Protein 8IX7 (pdb70)

Solvent-accessible surface area: 18989 Å² total; per-residue (Å²): 54,22,0,42,1,60,18,67,21,20,24,0,0,5,0,0,1,0,0,50,16,3,96,10,114,48,106,53,73,91,16,46,106,107,159,23,76,24,134,33,116,82,10,65,179,31,4,29,35,8,90,32,3,0,0,102,10,115,103,33,44,1,4,19,4,15,1,0,0,9,6,0,6,42,50,54,48,114,33,39,34,127,32,1,17,26,106,192,140,86,40,38,49,15,62,4,30,5,4,28,0,1,9,0,1,5,46,21,2,15,68,7,0,72,29,0,0,64,22,33,10,56,1,57,182,123,79,147,94,46,63,92,57,45,0,112,110,22,36,59,126,0,41,137,11,0,72,30,2,27,139,71,1,46,147,32,78,21,1,35,13,117,63,12,2,1,0,0,2,1,2,3,4,1,1,4,8,0,31,116,79,26,114,32,26,28,18,2,83,148,41,157,22,2,20,90,3,17,98,64,0,30,52,59,108,12,4,115,88,0,47,134,73,72,136,87,69,10,18,0,39,1,40,17,22,19,16,26,0,0,4,0,0,1,0,0,52,16,3,97,10,73,40,94,47,78,98,13,54,77,111,170,26,77,24,106,32,103,75,10,68,170,38,4,29,25,1,91,21,3,0,1,98,11,108,115,33,42,2,6,17,4,15,0,0,0,10,5,0,4,40,50,55,43,104,33,40,34,125,22,1,16,21,109,160,137,79,36,44,54,14,61,4,32,3,8,28,0,1,9,0,2,6,46,21,2,16,67,6,0,70,27,0,0,56,16,37,2,33,0,68,143,118,82,129,93,45,65,117,55,47,2,112,113,23,40,58,122,0,52,148,12,0,65,30,2,26,142,69,1,38,150,33,76,18,2,36,14,129,63,10,2,1,0,0,1,1,2,2,4,2,0,3,4,0,28,111,75,24,136,47,24,31,32,2,57,146,65,162,16,2,28,90,5,18,106,61,0,22,52,60,112,10,3,103,92,0,31,104,42,31,105,95,129,146

InterPro domains:
  IPR004045 Glutathione S-transferase, N-terminal [PF02798] (4-76)
  IPR004045 Glutathione S-transferase, N-terminal [PS50404] (3-84)
  IPR004046 Glutathione S-transferase, C-terminal [PF00043] (120-209)
  IPR010987 Glutathione S-transferase, C-terminal-like [PS50405] (95-224)
  IPR034347 Glutathione S-transferases Phi, C-terminal [cd03187] (99-215)
  IPR036249 Thioredoxin-like superfamily [SSF52833] (4-84)
  IPR036282 Glutathione S-transferase, C-terminal domain superfamily [SSF47616] (96-216)
  IPR040079 Glutathione transferase family [SFLDS00019] (3-218)

Organism: Oryza sativa subsp. indica (NCBI:txid39946)

Secondary structure (DSSP, 8-state):
-EEES-TTSHHHHHHHHHHHHTT---EEE---GGGTTTSSHHHHHH-TTS-S-EEE-SS-EEESHHHHHHHHHHHTTTSS-TTTT--GGGHHHHHHHHHHHHHHIIIIIHHHHHHHHIIIIITGGGTPPP-HHHHHHHHHHHHHHHHHHHHHTTT-SBTTBSS--HHHHTTHHHHHHHHHHSS-THHHHTSHHHHHHHHHHTTSHHHHHHHHH-/-PPEEEES-TTSHHHHHHHHHHHHTT--EEEEP--GGGTGGGSHHHHTT-TTS-S-EEE-SS-EEESHHHHHHHHHHHTTTSSSTTTT--GGGHHHHHHHHHHHHHHIIIIIHHHHHHHHIIIIIGGGTT----HHHHHHHHHHHHHHHHHHHHHTTT-SBTTBSS--HHHHHHHHHHHHHHHHSTTTHHHHTSHHHHHHHHHHTTSHHHHHHHHHT-S--

Nearest PDB structures (foldseek):
  8ix7-assembly1_A  TM=9.996E-01  e=9.664E-34  Oryza sativa Indica Group
  5ey6-assembly1_A  TM=9.890E-01  e=4.584E-25  Populus trichocarpa
  6ezy-assembly1_A  TM=9.646E-01  e=2.009E-19  Arabidopsis thaliana
  8agq-assembly1_A  TM=9.500E-01  e=1.733E-19  Populus trichocarpa
  5a4w-assembly1_F  TM=9.436E-01  e=2.648E-16  Arabidopsis thaliana

B-factor: mean 21.94, std 9.48, range [8.32, 67.96]

Structure (mmCIF, N/CA/C/O backbone):
data_8IX7
#
_entry.id   8IX7
#
_cell.length_a   55.960
_cell.length_b   48.120
_cell.length_c   80.340
_cell.angle_alpha   90.000
_cell.angle_beta   102.330
_cell.angle_gamma   90.000
#
_symmetry.space_group_name_H-M   'P 1 21 1'
#
loop_
_entity.id
_entity.type
_entity.pdbx_description
1 polymer 'glutathione transferase'
2 non-polymer Glutathione
3 water water
#
loop_
_atom_site.group_PDB
_atom_site.id
_atom_site.type_symbol
_atom_site.label_atom_id
_atom_site.label_alt_id
_atom_site.label_comp_id
_atom_site.label_asym_id
_atom_site.label_entity_id
_atom_site.label_seq_id
_atom_site.pdbx_PDB_ins_code
_atom_site.Cartn_x
_atom_site.Cartn_y
_atom_site.Cartn_z
_atom_site.occupancy
_atom_site.B_iso_or_equiv
_atom_site.auth_seq_id
_atom_site.auth_comp_id
_atom_site.auth_asym_id
_atom_site.auth_atom_id
_atom_site.pdbx_PDB_model_num
ATOM 1 N N . VAL A 1 4 ? 28.260 27.722 83.370 1.00 25.51 5 VAL A N 1
ATOM 2 C CA . VAL A 1 4 ? 28.231 27.852 81.883 1.00 23.11 5 VAL A CA 1
ATOM 3 C C . VAL A 1 4 ? 27.173 28.870 81.470 1.00 21.78 5 VAL A C 1
ATOM 4 O O . VAL A 1 4 ? 25.998 28.731 81.810 1.00 21.07 5 VAL A O 1
ATOM 8 N N . THR A 1 5 ? 27.594 29.894 80.733 1.00 20.16 6 THR A N 1
ATOM 9 C CA . THR A 1 5 ? 26.676 30.936 80.293 1.00 19.79 6 THR A CA 1
ATOM 10 C C . THR A 1 5 ? 26.602 31.079 78.774 1.00 19.84 6 THR A C 1
ATOM 11 O O . THR A 1 5 ? 27.627 31.130 78.092 1.00 18.62 6 THR A O 1
ATOM 15 N N . VAL A 1 6 ? 25.379 31.141 78.260 1.00 18.27 7 VAL A N 1
ATOM 16 C CA . VAL A 1 6 ? 25.139 31.322 76.832 1.00 19.17 7 VAL A CA 1
ATOM 17 C C . VAL A 1 6 ? 24.503 32.704 76.696 1.00 19.55 7 VAL A C 1
ATOM 18 O O . VAL A 1 6 ? 23.496 32.988 77.346 1.00 20.61 7 VAL A O 1
ATOM 22 N N . TYR A 1 7 ? 25.090 33.567 75.870 1.00 18.27 8 TYR A N 1
ATOM 23 C CA . TYR A 1 7 ? 24.549 34.916 75.691 1.00 20.28 8 TYR A CA 1
ATOM 24 C C . TYR A 1 7 ? 23.740 35.060 74.406 1.00 20.56 8 TYR A C 1
ATOM 25 O O . TYR A 1 7 ? 24.231 34.760 73.316 1.00 20.61 8 TYR A O 1
ATOM 34 N N . GLY A 1 8 ? 22.502 35.527 74.535 1.00 18.98 9 GLY A N 1
ATOM 35 C CA . GLY A 1 8 ? 21.671 35.716 73.361 1.00 19.38 9 GLY A CA 1
ATOM 36 C C . GLY A 1 8 ? 20.240 35.243 73.530 1.00 18.76 9 GLY A C 1
ATOM 37 O O . GLY A 1 8 ? 19.910 34.612 74.532 1.00 19.77 9 GLY A O 1
ATOM 38 N N . PRO A 1 9 ? 19.362 35.552 72.563 1.00 18.97 10 PRO A N 1
ATOM 39 C CA . PRO A 1 9 ? 17.951 35.156 72.594 1.00 19.21 10 PRO A CA 1
ATOM 40 C C . PRO A 1 9 ? 17.760 33.742 72.053 1.00 19.60 10 PRO A C 1
ATOM 41 O O . PRO A 1 9 ? 18.316 33.386 71.008 1.00 17.45 10 PRO A O 1
ATOM 45 N N . MET A 1 10 ? 16.962 32.944 72.756 1.00 18.87 11 MET A N 1
ATOM 46 C CA . MET A 1 10 ? 16.718 31.567 72.343 1.00 20.82 11 MET A CA 1
ATOM 47 C C . MET A 1 10 ? 16.078 31.429 70.964 1.00 20.95 11 MET A C 1
ATOM 48 O O . MET A 1 10 ? 16.190 30.377 70.332 1.00 20.54 11 MET A O 1
ATOM 53 N N . ILE A 1 11 ? 15.414 32.484 70.496 1.00 20.95 12 ILE A N 1
ATOM 54 C CA . ILE A 1 11 ? 14.766 32.448 69.187 1.00 21.66 12 ILE A CA 1
ATOM 55 C C . ILE A 1 11 ? 15.788 32.444 68.048 1.00 20.46 12 ILE A C 1
ATOM 56 O O . ILE A 1 11 ? 15.486 32.021 66.930 1.00 20.54 12 ILE A O 1
ATOM 61 N N . SER A 1 12 ? 16.992 32.929 68.329 1.00 17.39 13 SER A N 1
ATOM 62 C CA . SER A 1 12 ? 18.053 32.929 67.330 1.00 17.61 13 SER A CA 1
ATOM 63 C C . SER A 1 12 ? 18.441 31.470 67.095 1.00 17.16 13 SER A C 1
ATOM 64 O O . SER A 1 12 ? 18.725 30.738 68.046 1.00 16.36 13 SER A O 1
ATOM 67 N N . PRO A 1 13 ? 18.450 31.019 65.830 1.00 16.69 14 PRO A N 1
ATOM 68 C CA . PRO A 1 13 ? 18.819 29.622 65.600 1.00 15.80 14 PRO A CA 1
ATOM 69 C C . PRO A 1 13 ? 20.237 29.271 66.049 1.00 13.79 14 PRO A C 1
ATOM 70 O O . PRO A 1 13 ? 20.493 28.134 66.443 1.00 14.45 14 PRO A O 1
ATOM 74 N N . ALA A 1 14 ? 21.150 30.240 65.998 1.00 13.91 15 ALA A N 1
ATOM 75 C CA . ALA A 1 14 ? 22.529 29.998 66.422 1.00 14.13 15 ALA A CA 1
ATOM 76 C C . ALA A 1 14 ? 22.575 29.742 67.933 1.00 14.57 15 ALA A C 1
ATOM 77 O O . ALA A 1 14 ? 23.325 28.888 68.404 1.00 15.35 15 ALA A O 1
ATOM 79 N N . VAL A 1 15 ? 21.766 30.485 68.685 1.00 14.96 16 VAL A N 1
ATOM 80 C CA . VAL A 1 15 ? 21.699 30.324 70.138 1.00 14.59 16 VAL A CA 1
ATOM 81 C C . VAL A 1 15 ? 21.008 28.997 70.460 1.00 15.72 16 VAL A C 1
ATOM 82 O O . VAL A 1 15 ? 21.420 28.265 71.364 1.00 14.18 16 VAL A O 1
ATOM 86 N N . ALA A 1 16 ? 19.952 28.690 69.712 1.00 13.68 17 ALA A N 1
ATOM 87 C CA . ALA A 1 16 ? 19.210 27.449 69.913 1.00 13.75 17 ALA A CA 1
ATOM 88 C C . ALA A 1 16 ? 20.112 26.238 69.672 1.00 14.26 17 ALA A C 1
ATOM 89 O O . ALA A 1 16 ? 19.991 25.218 70.348 1.00 13.40 17 ALA A O 1
ATOM 91 N N . ARG A 1 17 ? 21.016 26.361 68.703 1.00 12.45 18 ARG A N 1
ATOM 92 C CA . ARG A 1 17 ? 21.936 25.280 68.363 1.00 12.55 18 ARG A CA 1
ATOM 93 C C . ARG A 1 17 ? 22.843 24.961 69.552 1.00 11.92 18 ARG A C 1
ATOM 94 O O . ARG A 1 17 ? 23.057 23.797 69.887 1.00 13.35 18 ARG A O 1
ATOM 102 N N . VAL A 1 18 ? 23.366 26.002 70.190 1.00 12.71 19 VAL A N 1
ATOM 103 C CA . VAL A 1 18 ? 24.239 25.818 71.342 1.00 12.90 19 VAL A CA 1
ATOM 104 C C . VAL A 1 18 ? 23.456 25.238 72.520 1.00 14.17 19 VAL A C 1
ATOM 105 O O . VAL A 1 18 ? 23.929 24.322 73.196 1.00 14.72 19 VAL A O 1
ATOM 109 N N . ALA A 1 19 ? 22.256 25.759 72.755 1.00 14.70 20 ALA A N 1
ATOM 110 C CA . ALA A 1 19 ? 21.424 25.269 73.856 1.00 15.22 20 ALA A CA 1
ATOM 111 C C . ALA A 1 19 ? 21.108 23.785 73.684 1.00 14.43 20 ALA A C 1
ATOM 112 O O . ALA A 1 19 ? 21.188 23.011 74.636 1.00 14.13 20 ALA A O 1
ATOM 114 N N . ALA A 1 20 ? 20.747 23.388 72.468 1.00 13.79 21 ALA A N 1
ATOM 115 C CA . ALA A 1 20 ? 20.422 21.992 72.192 1.00 13.07 21 ALA A CA 1
ATOM 116 C C . ALA A 1 20 ? 21.631 21.105 72.486 1.00 14.40 21 ALA A C 1
ATOM 117 O O . ALA A 1 20 ? 21.497 20.000 73.012 1.00 14.53 21 ALA A O 1
ATOM 119 N N . CYS A 1 21 ? 22.816 21.595 72.141 1.00 13.47 22 CYS A N 1
ATOM 120 C CA . CYS A 1 21 ? 24.035 20.834 72.376 1.00 15.29 22 CYS A CA 1
ATOM 121 C C . CYS A 1 21 ? 24.263 20.660 73.877 1.00 15.59 22 CYS A C 1
ATOM 122 O O . CYS A 1 21 ? 24.552 19.558 74.348 1.00 16.98 22 CYS A O 1
ATOM 125 N N . LEU A 1 22 ? 24.125 21.748 74.626 1.00 15.10 23 LEU A N 1
ATOM 126 C CA . LEU A 1 22 ? 24.313 21.705 76.072 1.00 16.71 23 LEU A CA 1
ATOM 127 C C . LEU A 1 22 ? 23.308 20.756 76.716 1.00 16.83 23 LEU A C 1
ATOM 128 O O . LEU A 1 22 ? 23.645 20.010 77.636 1.00 16.67 23 LEU A O 1
ATOM 133 N N . LEU A 1 23 ? 22.075 20.778 76.228 1.00 15.83 24 LEU A N 1
ATOM 134 C CA . LEU A 1 23 ? 21.046 19.901 76.776 1.00 18.23 24 LEU A CA 1
ATOM 135 C C . LEU A 1 23 ? 21.364 18.431 76.502 1.00 18.39 24 LEU A C 1
ATOM 136 O O . LEU A 1 23 ? 21.220 17.590 77.388 1.00 19.73 24 LEU A O 1
ATOM 141 N N . GLU A 1 24 ? 21.805 18.121 75.284 1.00 17.23 25 GLU A N 1
ATOM 142 C CA . GLU A 1 24 ? 22.148 16.742 74.936 1.00 16.17 25 GLU A CA 1
ATOM 143 C C . GLU A 1 24 ? 23.334 16.257 75.768 1.00 17.33 25 GLU A C 1
ATOM 144 O O . GLU A 1 24 ? 23.423 15.075 76.099 1.00 15.91 25 GLU A O 1
ATOM 150 N N . LYS A 1 25 ? 24.244 17.174 76.092 1.00 16.69 26 LYS A N 1
ATOM 151 C CA . LYS A 1 25 ? 25.435 16.836 76.869 1.00 17.85 26 LYS A CA 1
ATOM 152 C C . LYS A 1 25 ? 25.190 16.932 78.369 1.00 18.59 26 LYS A C 1
ATOM 153 O O . LYS A 1 25 ? 26.100 16.722 79.170 1.00 19.12 26 LYS A O 1
ATOM 159 N N . ASP A 1 26 ? 23.955 17.255 78.737 1.00 19.56 27 ASP A N 1
ATOM 160 C CA . ASP A 1 26 ? 23.557 17.370 80.133 1.00 21.67 27 ASP A CA 1
ATOM 161 C C . ASP A 1 26 ? 24.460 18.310 80.928 1.00 21.76 27 ASP A C 1
ATOM 162 O O . ASP A 1 26 ? 24.824 18.024 82.070 1.00 22.18 27 ASP A O 1
ATOM 167 N N . VAL A 1 27 ? 24.814 19.434 80.311 1.00 19.19 28 VAL A N 1
ATOM 168 C CA . VAL A 1 27 ? 25.656 20.437 80.948 1.00 19.41 28 VAL A CA 1
ATOM 169 C C . VAL A 1 27 ? 24.777 21.594 81.414 1.00 21.02 28 VAL A C 1
ATOM 170 O O . VAL A 1 27 ? 24.158 22.280 80.600 1.00 19.65 28 VAL A O 1
ATOM 174 N N . PRO A 1 28 ? 24.695 21.814 82.737 1.00 21.58 29 PRO A N 1
ATOM 175 C CA . PRO A 1 28 ? 23.881 22.900 83.294 1.00 22.14 29 PRO A CA 1
ATOM 176 C C . PRO A 1 28 ? 24.322 24.253 82.742 1.00 20.83 29 PRO A C 1
ATOM 177 O O . PRO A 1 28 ? 25.518 24.517 82.623 1.00 19.25 29 PRO A O 1
ATOM 181 N N . PHE A 1 29 ? 23.361 25.111 82.413 1.00 20.52 30 PHE A N 1
ATOM 182 C CA . PHE A 1 29 ? 23.695 26.422 81.871 1.00 21.40 30 PHE A CA 1
ATOM 183 C C . PHE A 1 29 ? 22.588 27.445 82.079 1.00 23.50 30 PHE A C 1
ATOM 184 O O . PHE A 1 29 ? 21.435 27.097 82.348 1.00 22.73 30 PHE A O 1
ATOM 192 N N . GLN A 1 30 ? 22.956 28.714 81.957 1.00 24.41 31 GLN A N 1
ATOM 193 C CA . GLN A 1 30 ? 22.005 29.804 82.091 1.00 25.57 31 GLN A CA 1
ATOM 194 C C . GLN A 1 30 ? 22.099 30.649 80.828 1.00 25.34 31 GLN A C 1
ATOM 195 O O . GLN A 1 30 ? 23.158 30.729 80.204 1.00 22.35 31 GLN A O 1
ATOM 201 N N . VAL A 1 31 ? 20.986 31.260 80.445 1.00 24.55 32 VAL A N 1
ATOM 202 C CA . VAL A 1 31 ? 20.955 32.094 79.253 1.00 26.00 32 VAL A CA 1
ATOM 203 C C . VAL A 1 31 ? 20.914 33.561 79.655 1.00 26.86 32 VAL A C 1
ATOM 204 O O . VAL A 1 31 ? 20.018 33.991 80.382 1.00 28.54 32 VAL A O 1
ATOM 208 N N . GLU A 1 32 ? 21.892 34.326 79.183 1.00 26.52 33 GLU A N 1
ATOM 209 C CA . GLU A 1 32 ? 21.961 35.744 79.500 1.00 27.86 33 GLU A CA 1
ATOM 210 C C . GLU A 1 32 ? 21.499 36.566 78.302 1.00 28.72 33 GLU A C 1
ATOM 211 O O . GLU A 1 32 ? 22.057 36.460 77.210 1.00 26.13 33 GLU A O 1
ATOM 217 N N . PRO A 1 33 ? 20.458 37.391 78.493 1.00 28.73 34 PRO A N 1
ATOM 218 C CA . PRO A 1 33 ? 19.914 38.237 77.427 1.00 29.30 34 PRO A CA 1
ATOM 219 C C . PRO A 1 33 ? 20.910 39.272 76.910 1.00 30.04 34 PRO A C 1
ATOM 220 O O . PRO A 1 33 ? 21.741 39.780 77.662 1.00 29.29 34 PRO A O 1
ATOM 224 N N . VAL A 1 34 ? 20.822 39.573 75.620 1.00 31.09 35 VAL A N 1
ATOM 225 C CA . VAL A 1 34 ? 21.686 40.567 74.998 1.00 33.42 35 VAL A CA 1
ATOM 226 C C . VAL A 1 34 ? 20.782 41.556 74.272 1.00 35.50 35 VAL A C 1
ATOM 227 O O . VAL A 1 34 ? 20.318 41.290 73.163 1.00 35.93 35 VAL A O 1
ATOM 231 N N . ASP A 1 35 ? 20.527 42.691 74.916 1.00 38.04 36 ASP A N 1
ATOM 232 C CA . ASP A 1 35 ? 19.661 43.725 74.359 1.00 40.31 36 ASP A CA 1
ATOM 233 C C . ASP A 1 35 ? 20.362 44.541 73.276 1.00 40.53 36 ASP A C 1
ATOM 234 O O . ASP A 1 35 ? 21.094 45.485 73.574 1.00 40.89 36 ASP A O 1
ATOM 239 N N . MET A 1 36 ? 20.126 44.178 72.019 1.00 41.75 37 MET A N 1
ATOM 240 C CA . MET A 1 36 ? 20.740 44.874 70.894 1.00 43.57 37 MET A CA 1
ATOM 241 C C . MET A 1 36 ? 20.164 46.268 70.660 1.00 43.90 37 MET A C 1
ATOM 242 O O . MET A 1 36 ? 20.814 47.113 70.045 1.00 43.64 37 MET A O 1
ATOM 247 N N . SER A 1 37 ? 18.950 46.512 71.146 1.00 43.98 38 SER A N 1
ATOM 248 C CA . SER A 1 37 ? 18.334 47.823 70.974 1.00 43.69 38 SER A CA 1
ATOM 249 C C . SER A 1 37 ? 19.090 48.819 71.844 1.00 43.19 38 SER A C 1
ATOM 250 O O . SER A 1 37 ? 19.034 50.029 71.622 1.00 43.78 38 SER A O 1
ATOM 253 N N . LYS A 1 38 ? 19.797 48.295 72.840 1.00 41.95 39 LYS A N 1
ATOM 254 C CA . LYS A 1 38 ? 20.584 49.121 73.746 1.00 41.42 39 LYS A CA 1
ATOM 255 C C . LYS A 1 38 ? 22.061 49.031 73.372 1.00 39.39 39 LYS A C 1
ATOM 256 O O . LYS A 1 38 ? 22.924 49.526 74.095 1.00 39.36 39 LYS A O 1
ATOM 262 N N . GLY A 1 39 ? 22.340 48.389 72.240 1.00 38.29 40 GLY A N 1
ATOM 263 C CA . GLY A 1 39 ? 23.712 48.240 71.783 1.00 35.77 40 GLY A CA 1
ATOM 264 C C . GLY A 1 39 ? 24.575 47.428 72.731 1.00 34.44 40 GLY A C 1
ATOM 265 O O . GLY A 1 39 ? 25.783 47.650 72.830 1.00 34.10 40 GLY A O 1
ATOM 266 N N . GLU A 1 40 ? 23.957 46.479 73.426 1.00 32.94 41 GLU A N 1
ATOM 267 C CA . GLU A 1 40 ? 24.672 45.641 74.381 1.00 32.15 41 GLU A CA 1
ATOM 268 C C . GLU A 1 40 ? 25.591 44.645 73.680 1.00 30.43 41 GLU A C 1
ATOM 269 O O . GLU A 1 40 ? 26.454 44.035 74.308 1.00 29.33 41 GLU A O 1
ATOM 275 N N . HIS A 1 41 ? 25.401 44.483 72.376 1.00 28.55 42 HIS A N 1
ATOM 276 C CA . HIS A 1 41 ? 26.224 43.561 71.604 1.00 28.36 42 HIS A CA 1
ATOM 277 C C . HIS A 1 41 ? 27.457 44.279 71.069 1.00 28.35 42 HIS A C 1
ATOM 278 O O . HIS A 1 41 ? 28.338 43.656 70.468 1.00 26.88 42 HIS A O 1
ATOM 285 N N . LYS A 1 42 ? 27.517 45.589 71.293 1.00 28.30 43 LYS A N 1
ATOM 286 C CA . LYS A 1 42 ? 28.639 46.392 70.820 1.00 30.84 43 LYS A CA 1
ATOM 287 C C . LYS A 1 42 ? 29.476 46.968 71.954 1.00 31.03 43 LYS A C 1
ATOM 288 O O . LYS A 1 42 ? 30.344 47.813 71.731 1.00 31.90 43 LYS A O 1
ATOM 294 N N . SER A 1 43 ? 29.214 46.510 73.172 1.00 30.98 44 SER A N 1
ATOM 295 C CA . SER A 1 43 ? 29.968 46.976 74.324 1.00 32.90 44 SER A CA 1
ATOM 296 C C . SER A 1 43 ? 31.332 46.294 74.305 1.00 32.97 44 SER A C 1
ATOM 297 O O . SER A 1 43 ? 31.466 45.169 73.818 1.00 32.25 44 SER A O 1
ATOM 300 N N . PRO A 1 44 ? 32.370 46.972 74.819 1.00 32.52 45 PRO A N 1
ATOM 301 C CA . PRO A 1 44 ? 33.706 46.371 74.835 1.00 32.04 45 PRO A CA 1
ATOM 302 C C . PRO A 1 44 ? 33.699 45.016 75.543 1.00 31.01 45 PRO A C 1
ATOM 303 O O . PRO A 1 44 ? 34.453 44.113 75.180 1.00 31.00 45 PRO A O 1
ATOM 307 N N . SER A 1 45 ? 32.834 44.878 76.543 1.00 29.02 46 SER A N 1
ATOM 308 C CA . SER A 1 45 ? 32.732 43.636 77.302 1.00 27.27 46 SER A CA 1
ATOM 309 C C . SER A 1 45 ? 32.177 42.482 76.464 1.00 24.90 46 SER A C 1
ATOM 310 O O . SER A 1 45 ? 32.681 41.361 76.528 1.00 24.09 46 SER A O 1
ATOM 313 N N . PHE A 1 46 ? 31.133 42.748 75.687 1.00 22.27 47 PHE A N 1
ATOM 314 C CA . PHE A 1 46 ? 30.563 41.696 74.856 1.00 20.63 47 PHE A CA 1
ATOM 315 C C . PHE A 1 46 ? 31.509 41.399 73.701 1.00 19.34 47 PHE A C 1
ATOM 316 O O . PHE A 1 46 ? 31.653 40.250 73.284 1.00 17.58 47 PHE A O 1
ATOM 324 N N . LEU A 1 47 ? 32.152 42.443 73.188 1.00 18.89 48 LEU A N 1
ATOM 325 C CA . LEU A 1 47 ? 33.084 42.287 72.079 1.00 18.78 48 LEU A CA 1
ATOM 326 C C . LEU A 1 47 ? 34.299 41.455 72.477 1.00 20.37 48 LEU A C 1
ATOM 327 O O . LEU A 1 47 ? 34.963 40.864 71.626 1.00 18.73 48 LEU A O 1
ATOM 332 N N . LYS A 1 48 ? 34.588 41.403 73.774 1.00 20.79 49 LYS A N 1
ATOM 333 C CA . LYS A 1 48 ? 35.720 40.619 74.252 1.00 21.94 49 LYS A CA 1
ATOM 334 C C . LYS A 1 48 ? 35.354 39.140 74.141 1.00 21.20 49 LYS A C 1
ATOM 335 O O . LYS A 1 48 ? 36.220 38.281 73.961 1.00 21.76 49 LYS A O 1
ATOM 341 N N . LEU A 1 49 ? 34.059 38.853 74.240 1.00 19.23 50 LEU A N 1
ATOM 342 C CA . LEU A 1 49 ? 33.559 37.484 74.139 1.00 18.79 50 LEU A CA 1
ATOM 343 C C . LEU A 1 49 ? 33.221 37.114 72.698 1.00 17.83 50 LEU A C 1
ATOM 344 O O . LEU A 1 49 ? 33.399 35.972 72.278 1.00 17.46 50 LEU A O 1
ATOM 349 N N . GLN A 1 50 ? 32.713 38.087 71.953 1.00 16.92 51 GLN A N 1
ATOM 350 C CA . GLN A 1 50 ? 32.302 37.871 70.569 1.00 16.86 51 GLN A CA 1
ATOM 351 C C . GLN A 1 50 ? 32.803 39.044 69.730 1.00 16.35 51 GLN A C 1
ATOM 352 O O . GLN A 1 50 ? 32.148 40.078 69.642 1.00 15.03 51 GLN A O 1
ATOM 358 N N . PRO A 1 51 ? 33.974 38.892 69.096 1.00 15.90 52 PRO A N 1
ATOM 359 C CA . PRO A 1 51 ? 34.587 39.935 68.265 1.00 16.04 52 PRO A CA 1
ATOM 360 C C . PRO A 1 51 ? 33.722 40.520 67.147 1.00 15.48 52 PRO A C 1
ATOM 361 O O . PRO A 1 51 ? 33.972 41.637 66.689 1.00 13.97 52 PRO A O 1
ATOM 365 N N . PHE A 1 52 ? 32.722 39.763 66.702 1.00 15.14 53 PHE A N 1
ATOM 366 C CA . PHE A 1 52 ? 31.843 40.207 65.624 1.00 16.50 53 PHE A CA 1
ATOM 367 C C . PHE A 1 52 ? 30.583 40.908 66.121 1.00 17.26 53 PHE A C 1
ATOM 368 O O . PHE A 1 52 ? 29.782 41.401 65.321 1.00 18.01 53 PHE A O 1
ATOM 376 N N . GLY A 1 53 ? 30.410 40.953 67.439 1.00 16.71 54 GLY A N 1
ATOM 377 C CA . GLY A 1 53 ? 29.231 41.589 67.998 1.00 18.16 54 GLY A CA 1
ATOM 378 C C . GLY A 1 53 ? 27.966 40.848 67.605 1.00 18.73 54 GLY A C 1
ATOM 379 O O . GLY A 1 53 ? 26.919 41.459 67.383 1.00 20.81 54 GLY A O 1
ATOM 380 N N . GLN A 1 54 ? 28.063 39.526 67.508 1.00 17.37 55 GLN A N 1
ATOM 381 C CA . GLN A 1 54 ? 26.922 38.693 67.144 1.00 17.73 55 GLN A CA 1
ATOM 382 C C . GLN A 1 54 ? 26.661 37.687 68.263 1.00 17.83 55 GLN A C 1
ATOM 383 O O . GLN A 1 54 ? 27.472 37.538 69.174 1.00 17.88 55 GLN A O 1
ATOM 389 N N . VAL A 1 55 ? 25.519 37.014 68.206 1.00 18.14 56 VAL A N 1
ATOM 390 C CA . VAL A 1 55 ? 25.189 36.015 69.216 1.00 17.77 56 VAL A CA 1
ATOM 391 C C . VAL A 1 55 ? 25.160 34.647 68.544 1.00 18.54 56 VAL A C 1
ATOM 392 O O . VAL A 1 55 ? 24.937 34.543 67.338 1.00 20.32 56 VAL A O 1
ATOM 396 N N . PRO A 1 56 ? 25.364 33.574 69.321 1.00 18.02 57 PRO A N 1
ATOM 397 C CA . PRO A 1 56 ? 25.608 33.614 70.764 1.00 18.61 57 PRO A CA 1
ATOM 398 C C . PRO A 1 56 ? 27.063 33.795 71.184 1.00 19.66 57 PRO A C 1
ATOM 399 O O . PRO A 1 56 ? 27.990 33.651 70.385 1.00 18.43 57 PRO A O 1
ATOM 403 N N . ALA A 1 57 ? 27.232 34.118 72.461 1.00 20.16 58 ALA A N 1
ATOM 404 C CA . ALA A 1 57 ? 28.537 34.259 73.086 1.00 20.26 58 ALA A CA 1
ATOM 405 C C . ALA A 1 57 ? 28.499 33.092 74.071 1.00 19.82 58 ALA A C 1
ATOM 406 O O . ALA A 1 57 ? 27.417 32.696 74.505 1.00 17.85 58 ALA A O 1
ATOM 408 N N . PHE A 1 58 ? 29.657 32.536 74.415 1.00 19.79 59 PHE A N 1
ATOM 409 C CA . PHE A 1 58 ? 29.710 31.395 75.327 1.00 18.69 59 PHE A CA 1
ATOM 410 C C . PHE A 1 58 ? 30.876 31.501 76.301 1.00 19.87 59 PHE A C 1
ATOM 411 O O . PHE A 1 58 ? 31.979 31.891 75.924 1.00 18.03 59 PHE A O 1
ATOM 419 N N . LYS A 1 59 ? 30.631 31.142 77.556 1.00 19.27 60 LYS A N 1
ATOM 420 C CA . LYS A 1 59 ? 31.681 31.189 78.559 1.00 20.11 60 LYS A CA 1
ATOM 421 C C . LYS A 1 59 ? 31.469 30.145 79.641 1.00 19.06 60 LYS A C 1
ATOM 422 O O . LYS A 1 59 ? 30.345 29.925 80.085 1.00 18.57 60 LYS A O 1
ATOM 428 N N . ASP A 1 60 ? 32.554 29.483 80.038 1.00 18.56 61 ASP A N 1
ATOM 429 C CA . ASP A 1 60 ? 32.502 28.505 81.121 1.00 19.81 61 ASP A CA 1
ATOM 430 C C . ASP A 1 60 ? 33.700 28.787 82.029 1.00 19.47 61 ASP A C 1
ATOM 431 O O . ASP A 1 60 ? 34.387 29.790 81.840 1.00 18.31 61 ASP A O 1
ATOM 436 N N . SER A 1 61 ? 33.955 27.930 83.014 1.00 21.36 62 SER A N 1
ATOM 437 C CA . SER A 1 61 ? 35.063 28.170 83.939 1.00 21.86 62 SER A CA 1
ATOM 438 C C . SER A 1 61 ? 36.459 28.005 83.344 1.00 23.68 62 SER A C 1
ATOM 439 O O . SER A 1 61 ? 37.452 28.341 83.992 1.00 24.83 62 SER A O 1
ATOM 442 N N . LEU A 1 62 ? 36.546 27.506 82.116 1.00 22.34 63 LEU A N 1
ATOM 443 C CA . LEU A 1 62 ? 37.851 27.298 81.500 1.00 22.80 63 LEU A CA 1
ATOM 444 C C . LEU A 1 62 ? 38.215 28.280 80.394 1.00 21.56 63 LEU A C 1
ATOM 445 O O . LEU A 1 62 ? 39.384 28.641 80.239 1.00 21.18 63 LEU A O 1
ATOM 450 N N . THR A 1 63 ? 37.225 28.722 79.627 1.00 19.30 64 THR A N 1
ATOM 451 C CA . THR A 1 63 ? 37.514 29.623 78.519 1.00 18.14 64 THR A CA 1
ATOM 452 C C . THR A 1 63 ? 36.247 30.246 77.946 1.00 18.53 64 THR A C 1
ATOM 453 O O . THR A 1 63 ? 35.163 30.112 78.511 1.00 17.12 64 THR A O 1
ATOM 457 N N . THR A 1 64 ? 36.401 30.945 76.825 1.00 16.96 65 THR A N 1
ATOM 458 C CA . THR A 1 64 ? 35.276 31.560 76.136 1.00 17.32 65 THR A CA 1
ATOM 459 C C . THR A 1 64 ? 35.441 31.170 74.675 1.00 15.11 65 THR A C 1
ATOM 460 O O . THR A 1 64 ? 36.564 31.034 74.190 1.00 14.52 65 THR A O 1
ATOM 464 N N . VAL A 1 65 ? 34.327 30.964 73.986 1.00 14.24 66 VAL A N 1
ATOM 465 C CA . VAL A 1 65 ? 34.368 30.583 72.577 1.00 12.77 66 VAL A CA 1
ATOM 466 C C . VAL A 1 65 ? 33.225 31.269 71.837 1.00 13.47 66 VAL A C 1
ATOM 467 O O . VAL A 1 65 ? 32.178 31.534 72.428 1.00 11.58 66 VAL A O 1
ATOM 471 N N . PHE A 1 66 ? 33.422 31.572 70.554 1.00 12.40 67 PHE A N 1
ATOM 472 C CA . PHE A 1 66 ? 32.349 32.175 69.764 1.00 12.69 67 PHE A CA 1
ATOM 473 C C . PHE A 1 66 ? 32.120 31.349 68.492 1.00 13.86 67 PHE A C 1
ATOM 474 O O . PHE A 1 66 ? 32.959 30.514 68.140 1.00 12.32 67 PHE A O 1
ATOM 482 N N . GLU A 1 67 ? 30.979 31.586 67.838 1.00 13.02 68 GLU A N 1
ATOM 483 C CA . GLU A 1 67 ? 30.526 30.869 66.634 1.00 13.41 68 GLU A CA 1
ATOM 484 C C . GLU A 1 67 ? 29.889 29.558 67.098 1.00 12.48 68 GLU A C 1
ATOM 485 O O . GLU A 1 67 ? 30.567 28.677 67.627 1.00 11.44 68 GLU A O 1
ATOM 491 N N . SER A 1 68 ? 28.578 29.442 66.896 1.00 11.98 69 SER A N 1
ATOM 492 C CA . SER A 1 68 ? 27.809 28.277 67.338 1.00 13.07 69 SER A CA 1
ATOM 493 C C . SER A 1 68 ? 28.394 26.886 67.088 1.00 13.02 69 SER A C 1
ATOM 494 O O . SER A 1 68 ? 28.388 26.037 67.981 1.00 11.46 69 SER A O 1
ATOM 497 N N . ARG A 1 69 ? 28.889 26.633 65.884 1.00 11.33 70 ARG A N 1
ATOM 498 C CA . ARG A 1 69 ? 29.430 25.316 65.590 1.00 11.90 70 ARG A CA 1
ATOM 499 C C . ARG A 1 69 ? 30.759 25.046 66.296 1.00 11.35 70 ARG A C 1
ATOM 500 O O . ARG A 1 69 ? 31.061 23.902 66.627 1.00 12.79 70 ARG A O 1
ATOM 508 N N . ALA A 1 70 ? 31.535 26.096 66.545 1.00 10.62 71 ALA A N 1
ATOM 509 C CA . ALA A 1 70 ? 32.803 25.954 67.253 1.00 12.12 71 ALA A CA 1
ATOM 510 C C . ALA A 1 70 ? 32.482 25.693 68.727 1.00 12.56 71 ALA A C 1
ATOM 511 O O . ALA A 1 70 ? 33.118 24.872 69.385 1.00 13.12 71 ALA A O 1
ATOM 513 N N . ILE A 1 71 ? 31.483 26.405 69.237 1.00 12.99 72 ILE A N 1
ATOM 514 C CA . ILE A 1 71 ? 31.058 26.242 70.623 1.00 11.59 72 ILE A CA 1
ATOM 515 C C . ILE A 1 71 ? 30.569 24.807 70.827 1.00 12.57 72 ILE A C 1
ATOM 516 O O . ILE A 1 71 ? 30.899 24.166 71.826 1.00 14.49 72 ILE A O 1
ATOM 521 N N . CYS A 1 72 ? 29.789 24.300 69.876 1.00 12.80 73 CYS A N 1
ATOM 522 C CA . CYS A 1 72 ? 29.278 22.936 69.967 1.00 13.70 73 CYS A CA 1
ATOM 523 C C . CYS A 1 72 ? 30.407 21.911 69.985 1.00 14.00 73 CYS A C 1
ATOM 524 O O . CYS A 1 72 ? 30.388 20.980 70.786 1.00 14.34 73 CYS A O 1
ATOM 527 N N . ARG A 1 73 ? 31.389 22.072 69.103 1.00 14.24 74 ARG A N 1
ATOM 528 C CA . ARG A 1 73 ? 32.509 21.137 69.074 1.00 14.60 74 ARG A CA 1
ATOM 529 C C . ARG A 1 73 ? 33.266 21.167 70.402 1.00 14.83 74 ARG A C 1
ATOM 530 O O . ARG A 1 73 ? 33.695 20.126 70.904 1.00 16.01 74 ARG A O 1
ATOM 538 N N . TYR A 1 74 ? 33.422 22.359 70.973 1.00 14.80 75 TYR A N 1
ATOM 539 C CA . TYR A 1 74 ? 34.115 22.509 72.250 1.00 14.77 75 TYR A CA 1
ATOM 540 C C . TYR A 1 74 ? 33.370 21.754 73.347 1.00 15.15 75 TYR A C 1
ATOM 541 O O . TYR A 1 74 ? 33.966 20.998 74.120 1.00 16.01 75 TYR A O 1
ATOM 550 N N . ILE A 1 75 ? 32.061 21.967 73.410 1.00 14.90 76 ILE A N 1
ATOM 551 C CA . ILE A 1 75 ? 31.232 21.319 74.419 1.00 15.91 76 ILE A CA 1
ATOM 552 C C . ILE A 1 75 ? 31.338 19.801 74.335 1.00 17.33 76 ILE A C 1
ATOM 553 O O . ILE A 1 75 ? 31.478 19.120 75.354 1.00 17.18 76 ILE A O 1
ATOM 558 N N . CYS A 1 76 ? 31.286 19.276 73.116 1.00 16.26 77 CYS A N 1
ATOM 559 C CA . CYS A 1 76 ? 31.361 17.839 72.913 1.00 18.22 77 CYS A CA 1
ATOM 560 C C . CYS A 1 76 ? 32.710 17.247 73.296 1.00 19.96 77 CYS A C 1
ATOM 561 O O . CYS A 1 76 ? 32.782 16.090 73.698 1.00 22.52 77 CYS A O 1
ATOM 564 N N . ASP A 1 77 ? 33.777 18.031 73.174 1.00 19.55 78 ASP A N 1
ATOM 565 C CA . ASP A 1 77 ? 35.104 17.537 73.533 1.00 21.52 78 ASP A CA 1
ATOM 566 C C . ASP A 1 77 ? 35.426 17.742 75.010 1.00 21.09 78 ASP A C 1
ATOM 567 O O . ASP A 1 77 ? 35.987 16.858 75.659 1.00 21.69 78 ASP A O 1
ATOM 572 N N . GLN A 1 78 ? 35.064 18.906 75.539 1.00 19.32 79 GLN A N 1
ATOM 573 C CA . GLN A 1 78 ? 35.321 19.236 76.938 1.00 20.22 79 GLN A CA 1
ATOM 574 C C . GLN A 1 78 ? 34.473 18.436 77.928 1.00 20.40 79 GLN A C 1
ATOM 575 O O . GLN A 1 78 ? 34.945 18.076 79.010 1.00 20.93 79 GLN A O 1
ATOM 581 N N . TYR A 1 79 ? 33.224 18.165 77.561 1.00 18.81 80 TYR A N 1
ATOM 582 C CA . TYR A 1 79 ? 32.306 17.429 78.432 1.00 20.62 80 TYR A CA 1
ATOM 583 C C . TYR A 1 79 ? 31.926 16.089 77.802 1.00 20.38 80 TYR A C 1
ATOM 584 O O . TYR A 1 79 ? 30.790 15.625 77.924 1.00 18.39 80 TYR A O 1
ATOM 593 N N . ALA A 1 80 ? 32.894 15.471 77.136 1.00 21.65 81 ALA A N 1
ATOM 594 C CA . ALA A 1 80 ? 32.694 14.200 76.452 1.00 23.37 81 ALA A CA 1
ATOM 595 C C . ALA A 1 80 ? 31.976 13.123 77.263 1.00 24.12 81 ALA A C 1
ATOM 596 O O . ALA A 1 80 ? 31.183 12.362 76.713 1.00 22.52 81 ALA A O 1
ATOM 598 N N . ASP A 1 81 ? 32.252 13.056 78.562 1.00 25.75 82 ASP A N 1
ATOM 599 C CA . ASP A 1 81 ? 31.637 12.036 79.411 1.00 27.44 82 ASP A CA 1
ATOM 600 C C . ASP A 1 81 ? 30.280 12.391 80.007 1.00 26.79 82 ASP A C 1
ATOM 601 O O . ASP A 1 81 ? 29.705 11.598 80.752 1.00 27.20 82 ASP A O 1
ATOM 606 N N . SER A 1 82 ? 29.760 13.569 79.684 1.00 24.75 83 SER A N 1
ATOM 607 C CA . SER A 1 82 ? 28.468 13.984 80.219 1.00 24.58 83 SER A CA 1
ATOM 608 C C . SER A 1 82 ? 27.318 13.722 79.243 1.00 23.47 83 SER A C 1
ATOM 609 O O . SER A 1 82 ? 27.516 13.702 78.027 1.00 22.95 83 SER A O 1
ATOM 612 N N . GLY A 1 83 ? 26.123 13.511 79.792 1.00 22.28 84 GLY A N 1
ATOM 613 C CA . GLY A 1 83 ? 24.941 13.259 78.981 1.00 21.71 84 GLY A CA 1
ATOM 614 C C . GLY A 1 83 ? 25.127 12.250 77.864 1.00 22.01 84 GLY A C 1
ATOM 615 O O . GLY A 1 83 ? 25.593 11.130 78.093 1.00 22.06 84 GLY A O 1
ATOM 616 N N . ASN A 1 84 ? 24.747 12.647 76.651 1.00 20.81 85 ASN A N 1
ATOM 617 C CA . ASN A 1 84 ? 24.873 11.797 75.469 1.00 19.65 85 ASN A CA 1
ATOM 618 C C . ASN A 1 84 ? 26.358 11.674 75.141 1.00 20.71 85 ASN A C 1
ATOM 619 O O . ASN A 1 84 ? 26.956 12.594 74.581 1.00 19.60 85 ASN A O 1
ATOM 624 N N . LYS A 1 85 ? 26.946 10.534 75.486 1.00 19.37 86 LYS A N 1
ATOM 625 C CA . LYS A 1 85 ? 28.370 10.309 75.256 1.00 21.41 86 LYS A CA 1
ATOM 626 C C . LYS A 1 85 ? 28.762 10.048 73.805 1.00 21.11 86 LYS A C 1
ATOM 627 O O . LYS A 1 85 ? 29.946 10.096 73.467 1.00 21.87 86 LYS A O 1
ATOM 633 N N . THR A 1 86 ? 27.784 9.776 72.947 1.00 20.51 87 THR A N 1
ATOM 634 C CA . THR A 1 86 ? 28.084 9.488 71.547 1.00 20.92 87 THR A CA 1
ATOM 635 C C . THR A 1 86 ? 27.706 10.602 70.572 1.00 20.48 87 THR A C 1
ATOM 636 O O . THR A 1 86 ? 27.687 10.385 69.360 1.00 18.52 87 THR A O 1
ATOM 640 N N . LEU A 1 87 ? 27.424 11.793 71.091 1.00 19.18 88 LEU A N 1
ATOM 641 C CA . LEU A 1 87 ? 27.035 12.909 70.234 1.00 18.40 88 LEU A CA 1
ATOM 642 C C . LEU A 1 87 ? 28.042 13.189 69.117 1.00 18.74 88 LEU A C 1
ATOM 643 O O . LEU A 1 87 ? 27.665 13.619 68.024 1.00 17.79 88 LEU A O 1
ATOM 648 N N . MET A 1 88 ? 29.323 12.952 69.380 1.00 18.09 89 MET A N 1
ATOM 649 C CA . MET A 1 88 ? 30.335 13.172 68.352 1.00 19.86 89 MET A CA 1
ATOM 650 C C . MET A 1 88 ? 31.016 11.869 67.965 1.00 20.07 89 MET A C 1
ATOM 651 O O . MET A 1 88 ? 32.194 11.850 67.609 1.00 20.78 89 MET A O 1
ATOM 656 N N . GLY A 1 89 ? 30.257 10.779 68.041 1.00 21.08 90 GLY A N 1
ATOM 657 C CA . GLY A 1 89 ? 30.778 9.474 67.679 1.00 20.44 90 GLY A CA 1
ATOM 658 C C . GLY A 1 89 ? 31.297 8.633 68.830 1.00 21.02 90 GLY A C 1
ATOM 659 O O . GLY A 1 89 ? 31.392 9.095 69.969 1.00 22.55 90 GLY A O 1
ATOM 660 N N . ARG A 1 90 ? 31.630 7.385 68.521 1.00 21.05 91 ARG A N 1
ATOM 661 C CA . ARG A 1 90 ? 32.158 6.452 69.510 1.00 21.81 91 ARG A CA 1
ATOM 662 C C . ARG A 1 90 ? 33.669 6.340 69.347 1.00 22.16 91 ARG A C 1
ATOM 663 O O . ARG A 1 90 ? 34.170 6.300 68.224 1.00 20.72 91 ARG A O 1
ATOM 671 N N . LYS A 1 91 ? 34.391 6.293 70.463 1.00 22.14 92 LYS A N 1
ATOM 672 C CA . LYS A 1 91 ? 35.847 6.179 70.415 1.00 24.90 92 LYS A CA 1
ATOM 673 C C . LYS A 1 91 ? 36.273 5.021 69.527 1.00 23.83 92 LYS A C 1
ATOM 674 O O . LYS A 1 91 ? 37.226 5.137 68.756 1.00 23.06 92 LYS A O 1
ATOM 680 N N . GLU A 1 92 ? 35.558 3.905 69.636 1.00 24.22 93 GLU A N 1
ATOM 681 C CA . GLU A 1 92 ? 35.879 2.709 68.866 1.00 24.40 93 GLU A CA 1
ATOM 682 C C . GLU A 1 92 ? 35.886 2.922 67.354 1.00 24.07 93 GLU A C 1
ATOM 683 O O . GLU A 1 92 ? 36.592 2.218 66.632 1.00 25.03 93 GLU A O 1
ATOM 689 N N . ASP A 1 93 ? 35.108 3.885 66.870 1.00 21.26 94 ASP A N 1
ATOM 690 C CA . ASP A 1 93 ? 35.064 4.146 65.432 1.00 20.62 94 ASP A CA 1
ATOM 691 C C . ASP A 1 93 ? 36.180 5.075 64.966 1.00 20.79 94 ASP A C 1
ATOM 692 O O . ASP A 1 93 ? 36.333 5.324 63.769 1.00 21.15 94 ASP A O 1
ATOM 697 N N . GLY A 1 94 ? 36.955 5.579 65.922 1.00 19.79 95 GLY A N 1
ATOM 698 C CA . GLY A 1 94 ? 38.081 6.444 65.614 1.00 19.35 95 GLY A CA 1
ATOM 699 C C . GLY A 1 94 ? 37.820 7.726 64.849 1.00 19.20 95 GLY A C 1
ATOM 700 O O . GLY A 1 94 ? 36.704 8.251 64.832 1.00 17.96 95 GLY A O 1
ATOM 701 N N . VAL A 1 95 ? 38.874 8.238 64.220 1.00 17.93 96 VAL A N 1
ATOM 702 C CA . VAL A 1 95 ? 38.787 9.472 63.452 1.00 17.82 96 VAL A CA 1
ATOM 703 C C . VAL A 1 95 ? 37.886 9.296 62.238 1.00 17.62 96 VAL A C 1
ATOM 704 O O . VAL A 1 95 ? 37.249 10.248 61.788 1.00 16.26 96 VAL A O 1
ATOM 708 N N . VAL A 1 96 ? 37.830 8.077 61.707 1.00 17.31 97 VAL A N 1
ATOM 709 C CA . VAL A 1 96 ? 36.979 7.795 60.557 1.00 17.60 97 VAL A CA 1
ATOM 710 C C . VAL A 1 96 ? 35.522 8.008 60.962 1.00 16.65 97 VAL A C 1
ATOM 711 O O . VAL A 1 96 ? 34.718 8.538 60.190 1.00 16.47 97 VAL A O 1
ATOM 715 N N . GLY A 1 97 ? 35.194 7.601 62.185 1.00 15.72 98 GLY A N 1
ATOM 716 C CA . GLY A 1 97 ? 33.842 7.764 62.687 1.00 15.14 98 GLY A CA 1
ATOM 717 C C . GLY A 1 97 ? 33.524 9.233 62.896 1.00 15.33 98 GLY A C 1
ATOM 718 O O . GLY A 1 97 ? 32.382 9.659 62.727 1.00 13.86 98 GLY A O 1
ATOM 719 N N . ARG A 1 98 ? 34.537 10.010 63.266 1.00 12.76 99 ARG A N 1
ATOM 720 C CA . ARG A 1 98 ? 34.356 11.442 63.478 1.00 14.56 99 ARG A CA 1
ATOM 721 C C . ARG A 1 98 ? 34.110 12.122 62.134 1.00 13.80 99 ARG A C 1
ATOM 722 O O . ARG A 1 98 ? 33.288 13.031 62.024 1.00 13.55 99 ARG A O 1
ATOM 730 N N . ALA A 1 99 ? 34.814 11.669 61.103 1.00 13.40 100 ALA A N 1
ATOM 731 C CA . ALA A 1 99 ? 34.657 12.260 59.778 1.00 13.92 100 ALA A CA 1
ATOM 732 C C . ALA A 1 99 ? 33.260 12.025 59.215 1.00 14.12 100 ALA A C 1
ATOM 733 O O . ALA A 1 99 ? 32.737 12.858 58.477 1.00 12.95 100 ALA A O 1
ATOM 735 N N . ALA A 1 100 ? 32.662 10.886 59.561 1.00 13.19 101 ALA A N 1
ATOM 736 C CA . ALA A 1 100 ? 31.320 10.541 59.091 1.00 14.09 101 ALA A CA 1
ATOM 737 C C . ALA A 1 100 ? 30.286 11.539 59.605 1.00 13.55 101 ALA A C 1
ATOM 738 O O . ALA A 1 100 ? 29.195 11.672 59.043 1.00 13.93 101 ALA A O 1
ATOM 740 N N . ILE A 1 101 ? 30.635 12.229 60.686 1.00 12.25 102 ILE A N 1
ATOM 741 C CA . ILE A 1 101 ? 29.761 13.236 61.283 1.00 12.37 102 ILE A CA 1
ATOM 742 C C . ILE A 1 101 ? 30.162 14.622 60.766 1.00 12.58 102 ILE A C 1
ATOM 743 O O . ILE A 1 101 ? 29.321 15.404 60.325 1.00 13.20 102 ILE A O 1
ATOM 748 N N . GLU A 1 102 ? 31.457 14.913 60.815 1.00 12.79 103 GLU A N 1
ATOM 749 C CA . GLU A 1 102 ? 31.971 16.201 60.364 1.00 12.77 103 GLU A CA 1
ATOM 750 C C . GLU A 1 102 ? 31.541 16.621 58.959 1.00 12.09 103 GLU A C 1
ATOM 751 O O . GLU A 1 102 ? 31.234 17.791 58.734 1.00 12.21 103 GLU A O 1
ATOM 757 N N . LYS A 1 103 ? 31.510 15.687 58.012 1.00 11.43 104 LYS A N 1
ATOM 758 C CA . LYS A 1 103 ? 31.133 16.061 56.654 1.00 12.52 104 LYS A CA 1
ATOM 759 C C . LYS A 1 103 ? 29.707 16.602 56.553 1.00 11.83 104 LYS A C 1
ATOM 760 O O . LYS A 1 103 ? 29.442 17.487 55.739 1.00 12.31 104 LYS A O 1
ATOM 766 N N . TRP A 1 104 ? 28.797 16.095 57.384 1.00 11.60 105 TRP A N 1
ATOM 767 C CA . TRP A 1 104 ? 27.418 16.575 57.364 1.00 9.89 105 TRP A CA 1
ATOM 768 C C . TRP A 1 104 ? 27.245 17.841 58.207 1.00 10.76 105 TRP A C 1
ATOM 769 O O . TRP A 1 104 ? 26.306 18.608 57.994 1.00 10.98 105 TRP A O 1
ATOM 780 N N . ILE A 1 105 ? 28.133 18.061 59.173 1.00 9.91 106 ILE A N 1
ATOM 781 C CA . ILE A 1 105 ? 28.070 19.292 59.949 1.00 9.76 106 ILE A CA 1
ATOM 782 C C . ILE A 1 105 ? 28.480 20.387 58.965 1.00 10.68 106 ILE A C 1
ATOM 783 O O . ILE A 1 105 ? 27.914 21.479 58.946 1.00 9.99 106 ILE A O 1
ATOM 788 N N . GLU A 1 106 ? 29.475 20.088 58.136 1.00 12.06 107 GLU A N 1
ATOM 789 C CA . GLU A 1 106 ? 29.926 21.057 57.146 1.00 11.68 107 GLU A CA 1
ATOM 790 C C . GLU A 1 106 ? 28.848 21.284 56.087 1.00 12.99 107 GLU A C 1
ATOM 791 O O . GLU A 1 106 ? 28.679 22.400 55.594 1.00 13.15 107 GLU A O 1
ATOM 797 N N . ALA A 1 107 ? 28.122 20.228 55.732 1.00 11.90 108 ALA A N 1
ATOM 798 C CA . ALA A 1 107 ? 27.047 20.360 54.755 1.00 12.79 108 ALA A CA 1
ATOM 799 C C . ALA A 1 107 ? 26.027 21.353 55.310 1.00 13.00 108 ALA A C 1
ATOM 800 O O . ALA A 1 107 ? 25.520 22.218 54.593 1.00 11.49 108 ALA A O 1
ATOM 802 N N . GLU A 1 108 ? 25.740 21.236 56.600 1.00 11.30 109 GLU A N 1
ATOM 803 C CA . GLU A 1 108 ? 24.783 22.134 57.239 1.00 12.11 109 GLU A CA 1
ATOM 804 C C . GLU A 1 108 ? 25.245 23.588 57.189 1.00 12.64 109 GLU A C 1
ATOM 805 O O . GLU A 1 108 ? 24.496 24.474 56.777 1.00 12.32 109 GLU A O 1
ATOM 811 N N . GLY A 1 109 ? 26.488 23.827 57.593 1.00 11.42 110 GLY A N 1
ATOM 812 C CA . GLY A 1 109 ? 27.003 25.182 57.617 1.00 10.67 110 GLY A CA 1
ATOM 813 C C . GLY A 1 109 ? 27.271 25.834 56.277 1.00 11.71 110 GLY A C 1
ATOM 814 O O . GLY A 1 109 ? 27.164 27.052 56.150 1.00 13.21 110 GLY A O 1
ATOM 815 N N . GLN A 1 110 ? 27.597 25.029 55.272 1.00 12.56 111 GLN A N 1
ATOM 816 C CA . GLN A 1 110 ? 27.923 25.567 53.960 1.00 13.14 111 GLN A CA 1
ATOM 817 C C . GLN A 1 110 ? 26.834 25.503 52.899 1.00 14.67 111 GLN A C 1
ATOM 818 O O . GLN A 1 110 ? 26.719 26.409 52.073 1.00 15.32 111 GLN A O 1
ATOM 824 N N . SER A 1 111 ? 26.037 24.442 52.917 1.00 13.63 112 SER A N 1
ATOM 825 C CA . SER A 1 111 ? 24.995 24.278 51.912 1.00 12.69 112 SER A CA 1
ATOM 826 C C . SER A 1 111 ? 23.567 24.485 52.407 1.00 13.14 112 SER A C 1
ATOM 827 O O . SER A 1 111 ? 22.777 25.161 51.759 1.00 13.45 112 SER A O 1
ATOM 830 N N . PHE A 1 112 ? 23.242 23.903 53.554 1.00 12.25 113 PHE A N 1
ATOM 831 C CA . PHE A 1 112 ? 21.892 23.996 54.108 1.00 12.20 113 PHE A CA 1
ATOM 832 C C . PHE A 1 112 ? 21.559 25.340 54.760 1.00 12.30 113 PHE A C 1
ATOM 833 O O . PHE A 1 112 ? 20.488 25.917 54.521 1.00 9.72 113 PHE A O 1
ATOM 841 N N . ASN A 1 113 ? 22.484 25.851 55.564 1.00 10.61 114 ASN A N 1
ATOM 842 C CA . ASN A 1 113 ? 22.245 27.089 56.299 1.00 12.57 114 ASN A CA 1
ATOM 843 C C . ASN A 1 113 ? 21.960 28.378 55.532 1.00 12.18 114 ASN A C 1
ATOM 844 O O . ASN A 1 113 ? 20.982 29.066 55.817 1.00 13.16 114 ASN A O 1
ATOM 849 N N . PRO A 1 114 ? 22.801 28.727 54.549 1.00 12.12 115 PRO A N 1
ATOM 850 C CA . PRO A 1 114 ? 22.538 29.974 53.823 1.00 13.05 115 PRO A CA 1
ATOM 851 C C . PRO A 1 114 ? 21.132 30.136 53.235 1.00 13.23 115 PRO A C 1
ATOM 852 O O . PRO A 1 114 ? 20.421 31.083 53.581 1.00 14.49 115 PRO A O 1
ATOM 856 N N . PRO A 1 115 ? 20.698 29.214 52.358 1.00 13.46 116 PRO A N 1
ATOM 857 C CA . PRO A 1 115 ? 19.352 29.392 51.805 1.00 13.36 116 PRO A CA 1
ATOM 858 C C . PRO A 1 115 ? 18.207 29.263 52.809 1.00 14.35 116 PRO A C 1
ATOM 859 O O . PRO A 1 115 ? 17.222 29.997 52.723 1.00 14.57 116 PRO A O 1
ATOM 863 N N . SER A 1 116 ? 18.328 28.343 53.762 1.00 12.42 117 SER A N 1
ATOM 864 C CA . SER A 1 116 ? 17.261 28.172 54.742 1.00 13.28 117 SER A CA 1
ATOM 865 C C . SER A 1 116 ? 17.161 29.364 55.684 1.00 14.26 117 SER A C 1
ATOM 866 O O . SER A 1 116 ? 16.063 29.744 56.093 1.00 13.89 117 SER A O 1
ATOM 869 N N . LEU A 1 117 ? 18.297 29.967 56.026 1.00 13.28 118 LEU A N 1
ATOM 870 C CA . LEU A 1 117 ? 18.271 31.121 56.916 1.00 14.54 118 LEU A CA 1
ATOM 871 C C . LEU A 1 117 ? 17.694 32.327 56.176 1.00 15.00 118 LEU A C 1
ATOM 872 O O . LEU A 1 117 ? 16.946 33.115 56.747 1.00 14.66 118 LEU A O 1
ATOM 877 N N . ALA A 1 118 ? 18.041 32.468 54.901 1.00 14.87 119 ALA A N 1
ATOM 878 C CA . ALA A 1 118 ? 17.539 33.583 54.103 1.00 16.66 119 ALA A CA 1
ATOM 879 C C . ALA A 1 118 ? 16.015 33.519 54.010 1.00 17.52 119 ALA A C 1
ATOM 880 O O . ALA A 1 118 ? 15.326 34.537 54.111 1.00 16.96 119 ALA A O 1
ATOM 882 N N . MET A 1 119 ? 15.495 32.313 53.821 1.00 17.41 120 MET A N 1
ATOM 883 C CA . MET A 1 119 ? 14.058 32.110 53.716 1.00 18.60 120 MET A CA 1
ATOM 884 C C . MET A 1 119 ? 13.372 32.421 55.038 1.00 20.41 120 MET A C 1
ATOM 885 O O . MET A 1 119 ? 12.386 33.153 55.075 1.00 21.09 120 MET A O 1
ATOM 890 N N . ALA A 1 120 ? 13.905 31.867 56.123 1.00 20.23 121 ALA A N 1
ATOM 891 C CA . ALA A 1 120 ? 13.331 32.090 57.444 1.00 21.63 121 ALA A CA 1
ATOM 892 C C . ALA A 1 120 ? 13.278 33.578 57.785 1.00 21.21 121 ALA A C 1
ATOM 893 O O . ALA A 1 120 ? 12.301 34.054 58.363 1.00 21.37 121 ALA A O 1
ATOM 895 N N . PHE A 1 121 ? 14.325 34.314 57.425 1.00 21.24 122 PHE A N 1
ATOM 896 C CA . PHE A 1 121 ? 14.362 35.744 57.705 1.00 22.18 122 PHE A CA 1
ATOM 897 C C . PHE A 1 121 ? 13.244 36.486 56.981 1.00 21.43 122 PHE A C 1
ATOM 898 O O . PHE A 1 121 ? 12.497 37.249 57.591 1.00 22.59 122 PHE A O 1
ATOM 906 N N . GLN A 1 122 ? 13.146 36.269 55.675 1.00 20.17 123 GLN A N 1
ATOM 907 C CA . GLN A 1 122 ? 12.129 36.926 54.862 1.00 19.68 123 GLN A CA 1
ATOM 908 C C . GLN A 1 122 ? 10.704 36.581 55.278 1.00 20.98 123 GLN A C 1
ATOM 909 O O . GLN A 1 122 ? 9.823 37.443 55.281 1.00 20.68 123 GLN A O 1
ATOM 915 N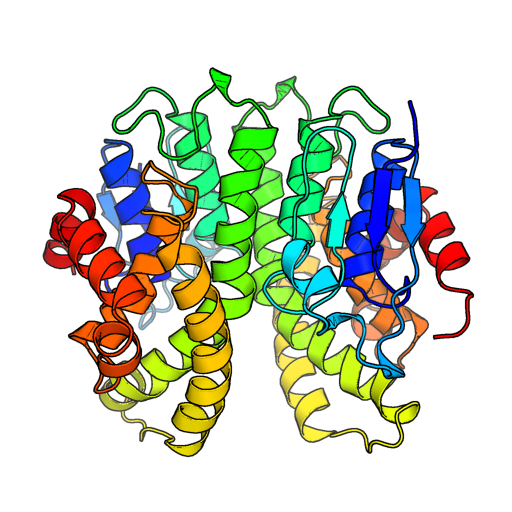 N . LEU A 1 123 ? 10.487 35.319 55.629 1.00 21.64 124 LEU A N 1
ATOM 916 C CA . LEU A 1 123 ? 9.160 34.838 55.991 1.00 24.45 124 LEU A CA 1
ATOM 917 C C . LEU A 1 123 ? 8.728 34.982 57.447 1.00 27.05 124 LEU A C 1
ATOM 918 O O . LEU A 1 123 ? 7.589 35.363 57.716 1.00 28.54 124 LEU A O 1
ATOM 923 N N . ALA A 1 124 ? 9.623 34.690 58.385 1.00 29.16 125 ALA A N 1
ATOM 924 C CA . ALA A 1 124 ? 9.261 34.761 59.798 1.00 31.54 125 ALA A CA 1
ATOM 925 C C . ALA A 1 124 ? 9.842 35.907 60.627 1.00 33.81 125 ALA A C 1
ATOM 926 O O . ALA A 1 124 ? 9.450 36.087 61.780 1.00 35.38 125 ALA A O 1
ATOM 928 N N . PHE A 1 125 ? 10.758 36.685 60.063 1.00 34.26 126 PHE A N 1
ATOM 929 C CA . PHE A 1 125 ? 11.353 37.779 60.826 1.00 35.34 126 PHE A CA 1
ATOM 930 C C . PHE A 1 125 ? 11.186 39.164 60.209 1.00 35.87 126 PHE A C 1
ATOM 931 O O . PHE A 1 125 ? 10.837 40.119 60.905 1.00 34.05 126 PHE A O 1
ATOM 939 N N . ALA A 1 126 ? 11.438 39.273 58.909 1.00 37.17 127 ALA A N 1
ATOM 940 C CA . ALA A 1 126 ? 11.315 40.549 58.215 1.00 39.39 127 ALA A CA 1
ATOM 941 C C . ALA A 1 126 ? 10.010 41.268 58.563 1.00 42.08 127 ALA A C 1
ATOM 942 O O . ALA A 1 126 ? 10.020 42.453 58.898 1.00 42.02 127 ALA A O 1
ATOM 944 N N . PRO A 1 127 ? 8.870 40.558 58.493 1.00 43.82 128 PRO A N 1
ATOM 945 C CA . PRO A 1 127 ? 7.574 41.166 58.809 1.00 46.18 128 PRO A CA 1
ATOM 946 C C . PRO A 1 127 ? 7.544 41.852 60.173 1.00 48.40 128 PRO A C 1
ATOM 947 O O . PRO A 1 127 ? 7.205 43.031 60.277 1.00 49.16 128 PRO A O 1
ATOM 951 N N . PHE A 1 128 ? 7.902 41.105 61.213 1.00 50.51 129 PHE A N 1
ATOM 952 C CA . PHE A 1 128 ? 7.910 41.629 62.575 1.00 52.37 129 PHE A CA 1
ATOM 953 C C . PHE A 1 128 ? 8.909 42.764 62.757 1.00 52.45 129 PHE A C 1
ATOM 954 O O . PHE A 1 128 ? 9.008 43.347 63.837 1.00 53.29 129 PHE A O 1
ATOM 962 N N . MET A 1 129 ? 9.649 43.072 61.696 1.00 52.16 130 MET A N 1
ATOM 963 C CA . MET A 1 129 ? 10.635 44.145 61.730 1.00 51.93 130 MET A CA 1
ATOM 964 C C . MET A 1 129 ? 10.145 45.315 60.884 1.00 51.28 130 MET A C 1
ATOM 965 O O . MET A 1 129 ? 10.906 46.229 60.566 1.00 51.85 130 MET A O 1
ATOM 970 N N . GLY A 1 130 ? 8.867 45.273 60.521 1.00 50.41 131 GLY A N 1
ATOM 971 C CA . GLY A 1 130 ? 8.284 46.333 59.719 1.00 49.09 131 GLY A CA 1
ATOM 972 C C . GLY A 1 130 ? 8.670 46.278 58.254 1.00 48.19 131 GLY A C 1
ATOM 973 O O . GLY A 1 130 ? 8.360 47.195 57.492 1.00 48.56 131 GLY A O 1
ATOM 974 N N . ARG A 1 131 ? 9.343 45.205 57.852 1.00 46.41 132 ARG A N 1
ATOM 975 C CA . ARG A 1 131 ? 9.768 45.049 56.465 1.00 44.44 132 ARG A CA 1
ATOM 976 C C . ARG A 1 131 ? 8.887 44.053 55.721 1.00 41.74 132 ARG A C 1
ATOM 977 O O . ARG A 1 131 ? 8.356 43.112 56.312 1.00 42.34 132 ARG A O 1
ATOM 985 N N . ALA A 1 132 ? 8.738 44.265 54.418 1.00 39.30 133 ALA A N 1
ATOM 986 C CA . ALA A 1 132 ? 7.926 43.385 53.591 1.00 35.71 133 ALA A CA 1
ATOM 987 C C . ALA A 1 132 ? 8.739 42.182 53.133 1.00 33.83 133 ALA A C 1
ATOM 988 O O . ALA A 1 132 ? 9.934 42.295 52.859 1.00 32.56 133 ALA A O 1
ATOM 990 N N . THR A 1 133 ? 8.082 41.030 53.052 1.00 31.16 134 THR A N 1
ATOM 991 C CA . THR A 1 133 ? 8.731 39.801 52.618 1.00 29.18 134 THR A CA 1
ATOM 992 C C . THR A 1 133 ? 9.092 39.901 51.142 1.00 28.36 134 THR A C 1
ATOM 993 O O . THR A 1 133 ? 8.238 40.210 50.312 1.00 27.83 134 THR A O 1
ATOM 997 N N . ASP A 1 134 ? 10.357 39.649 50.819 1.00 26.04 135 ASP A N 1
ATOM 998 C CA . ASP A 1 134 ? 10.802 39.691 49.432 1.00 24.99 135 ASP A CA 1
ATOM 999 C C . ASP A 1 134 ? 10.652 38.278 48.879 1.00 24.57 135 ASP A C 1
ATOM 1000 O O . ASP A 1 134 ? 11.523 37.429 49.078 1.00 23.71 135 ASP A O 1
ATOM 1005 N N . MET A 1 135 ? 9.546 38.026 48.187 1.00 23.74 136 MET A N 1
ATOM 1006 C CA . MET A 1 135 ? 9.287 36.703 47.637 1.00 24.01 136 MET A CA 1
ATOM 1007 C C . MET A 1 135 ? 10.267 36.255 46.562 1.00 21.83 136 MET A C 1
ATOM 1008 O O . MET A 1 135 ? 10.383 35.061 46.294 1.00 22.26 136 MET A O 1
ATOM 1013 N N . ALA A 1 136 ? 10.970 37.201 45.949 1.00 19.64 137 ALA A N 1
ATOM 1014 C CA . ALA A 1 136 ? 11.952 36.858 44.926 1.00 19.31 137 ALA A CA 1
ATOM 1015 C C . ALA A 1 136 ? 13.137 36.184 45.616 1.00 19.26 137 ALA A C 1
ATOM 1016 O O . ALA A 1 136 ? 13.652 35.168 45.148 1.00 18.22 137 ALA A O 1
ATOM 1018 N N . VAL A 1 137 ? 13.565 36.759 46.735 1.00 19.09 138 VAL A N 1
ATOM 1019 C CA . VAL A 1 137 ? 14.674 36.207 47.503 1.00 17.57 138 VAL A CA 1
ATOM 1020 C C . VAL A 1 137 ? 14.255 34.859 48.083 1.00 16.03 138 VAL A C 1
ATOM 1021 O O . VAL A 1 137 ? 15.040 33.911 48.105 1.00 15.21 138 VAL A O 1
ATOM 1025 N N . VAL A 1 138 ? 13.014 34.777 48.551 1.00 15.29 139 VAL A N 1
ATOM 1026 C CA . VAL A 1 138 ? 12.511 33.531 49.115 1.00 16.13 139 VAL A CA 1
ATOM 1027 C C . VAL A 1 138 ? 12.568 32.418 48.074 1.00 16.25 139 VAL A C 1
ATOM 1028 O O . VAL A 1 138 ? 13.101 31.344 48.346 1.00 15.54 139 VAL A O 1
ATOM 1032 N N . GLU A 1 139 ? 12.038 32.678 46.879 1.00 16.77 140 GLU A N 1
ATOM 1033 C CA . GLU A 1 139 ? 12.035 31.673 45.815 1.00 17.43 140 GLU A CA 1
ATOM 1034 C C . GLU A 1 139 ? 13.430 31.328 45.307 1.00 16.99 140 GLU A C 1
ATOM 1035 O O . GLU A 1 139 ? 13.714 30.170 44.991 1.00 16.62 140 GLU A O 1
ATOM 1041 N N . GLN A 1 140 ? 14.294 32.331 45.207 1.00 15.97 141 GLN A N 1
ATOM 1042 C CA . GLN A 1 140 ? 15.658 32.103 44.747 1.00 16.19 141 GLN A CA 1
ATOM 1043 C C . GLN A 1 140 ? 16.365 31.147 45.700 1.00 17.04 141 GLN A C 1
ATOM 1044 O O . GLN A 1 140 ? 17.038 30.205 45.280 1.00 16.93 141 GLN A O 1
ATOM 1050 N N . ASN A 1 141 ? 16.202 31.397 46.993 1.00 15.89 142 ASN A N 1
ATOM 1051 C CA . ASN A 1 141 ? 16.825 30.556 48.003 1.00 15.24 142 ASN A CA 1
ATOM 1052 C C . ASN A 1 141 ? 16.139 29.200 48.136 1.00 15.30 142 ASN A C 1
ATOM 1053 O O . ASN A 1 141 ? 16.785 28.205 48.455 1.00 15.69 142 ASN A O 1
ATOM 1058 N N . GLU A 1 142 ? 14.833 29.151 47.886 1.00 16.23 143 GLU A N 1
ATOM 1059 C CA . GLU A 1 142 ? 14.113 27.887 47.959 1.00 16.92 143 GLU A CA 1
ATOM 1060 C C . GLU A 1 142 ? 14.686 26.928 46.916 1.00 16.10 143 GLU A C 1
ATOM 1061 O O . GLU A 1 142 ? 14.828 25.734 47.169 1.00 16.30 143 GLU A O 1
ATOM 1067 N N . ALA A 1 143 ? 15.025 27.453 45.743 1.00 16.12 144 ALA A N 1
ATOM 1068 C CA . ALA A 1 143 ? 15.586 26.623 44.683 1.00 17.83 144 ALA A CA 1
ATOM 1069 C C . ALA A 1 143 ? 16.913 26.000 45.122 1.00 17.74 144 ALA A C 1
ATOM 1070 O O . ALA A 1 143 ? 17.167 24.820 44.871 1.00 16.60 144 ALA A O 1
ATOM 1072 N N . LYS A 1 144 ? 17.757 26.795 45.776 1.00 16.55 145 LYS A N 1
ATOM 1073 C CA . LYS A 1 144 ? 19.048 26.304 46.248 1.00 16.95 145 LYS A CA 1
ATOM 1074 C C . LYS A 1 144 ? 18.840 25.267 47.344 1.00 15.97 145 LYS A C 1
ATOM 1075 O O . LYS A 1 144 ? 19.526 24.243 47.383 1.00 15.16 145 LYS A O 1
ATOM 1081 N N . LEU A 1 145 ? 17.880 25.530 48.225 1.00 13.88 146 LEU A N 1
ATOM 1082 C CA . LEU A 1 145 ? 17.591 24.612 49.323 1.00 14.78 146 LEU A CA 1
ATOM 1083 C C . LEU A 1 145 ? 17.052 23.275 48.830 1.00 15.33 146 LEU A C 1
ATOM 1084 O O . LEU A 1 145 ? 17.410 22.224 49.361 1.00 15.74 146 LEU A O 1
ATOM 1089 N N . VAL A 1 146 ? 16.185 23.312 47.821 1.00 14.43 147 VAL A N 1
ATOM 1090 C CA . VAL A 1 146 ? 15.622 22.087 47.259 1.00 15.63 147 VAL A CA 1
ATOM 1091 C C . VAL A 1 146 ? 16.744 21.170 46.777 1.00 15.42 147 VAL A C 1
ATOM 1092 O O . VAL A 1 146 ? 16.682 19.956 46.958 1.00 16.64 147 VAL A O 1
ATOM 1096 N N . LYS A 1 147 ? 17.767 21.751 46.158 1.00 16.30 148 LYS A N 1
ATOM 1097 C CA . LYS A 1 147 ? 18.895 20.960 45.676 1.00 16.46 148 LYS A CA 1
ATOM 1098 C C . LYS A 1 147 ? 19.540 20.222 46.847 1.00 15.48 148 LYS A C 1
ATOM 1099 O O . LYS A 1 147 ? 19.885 19.045 46.742 1.00 16.59 148 LYS A O 1
ATOM 1105 N N . VAL A 1 148 ? 19.691 20.920 47.967 1.00 13.00 149 VAL A N 1
ATOM 1106 C CA . VAL A 1 148 ? 20.290 20.326 49.151 1.00 13.50 149 VAL A CA 1
ATOM 1107 C C . VAL A 1 148 ? 19.374 19.257 49.740 1.00 12.87 149 VAL A C 1
ATOM 1108 O O . VAL A 1 148 ? 19.823 18.164 50.088 1.00 11.09 149 VAL A O 1
ATOM 1112 N N . LEU A 1 149 ? 18.087 19.567 49.852 1.00 13.30 150 LEU A N 1
ATOM 1113 C CA . LEU A 1 149 ? 17.155 18.605 50.423 1.00 13.11 150 LEU A CA 1
ATOM 1114 C C . LEU A 1 149 ? 17.047 17.325 49.600 1.00 14.63 150 LEU A C 1
ATOM 1115 O O . LEU A 1 149 ? 16.813 16.250 50.154 1.00 13.86 150 LEU A O 1
ATOM 1120 N N . ASP A 1 150 ? 17.216 17.426 48.283 1.00 14.69 151 ASP A N 1
ATOM 1121 C CA . ASP A 1 150 ? 17.137 16.233 47.454 1.00 15.93 151 ASP A CA 1
ATOM 1122 C C . ASP A 1 150 ? 18.334 15.321 47.729 1.00 15.47 151 ASP A C 1
ATOM 1123 O O . ASP A 1 150 ? 18.215 14.100 47.654 1.00 15.15 151 ASP A O 1
ATOM 1128 N N . VAL A 1 151 ? 19.483 15.908 48.055 1.00 14.96 152 VAL A N 1
ATOM 1129 C CA . VAL A 1 151 ? 20.664 15.110 48.378 1.00 14.35 152 VAL A CA 1
ATOM 1130 C C . VAL A 1 151 ? 20.413 14.434 49.728 1.00 14.31 152 VAL A C 1
ATOM 1131 O O . VAL A 1 151 ? 20.701 13.250 49.909 1.00 15.15 152 VAL A O 1
ATOM 1135 N N . TYR A 1 152 ? 19.858 15.193 50.669 1.00 13.86 153 TYR A N 1
ATOM 1136 C CA . TYR A 1 152 ? 19.560 14.669 51.998 1.00 14.22 153 TYR A CA 1
ATOM 1137 C C . TYR A 1 152 ? 18.521 13.556 51.928 1.00 14.42 153 TYR A C 1
ATOM 1138 O O . TYR A 1 152 ? 18.637 12.545 52.614 1.00 13.56 153 TYR A O 1
ATOM 1147 N N . GLU A 1 153 ? 17.498 13.756 51.103 1.00 15.66 154 GLU A N 1
ATOM 1148 C CA . GLU A 1 153 ? 16.430 12.776 50.956 1.00 15.79 154 GLU A CA 1
ATOM 1149 C C . GLU A 1 153 ? 16.981 11.424 50.513 1.00 16.25 154 GLU A C 1
ATOM 1150 O O . GLU A 1 153 ? 16.575 10.387 51.029 1.00 16.73 154 GLU A O 1
ATOM 1156 N N . GLN A 1 154 ? 17.907 11.431 49.561 1.00 16.37 155 GLN A N 1
ATOM 1157 C CA . GLN A 1 154 ? 18.496 10.183 49.088 1.00 18.68 155 GLN A CA 1
ATOM 1158 C C . GLN A 1 154 ? 19.343 9.542 50.193 1.00 17.00 155 GLN A C 1
ATOM 1159 O O . GLN A 1 154 ? 19.267 8.338 50.429 1.00 18.21 155 GLN A O 1
ATOM 1165 N N . TRP A 1 155 ? 20.137 10.358 50.878 1.00 15.80 156 TRP A N 1
ATOM 1166 C CA . TRP A 1 155 ? 20.997 9.868 51.950 1.00 15.24 156 TRP A CA 1
ATOM 1167 C C . TRP A 1 155 ? 20.219 9.267 53.117 1.00 15.64 156 TRP A C 1
ATOM 1168 O O . TRP A 1 155 ? 20.571 8.198 53.616 1.00 16.33 156 TRP A O 1
ATOM 1179 N N . LEU A 1 156 ? 19.156 9.943 53.539 1.00 14.12 157 LEU A N 1
ATOM 1180 C CA . LEU A 1 156 ? 18.353 9.469 54.660 1.00 16.30 157 LEU A CA 1
ATOM 1181 C C . LEU A 1 156 ? 17.463 8.281 54.300 1.00 17.43 157 LEU A C 1
ATOM 1182 O O . LEU A 1 156 ? 16.737 7.752 55.143 1.00 17.85 157 LEU A O 1
ATOM 1187 N N . GLY A 1 157 ? 17.528 7.863 53.042 1.00 17.33 158 GLY A N 1
ATOM 1188 C CA . GLY A 1 157 ? 16.758 6.712 52.613 1.00 18.48 158 GLY A CA 1
ATOM 1189 C C . GLY A 1 157 ? 17.561 5.466 52.939 1.00 20.49 158 GLY A C 1
ATOM 1190 O O . GLY A 1 157 ? 17.020 4.363 53.020 1.00 22.91 158 GLY A O 1
ATOM 1191 N N . GLU A 1 158 ? 18.863 5.650 53.137 1.00 19.77 159 GLU A N 1
ATOM 1192 C CA . GLU A 1 158 ? 19.764 4.546 53.456 1.00 21.27 159 GLU A CA 1
ATOM 1193 C C . GLU A 1 158 ? 20.355 4.676 54.859 1.00 20.68 159 GLU A C 1
ATOM 1194 O O . GLU A 1 158 ? 21.018 3.762 55.349 1.00 21.49 159 GLU A O 1
ATOM 1200 N N . ASN A 1 159 ? 20.116 5.817 55.497 1.00 18.29 160 ASN A N 1
ATOM 1201 C CA . ASN A 1 159 ? 20.643 6.079 56.833 1.00 18.26 160 ASN A CA 1
ATOM 1202 C C . ASN A 1 159 ? 19.558 6.669 57.719 1.00 17.68 160 ASN A C 1
ATOM 1203 O O . ASN A 1 159 ? 18.869 7.600 57.318 1.00 17.30 160 ASN A O 1
ATOM 1208 N N . GLN A 1 160 ? 19.411 6.134 58.927 1.00 16.64 161 GLN A N 1
ATOM 1209 C CA . GLN A 1 160 ? 18.397 6.643 59.844 1.00 16.16 161 GLN A CA 1
ATOM 1210 C C . GLN A 1 160 ? 18.715 8.079 60.244 1.00 16.66 161 GLN A C 1
ATOM 1211 O O . GLN A 1 160 ? 17.824 8.927 60.326 1.00 15.64 161 GLN A O 1
ATOM 1217 N N . TYR A 1 161 ? 19.994 8.339 60.490 1.00 14.39 162 TYR A N 1
ATOM 1218 C CA . TYR A 1 161 ? 20.461 9.661 60.873 1.00 16.63 162 TYR A CA 1
ATOM 1219 C C . TYR A 1 161 ? 21.566 10.048 59.895 1.00 14.95 162 TYR A C 1
ATOM 1220 O O . TYR A 1 161 ? 21.995 9.227 59.086 1.00 16.16 162 TYR A O 1
ATOM 1229 N N . PHE A 1 162 ? 22.032 11.289 59.961 1.00 14.42 163 PHE A N 1
ATOM 1230 C CA . PHE A 1 162 ? 23.078 11.726 59.042 1.00 14.31 163 PHE A CA 1
ATOM 1231 C C . PHE A 1 162 ? 24.363 10.903 59.101 1.00 15.70 163 PHE A C 1
ATOM 1232 O O . PHE A 1 162 ? 24.985 10.643 58.067 1.00 15.98 163 PHE A O 1
ATOM 1240 N N . ALA A 1 163 ? 24.754 10.479 60.299 1.00 16.24 164 ALA A N 1
ATOM 1241 C CA . ALA A 1 163 ? 25.978 9.697 60.469 1.00 20.55 164 ALA A CA 1
ATOM 1242 C C . ALA A 1 163 ? 25.745 8.189 60.414 1.00 23.12 164 ALA A C 1
ATOM 1243 O O . ALA A 1 163 ? 26.687 7.403 60.522 1.00 25.76 164 ALA A O 1
ATOM 1245 N N . GLY A 1 164 ? 24.492 7.784 60.249 1.00 23.46 165 GLY A N 1
ATOM 1246 C CA . GLY A 1 164 ? 24.197 6.368 60.182 1.00 23.95 165 GLY A CA 1
ATOM 1247 C C . GLY A 1 164 ? 23.069 5.943 61.098 1.00 24.40 165 GLY A C 1
ATOM 1248 O O . GLY A 1 164 ? 21.997 6.547 61.103 1.00 22.56 165 GLY A O 1
ATOM 1249 N N . ASP A 1 165 ? 23.320 4.907 61.891 1.00 24.20 166 ASP A N 1
ATOM 1250 C CA . ASP A 1 165 ? 22.306 4.378 62.794 1.00 25.05 166 ASP A CA 1
ATOM 1251 C C . ASP A 1 165 ? 22.199 5.088 64.139 1.00 24.18 166 ASP A C 1
ATOM 1252 O O . ASP A 1 165 ? 21.378 4.707 64.973 1.00 24.33 166 ASP A O 1
ATOM 1257 N N . GLU A 1 166 ? 23.020 6.110 64.363 1.00 22.40 167 GLU A N 1
ATOM 1258 C CA . GLU A 1 166 ? 22.962 6.839 65.629 1.00 21.77 167 GLU A CA 1
ATOM 1259 C C . GLU A 1 166 ? 22.920 8.353 65.478 1.00 18.88 167 GLU A C 1
ATOM 1260 O O . GLU A 1 166 ? 23.581 8.923 64.610 1.00 18.84 167 GLU A O 1
ATOM 1266 N N . PHE A 1 167 ? 22.133 8.988 66.343 1.00 17.79 168 PHE A N 1
ATOM 1267 C CA . PHE A 1 167 ? 21.977 10.440 66.374 1.00 16.51 168 PHE A CA 1
ATOM 1268 C C . PHE A 1 167 ? 23.337 11.064 66.684 1.00 15.97 168 PHE A C 1
ATOM 1269 O O . PHE A 1 167 ? 24.107 10.517 67.475 1.00 15.83 168 PHE A O 1
ATOM 1277 N N . SER A 1 168 ? 23.632 12.208 66.073 1.00 15.36 169 SER A N 1
ATOM 1278 C CA . SER A 1 168 ? 24.907 12.874 66.314 1.00 13.13 169 SER A CA 1
ATOM 1279 C C . SER A 1 168 ? 24.783 14.381 66.150 1.00 12.83 169 SER A C 1
ATOM 1280 O O . SER A 1 168 ? 23.716 14.894 65.808 1.00 10.42 169 SER A O 1
ATOM 1283 N N . LEU A 1 169 ? 25.892 15.081 66.372 1.00 11.02 170 LEU A N 1
ATOM 1284 C CA . LEU A 1 169 ? 25.918 16.530 66.236 1.00 11.10 170 LEU A CA 1
ATOM 1285 C C . LEU A 1 169 ? 25.531 16.944 64.812 1.00 10.20 170 LEU A C 1
ATOM 1286 O O . LEU A 1 169 ? 25.033 18.048 64.595 1.00 11.72 170 LEU A O 1
ATOM 1291 N N . ALA A 1 170 ? 25.755 16.057 63.845 1.00 11.26 171 ALA A N 1
ATOM 1292 C CA . ALA A 1 170 ? 25.404 16.345 62.453 1.00 11.42 171 ALA A CA 1
ATOM 1293 C C . ALA A 1 170 ? 23.895 16.556 62.319 1.00 12.51 171 ALA A C 1
ATOM 1294 O O . ALA A 1 170 ? 23.441 17.389 61.537 1.00 13.04 171 ALA A O 1
ATOM 1296 N N . ASP A 1 171 ? 23.121 15.782 63.074 1.00 11.49 172 ASP A N 1
ATOM 1297 C CA . ASP A 1 171 ? 21.667 15.919 63.047 1.00 10.97 172 ASP A CA 1
ATOM 1298 C C . ASP A 1 171 ? 21.286 17.197 63.788 1.00 10.93 172 ASP A C 1
ATOM 1299 O O . ASP A 1 171 ? 20.520 18.019 63.286 1.00 11.38 172 ASP A O 1
ATOM 1304 N N . LEU A 1 172 ? 21.852 17.361 64.980 1.00 11.72 173 LEU A N 1
ATOM 1305 C CA . LEU A 1 172 ? 21.570 18.509 65.832 1.00 11.40 173 LEU A CA 1
ATOM 1306 C C . LEU A 1 172 ? 21.751 19.881 65.183 1.00 10.98 173 LEU A C 1
ATOM 1307 O O . LEU A 1 172 ? 20.893 20.749 65.336 1.00 9.74 173 LEU A O 1
ATOM 1312 N N . VAL A 1 173 ? 22.849 20.086 64.457 1.00 9.75 174 VAL A N 1
ATOM 1313 C CA . VAL A 1 173 ? 23.080 21.389 63.845 1.00 11.11 174 VAL A CA 1
ATOM 1314 C C . VAL A 1 173 ? 22.022 21.788 62.815 1.00 10.11 174 VAL A C 1
ATOM 1315 O O . VAL A 1 173 ? 21.826 22.975 62.565 1.00 11.11 174 VAL A O 1
ATOM 1319 N N . HIS A 1 174 ? 21.326 20.806 62.244 1.00 10.53 175 HIS A N 1
ATOM 1320 C CA . HIS A 1 174 ? 20.285 21.068 61.243 1.00 11.91 175 HIS A CA 1
ATOM 1321 C C . HIS A 1 174 ? 18.933 21.413 61.860 1.00 13.17 175 HIS A C 1
ATOM 1322 O O . HIS A 1 174 ? 18.058 21.970 61.196 1.00 13.55 175 HIS A O 1
ATOM 1329 N N . MET A 1 175 ? 18.759 21.076 63.129 1.00 12.33 176 MET A N 1
ATOM 1330 C CA . MET A 1 175 ? 17.473 21.289 63.780 1.00 14.11 176 MET A CA 1
ATOM 1331 C C . MET A 1 175 ? 16.932 22.710 63.950 1.00 13.65 176 MET A C 1
ATOM 1332 O O . MET A 1 175 ? 15.747 22.949 63.710 1.00 13.63 176 MET A O 1
ATOM 1337 N N . PRO A 1 176 ? 17.776 23.675 64.351 1.00 13.27 177 PRO A N 1
ATOM 1338 C CA . PRO A 1 176 ? 17.248 25.035 64.510 1.00 13.24 177 PRO A CA 1
ATOM 1339 C C . PRO A 1 176 ? 16.571 25.620 63.260 1.00 14.20 177 PRO A C 1
ATOM 1340 O O . PRO A 1 176 ? 15.459 26.151 63.339 1.00 14.23 177 PRO A O 1
ATOM 1344 N N . ASN A 1 177 ? 17.227 25.526 62.106 1.00 12.28 178 ASN A N 1
ATOM 1345 C CA . ASN A 1 177 ? 16.640 26.073 60.886 1.00 12.56 178 ASN A CA 1
ATOM 1346 C C . ASN A 1 177 ? 15.464 25.250 60.372 1.00 13.78 178 ASN A C 1
ATOM 1347 O O . ASN A 1 177 ? 14.523 25.799 59.795 1.00 14.36 178 ASN A O 1
ATOM 1352 N N . THR A 1 178 ? 15.511 23.938 60.584 1.00 11.26 179 THR A N 1
ATOM 1353 C CA . THR A 1 178 ? 14.426 23.078 60.143 1.00 12.96 179 THR A CA 1
ATOM 1354 C C . THR A 1 178 ? 13.177 23.443 60.947 1.00 12.73 179 THR A C 1
ATOM 1355 O O . THR A 1 178 ? 12.092 23.590 60.389 1.00 12.84 179 THR A O 1
ATOM 1359 N N . ASP A 1 179 ? 13.350 23.600 62.257 1.00 12.40 180 ASP A N 1
ATOM 1360 C CA . ASP A 1 179 ? 12.248 23.965 63.146 1.00 15.47 180 ASP A CA 1
ATOM 1361 C C . ASP A 1 179 ? 11.636 25.292 62.703 1.00 15.89 180 ASP A C 1
ATOM 1362 O O . ASP A 1 179 ? 10.415 25.454 62.693 1.00 14.91 180 ASP A O 1
ATOM 1367 N N . LEU A 1 180 ? 12.490 26.245 62.340 1.00 15.04 181 LEU A N 1
ATOM 1368 C CA . LEU A 1 180 ? 12.018 27.550 61.890 1.00 17.64 181 LEU A CA 1
ATOM 1369 C C . LEU A 1 180 ? 11.119 27.447 60.667 1.00 18.66 181 LEU A C 1
ATOM 1370 O O . LEU A 1 180 ? 10.007 27.976 60.654 1.00 19.16 181 LEU A O 1
ATOM 1375 N N . LEU A 1 181 ? 11.607 26.764 59.637 1.00 17.38 182 LEU A N 1
ATOM 1376 C CA . LEU A 1 181 ? 10.849 26.607 58.404 1.00 17.91 182 LEU A CA 1
ATOM 1377 C C . LEU A 1 181 ? 9.581 25.781 58.580 1.00 18.88 182 LEU A C 1
ATOM 1378 O O . LEU A 1 181 ? 8.537 26.125 58.036 1.00 18.12 182 LEU A O 1
ATOM 1383 N N . VAL A 1 182 ? 9.671 24.698 59.345 1.00 17.50 183 VAL A N 1
ATOM 1384 C CA . VAL A 1 182 ? 8.519 23.828 59.551 1.00 19.16 183 VAL A CA 1
ATOM 1385 C C . VAL A 1 182 ? 7.417 24.431 60.411 1.00 21.13 183 VAL A C 1
ATOM 1386 O O . VAL A 1 182 ? 6.236 24.293 60.092 1.00 22.41 183 VAL A O 1
ATOM 1390 N N . ARG A 1 183 ? 7.799 25.114 61.485 1.00 22.02 184 ARG A N 1
ATOM 1391 C CA . ARG A 1 183 ? 6.825 25.694 62.405 1.00 24.48 184 ARG A CA 1
ATOM 1392 C C . ARG A 1 183 ? 6.562 27.196 62.302 1.00 24.01 184 ARG A C 1
ATOM 1393 O O . ARG A 1 183 ? 5.547 27.674 62.806 1.00 25.00 184 ARG A O 1
ATOM 1401 N N . LYS A 1 184 ? 7.453 27.942 61.656 1.00 22.85 185 LYS A N 1
ATOM 1402 C CA . LYS A 1 184 ? 7.267 29.387 61.567 1.00 23.51 185 LYS A CA 1
ATOM 1403 C C . LYS A 1 184 ? 7.102 29.964 60.161 1.00 22.26 185 LYS A C 1
ATOM 1404 O O . LYS A 1 184 ? 7.064 31.183 59.998 1.00 23.74 185 LYS A O 1
ATOM 1410 N N . THR A 1 185 ? 7.013 29.107 59.148 1.00 20.90 186 THR A N 1
ATOM 1411 C CA . THR A 1 185 ? 6.838 29.587 57.778 1.00 20.16 186 THR A CA 1
ATOM 1412 C C . THR A 1 185 ? 5.862 28.697 57.020 1.00 20.75 186 THR A C 1
ATOM 1413 O O . THR A 1 185 ? 5.383 27.693 57.545 1.00 21.57 186 THR A O 1
ATOM 1417 N N . ASN A 1 186 ? 5.574 29.069 55.778 1.00 20.54 187 ASN A N 1
ATOM 1418 C CA . ASN A 1 186 ? 4.669 28.287 54.950 1.00 20.96 187 ASN A CA 1
ATOM 1419 C C . ASN A 1 186 ? 5.466 27.320 54.072 1.00 20.06 187 ASN A C 1
ATOM 1420 O O . ASN A 1 186 ? 4.957 26.823 53.069 1.00 19.65 187 ASN A O 1
ATOM 1425 N N . LYS A 1 187 ? 6.710 27.042 54.464 1.00 19.02 188 LYS A N 1
ATOM 1426 C CA . LYS A 1 187 ? 7.578 26.146 53.694 1.00 17.97 188 LYS A CA 1
ATOM 1427 C C . LYS A 1 187 ? 7.814 24.761 54.305 1.00 17.37 188 LYS A C 1
ATOM 1428 O O . LYS A 1 187 ? 8.744 24.052 53.903 1.00 15.41 188 LYS A O 1
ATOM 1434 N N . ALA A 1 188 ? 6.978 24.368 55.263 1.00 16.74 189 ALA A N 1
ATOM 1435 C CA . ALA A 1 188 ? 7.117 23.066 55.909 1.00 17.17 189 ALA A CA 1
ATOM 1436 C C . ALA A 1 188 ? 7.065 21.932 54.891 1.00 18.36 189 ALA A C 1
ATOM 1437 O O . ALA A 1 188 ? 7.697 20.888 55.073 1.00 18.12 189 ALA A O 1
ATOM 1439 N N . GLY A 1 189 ? 6.312 22.148 53.816 1.00 17.23 190 GLY A N 1
ATOM 1440 C CA . GLY A 1 189 ? 6.169 21.139 52.783 1.00 18.85 190 GLY A CA 1
ATOM 1441 C C . GLY A 1 189 ? 7.474 20.620 52.213 1.00 17.58 190 GLY A C 1
ATOM 1442 O O . GLY A 1 189 ? 7.549 19.473 51.780 1.00 18.57 190 GLY A O 1
ATOM 1443 N N . LEU A 1 190 ? 8.501 21.463 52.195 1.00 17.56 191 LEU A N 1
ATOM 1444 C CA . LEU A 1 190 ? 9.803 21.061 51.672 1.00 16.76 191 LEU A CA 1
ATOM 1445 C C . LEU A 1 190 ? 10.333 19.840 52.413 1.00 17.37 191 LEU A C 1
ATOM 1446 O O . LEU A 1 190 ? 11.105 19.052 51.866 1.00 18.04 191 LEU A O 1
ATOM 1451 N N . PHE A 1 191 ? 9.915 19.691 53.664 1.00 16.91 192 PHE A N 1
ATOM 1452 C CA . PHE A 1 191 ? 10.360 18.577 54.485 1.00 16.61 192 PHE A CA 1
ATOM 1453 C C . PHE A 1 191 ? 9.333 17.454 54.542 1.00 18.15 192 PHE A C 1
ATOM 1454 O O . PHE A 1 191 ? 9.672 16.285 54.359 1.00 17.70 192 PHE A O 1
ATOM 1462 N N . THR A 1 192 ? 8.076 17.811 54.781 1.00 18.37 193 THR A N 1
ATOM 1463 C CA . THR A 1 192 ? 7.021 16.814 54.891 1.00 18.83 193 THR A CA 1
ATOM 1464 C C . THR A 1 192 ? 6.688 16.054 53.608 1.00 20.38 193 THR A C 1
ATOM 1465 O O . THR A 1 192 ? 6.178 14.937 53.675 1.00 21.16 193 THR A O 1
ATOM 1469 N N . GLU A 1 193 ? 6.984 16.636 52.448 1.00 19.08 194 GLU A N 1
ATOM 1470 C CA . GLU A 1 193 ? 6.695 15.959 51.182 1.00 20.14 194 GLU A CA 1
ATOM 1471 C C . GLU A 1 193 ? 7.758 14.927 50.822 1.00 19.43 194 GLU A C 1
ATOM 1472 O O . GLU A 1 193 ? 7.531 14.067 49.974 1.00 21.55 194 GLU A O 1
ATOM 1478 N N . ARG A 1 194 ? 8.921 15.025 51.458 1.00 16.24 195 ARG A N 1
ATOM 1479 C CA . ARG A 1 194 ? 10.013 14.086 51.221 1.00 16.19 195 ARG A CA 1
ATOM 1480 C C . ARG A 1 194 ? 9.979 13.112 52.395 1.00 15.91 195 ARG A C 1
ATOM 1481 O O . ARG A 1 194 ? 10.399 13.444 53.504 1.00 16.02 195 ARG A O 1
ATOM 1489 N N . LYS A 1 195 ? 9.458 11.913 52.140 1.00 17.32 196 LYS A N 1
ATOM 1490 C CA . LYS A 1 195 ? 9.292 10.891 53.173 1.00 17.00 196 LYS A CA 1
ATOM 1491 C C . LYS A 1 195 ? 10.458 10.625 54.119 1.00 16.47 196 LYS A C 1
ATOM 1492 O O . LYS A 1 195 ? 10.251 10.494 55.325 1.00 15.47 196 LYS A O 1
ATOM 1498 N N . ASN A 1 196 ? 11.677 10.540 53.594 1.00 16.09 197 ASN A N 1
ATOM 1499 C CA . ASN A 1 196 ? 12.824 10.271 54.457 1.00 15.33 197 ASN A CA 1
ATOM 1500 C C . ASN A 1 196 ? 13.166 11.456 55.356 1.00 15.16 197 ASN A C 1
ATOM 1501 O O . ASN A 1 196 ? 13.521 11.276 56.523 1.00 14.88 197 ASN A O 1
ATOM 1506 N N . LEU A 1 197 ? 13.064 12.664 54.812 1.00 14.89 198 LEU A N 1
ATOM 1507 C CA . LEU A 1 197 ? 13.336 13.869 55.587 1.00 15.05 198 LEU A CA 1
ATOM 1508 C C . LEU A 1 197 ? 12.240 14.048 56.624 1.00 14.85 198 LEU A C 1
ATOM 1509 O O . LEU A 1 197 ? 12.496 14.494 57.742 1.00 14.89 198 LEU A O 1
ATOM 1514 N N . ALA A 1 198 ? 11.013 13.702 56.246 1.00 15.02 199 ALA A N 1
ATOM 1515 C CA . ALA A 1 198 ? 9.882 13.821 57.158 1.00 15.45 199 ALA A CA 1
ATOM 1516 C C . ALA A 1 198 ? 10.077 12.877 58.344 1.00 14.70 199 ALA A C 1
ATOM 1517 O O . ALA A 1 198 ? 9.853 13.256 59.497 1.00 15.06 199 ALA A O 1
ATOM 1519 N N . ARG A 1 199 ? 10.495 11.647 58.054 1.00 15.25 200 ARG A N 1
ATOM 1520 C CA . ARG A 1 199 ? 10.738 10.643 59.097 1.00 15.40 200 ARG A CA 1
ATOM 1521 C C . ARG A 1 199 ? 11.813 11.160 60.051 1.00 16.10 200 ARG A C 1
ATOM 1522 O O . ARG A 1 199 ? 11.665 11.121 61.279 1.00 14.24 200 ARG A O 1
ATOM 1530 N N . TRP A 1 200 ? 12.908 11.628 59.466 1.00 14.15 201 TRP A N 1
ATOM 1531 C CA . TRP A 1 200 ? 14.025 12.164 60.232 1.00 15.31 201 TRP A CA 1
ATOM 1532 C C . TRP A 1 200 ? 13.570 13.289 61.155 1.00 14.80 201 TRP A C 1
ATOM 1533 O O . TRP A 1 200 ? 13.851 13.269 62.356 1.00 16.41 201 TRP A O 1
ATOM 1544 N N . TRP A 1 201 ? 12.865 14.270 60.600 1.00 14.15 202 TRP A N 1
ATOM 1545 C CA . TRP A 1 201 ? 12.412 15.395 61.407 1.00 14.97 202 TRP A CA 1
ATOM 1546 C C . TRP A 1 201 ? 11.486 14.976 62.540 1.00 15.92 202 TRP A C 1
ATOM 1547 O O . TRP A 1 201 ? 11.638 15.442 63.669 1.00 14.99 202 TRP A O 1
ATOM 1558 N N . ASP A 1 202 ? 10.528 14.100 62.246 1.00 16.69 203 ASP A N 1
ATOM 1559 C CA . ASP A 1 202 ? 9.598 13.653 63.278 1.00 20.63 203 ASP A CA 1
ATOM 1560 C C . ASP A 1 202 ? 10.339 12.947 64.407 1.00 21.18 203 ASP A C 1
ATOM 1561 O O . ASP A 1 202 ? 9.947 13.036 65.570 1.00 21.97 203 ASP A O 1
ATOM 1566 N N . GLU A 1 203 ? 11.417 12.253 64.066 1.00 20.66 204 GLU A N 1
ATOM 1567 C CA . GLU A 1 203 ? 12.188 11.538 65.072 1.00 20.87 204 GLU A CA 1
ATOM 1568 C C . GLU A 1 203 ? 13.070 12.445 65.933 1.00 19.91 204 GLU A C 1
ATOM 1569 O O . GLU A 1 203 ? 12.988 12.402 67.159 1.00 20.55 204 GLU A O 1
ATOM 1575 N N . VAL A 1 204 ? 13.900 13.277 65.309 1.00 17.80 205 VAL A N 1
ATOM 1576 C CA . VAL A 1 204 ? 14.781 14.144 66.090 1.00 16.03 205 VAL A CA 1
ATOM 1577 C C . VAL A 1 204 ? 14.064 15.250 66.865 1.00 16.46 205 VAL A C 1
ATOM 1578 O O . VAL A 1 204 ? 14.475 15.594 67.975 1.00 16.87 205 VAL A O 1
ATOM 1582 N N . SER A 1 205 ? 12.987 15.793 66.304 1.00 16.31 206 SER A N 1
ATOM 1583 C CA . SER A 1 205 ? 12.254 16.864 66.975 1.00 17.23 206 SER A CA 1
ATOM 1584 C C . SER A 1 205 ? 11.525 16.369 68.224 1.00 18.52 206 SER A C 1
ATOM 1585 O O . SER A 1 205 ? 11.077 17.169 69.049 1.00 19.93 206 SER A O 1
ATOM 1588 N N . ALA A 1 206 ? 11.410 15.052 68.358 1.00 18.70 207 ALA A N 1
ATOM 1589 C CA . ALA A 1 206 ? 10.736 14.453 69.507 1.00 18.97 207 ALA A CA 1
ATOM 1590 C C . ALA A 1 206 ? 11.700 14.206 70.664 1.00 20.35 207 ALA A C 1
ATOM 1591 O O . ALA A 1 206 ? 11.283 13.799 71.751 1.00 20.00 207 ALA A O 1
ATOM 1593 N N . ARG A 1 207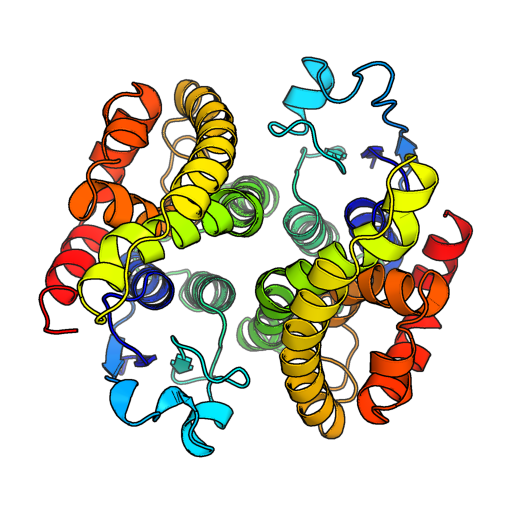 ? 12.989 14.444 70.433 1.00 18.05 208 ARG A N 1
ATOM 1594 C CA . ARG A 1 207 ? 13.992 14.248 71.479 1.00 17.42 208 ARG A CA 1
ATOM 1595 C C . ARG A 1 207 ? 13.778 15.253 72.606 1.00 18.28 208 ARG A C 1
ATOM 1596 O O . ARG A 1 207 ? 13.467 16.417 72.363 1.00 17.89 208 ARG A O 1
ATOM 1604 N N . PRO A 1 208 ? 13.942 14.813 73.863 1.00 18.68 209 PRO A N 1
ATOM 1605 C CA . PRO A 1 208 ? 13.750 15.718 75.000 1.00 19.98 209 PRO A CA 1
ATOM 1606 C C . PRO A 1 208 ? 14.562 17.011 74.939 1.00 20.07 209 PRO A C 1
ATOM 1607 O O . PRO A 1 208 ? 14.101 18.055 75.395 1.00 18.80 209 PRO A O 1
ATOM 1611 N N . SER A 1 209 ? 15.764 16.950 74.373 1.00 18.32 210 SER A N 1
ATOM 1612 C CA . SER A 1 209 ? 16.594 18.142 74.281 1.00 17.65 210 SER A CA 1
ATOM 1613 C C . SER A 1 209 ? 15.942 19.204 73.402 1.00 16.02 210 SER A C 1
ATOM 1614 O O . SER A 1 209 ? 15.914 20.383 73.761 1.00 17.62 210 SER A O 1
ATOM 1617 N N . TRP A 1 210 ? 15.412 18.800 72.255 1.00 15.92 211 TRP A N 1
ATOM 1618 C CA . TRP A 1 210 ? 14.779 19.775 71.381 1.00 16.59 211 TRP A CA 1
ATOM 1619 C C . TRP A 1 210 ? 13.445 20.239 71.956 1.00 17.87 211 TRP A C 1
ATOM 1620 O O . TRP A 1 210 ? 13.080 21.405 71.822 1.00 17.65 211 TRP A O 1
ATOM 1631 N N . LYS A 1 211 ? 12.713 19.335 72.600 1.00 19.17 212 LYS A N 1
ATOM 1632 C CA . LYS A 1 211 ? 11.443 19.727 73.197 1.00 21.27 212 LYS A CA 1
ATOM 1633 C C . LYS A 1 211 ? 11.719 20.840 74.205 1.00 20.70 212 LYS A C 1
ATOM 1634 O O . LYS A 1 211 ? 10.954 21.800 74.304 1.00 20.36 212 LYS A O 1
ATOM 1640 N N . LYS A 1 212 ? 12.829 20.718 74.931 1.00 20.35 213 LYS A N 1
ATOM 1641 C CA . LYS A 1 212 ? 13.215 21.725 75.918 1.00 20.57 213 LYS A CA 1
ATOM 1642 C C . LYS A 1 212 ? 13.570 23.063 75.257 1.00 20.51 213 LYS A C 1
ATOM 1643 O O . LYS A 1 212 ? 13.189 24.124 75.750 1.00 19.99 213 LYS A O 1
ATOM 1649 N N . VAL A 1 213 ? 14.307 23.017 74.148 1.00 19.56 214 VAL A N 1
ATOM 1650 C CA . VAL A 1 213 ? 14.670 24.241 73.436 1.00 19.13 214 VAL A CA 1
ATOM 1651 C C . VAL A 1 213 ? 13.400 24.981 73.004 1.00 18.72 214 VAL A C 1
ATOM 1652 O O . VAL A 1 213 ? 13.302 26.203 73.136 1.00 19.13 214 VAL A O 1
ATOM 1656 N N . VAL A 1 214 ? 12.432 24.233 72.484 1.00 18.98 215 VAL A N 1
ATOM 1657 C CA . VAL A 1 214 ? 11.175 24.826 72.042 1.00 20.04 215 VAL A CA 1
ATOM 1658 C C . VAL A 1 214 ? 10.481 25.496 73.221 1.00 21.08 215 VAL A C 1
ATOM 1659 O O . VAL A 1 214 ? 9.939 26.593 73.090 1.00 20.79 215 VAL A O 1
ATOM 1663 N N . GLU A 1 215 ? 10.503 24.834 74.373 1.00 23.48 216 GLU A N 1
ATOM 1664 C CA . GLU A 1 215 ? 9.885 25.389 75.568 1.00 25.84 216 GLU A CA 1
ATOM 1665 C C . GLU A 1 215 ? 10.588 26.683 75.976 1.00 26.35 216 GLU A C 1
ATOM 1666 O O . GLU A 1 215 ? 9.941 27.640 76.397 1.00 25.69 216 GLU A O 1
ATOM 1672 N N . LEU A 1 216 ? 11.911 26.716 75.839 1.00 25.82 217 LEU A N 1
ATOM 1673 C CA . LEU A 1 216 ? 12.680 27.905 76.196 1.00 26.64 217 LEU A CA 1
ATOM 1674 C C . LEU A 1 216 ? 12.424 29.058 75.231 1.00 26.55 217 LEU A C 1
ATOM 1675 O O . LEU A 1 216 ? 12.574 30.224 75.595 1.00 26.49 217 LEU A O 1
ATOM 1680 N N . GLN A 1 217 ? 12.043 28.734 74.000 1.00 27.10 218 GLN A N 1
ATOM 1681 C CA . GLN A 1 217 ? 11.765 29.764 73.006 1.00 27.39 218 GLN A CA 1
ATOM 1682 C C . GLN A 1 217 ? 10.376 30.351 73.232 1.00 28.06 218 GLN A C 1
ATOM 1683 O O . GLN A 1 217 ? 10.137 31.451 72.688 1.00 29.82 218 GLN A O 1
ATOM 1689 N N . ALA B 1 1 ? 53.636 5.602 52.985 1.00 39.33 2 ALA B N 1
ATOM 1690 C CA . ALA B 1 1 ? 52.387 4.921 52.539 1.00 37.43 2 ALA B CA 1
ATOM 1691 C C . ALA B 1 1 ? 51.980 5.411 51.155 1.00 36.82 2 ALA B C 1
ATOM 1692 O O . ALA B 1 1 ? 52.505 6.412 50.663 1.00 37.63 2 ALA B O 1
ATOM 1694 N N . ALA B 1 2 ? 51.047 4.700 50.527 1.00 34.81 3 ALA B N 1
ATOM 1695 C CA . ALA B 1 2 ? 50.566 5.084 49.205 1.00 32.33 3 ALA B CA 1
ATOM 1696 C C . ALA B 1 2 ? 49.920 6.463 49.315 1.00 30.02 3 ALA B C 1
ATOM 1697 O O . ALA B 1 2 ? 49.338 6.806 50.345 1.00 29.98 3 ALA B O 1
ATOM 1699 N N . PRO B 1 3 ? 50.022 7.277 48.256 1.00 27.77 4 PRO B N 1
ATOM 1700 C CA . PRO B 1 3 ? 49.436 8.621 48.274 1.00 25.31 4 PRO B CA 1
ATOM 1701 C C . PRO B 1 3 ? 47.911 8.635 48.353 1.00 24.88 4 PRO B C 1
ATOM 1702 O O . PRO B 1 3 ? 47.236 7.824 47.716 1.00 24.69 4 PRO B O 1
ATOM 1706 N N . VAL B 1 4 ? 47.373 9.554 49.148 1.00 22.24 5 VAL B N 1
ATOM 1707 C CA . VAL B 1 4 ? 45.929 9.692 49.261 1.00 19.64 5 VAL B CA 1
ATOM 1708 C C . VAL B 1 4 ? 45.529 10.459 48.005 1.00 18.14 5 VAL B C 1
ATOM 1709 O O . VAL B 1 4 ? 46.400 10.935 47.271 1.00 17.65 5 VAL B O 1
ATOM 1713 N N . THR B 1 5 ? 44.234 10.591 47.748 1.00 16.71 6 THR B N 1
ATOM 1714 C CA . THR B 1 5 ? 43.796 11.289 46.544 1.00 16.97 6 THR B CA 1
ATOM 1715 C C . THR B 1 5 ? 42.821 12.441 46.774 1.00 16.93 6 THR B C 1
ATOM 1716 O O . THR B 1 5 ? 41.844 12.302 47.511 1.00 16.96 6 THR B O 1
ATOM 1720 N N . VAL B 1 6 ? 43.106 13.578 46.142 1.00 15.50 7 VAL B N 1
ATOM 1721 C CA . VAL B 1 6 ? 42.234 14.749 46.200 1.00 17.31 7 VAL B CA 1
ATOM 1722 C C . VAL B 1 6 ? 41.721 14.926 44.772 1.00 18.33 7 VAL B C 1
ATOM 1723 O O . VAL B 1 6 ? 42.511 14.963 43.830 1.00 19.51 7 VAL B O 1
ATOM 1727 N N . TYR B 1 7 ? 40.404 15.025 44.610 1.00 18.25 8 TYR B N 1
ATOM 1728 C CA . TYR B 1 7 ? 39.794 15.167 43.284 1.00 17.83 8 TYR B CA 1
ATOM 1729 C C . TYR B 1 7 ? 39.385 16.601 42.968 1.00 18.18 8 TYR B C 1
ATOM 1730 O O . TYR B 1 7 ? 38.670 17.229 43.746 1.00 17.25 8 TYR B O 1
ATOM 1739 N N . GLY B 1 8 ? 39.827 17.113 41.822 1.00 16.66 9 GLY B N 1
ATOM 1740 C CA . GLY B 1 8 ? 39.452 18.464 41.440 1.00 18.72 9 GLY B CA 1
ATOM 1741 C C . GLY B 1 8 ? 40.574 19.366 40.960 1.00 18.41 9 GLY B C 1
ATOM 1742 O O . GLY B 1 8 ? 41.751 19.025 41.083 1.00 19.44 9 GLY B O 1
ATOM 1743 N N . PRO B 1 9 ? 40.229 20.534 40.392 1.00 18.79 10 PRO B N 1
ATOM 1744 C CA . PRO B 1 9 ? 41.205 21.507 39.886 1.00 18.75 10 PRO B CA 1
ATOM 1745 C C . PRO B 1 9 ? 41.822 22.325 41.019 1.00 19.30 10 PRO B C 1
ATOM 1746 O O . PRO B 1 9 ? 41.111 22.844 41.883 1.00 16.47 10 PRO B O 1
ATOM 1750 N N . MET B 1 10 ? 43.147 22.443 41.007 1.00 17.32 11 MET B N 1
ATOM 1751 C CA . MET B 1 10 ? 43.854 23.186 42.047 1.00 18.86 11 MET B CA 1
ATOM 1752 C C . MET B 1 10 ? 43.467 24.660 42.158 1.00 17.15 11 MET B C 1
ATOM 1753 O O . MET B 1 10 ? 43.644 25.266 43.217 1.00 17.32 11 MET B O 1
ATOM 1758 N N . ILE B 1 11 ? 42.940 25.237 41.081 1.00 17.04 12 ILE B N 1
ATOM 1759 C CA . ILE B 1 11 ? 42.551 26.645 41.103 1.00 18.45 12 ILE B CA 1
ATOM 1760 C C . ILE B 1 11 ? 41.343 26.888 42.011 1.00 17.05 12 ILE B C 1
ATOM 1761 O O . ILE B 1 11 ? 41.117 28.008 42.477 1.00 15.35 12 ILE B O 1
ATOM 1766 N N . SER B 1 12 ? 40.566 25.837 42.252 1.00 15.36 13 SER B N 1
ATOM 1767 C CA . SER B 1 12 ? 39.406 25.940 43.132 1.00 15.47 13 SER B CA 1
ATOM 1768 C C . SER B 1 12 ? 39.911 26.167 44.556 1.00 14.62 13 SER B C 1
ATOM 1769 O O . SER B 1 12 ? 40.753 25.417 45.042 1.00 12.91 13 SER B O 1
ATOM 1772 N N . PRO B 1 13 ? 39.408 27.209 45.241 1.00 14.29 14 PRO B N 1
ATOM 1773 C CA . PRO B 1 13 ? 39.840 27.494 46.615 1.00 13.26 14 PRO B CA 1
ATOM 1774 C C . PRO B 1 13 ? 39.631 26.309 47.560 1.00 11.81 14 PRO B C 1
ATOM 1775 O O . PRO B 1 13 ? 40.455 26.054 48.444 1.00 11.07 14 PRO B O 1
ATOM 1779 N N . ALA B 1 14 ? 38.522 25.596 47.380 1.00 12.67 15 ALA B N 1
ATOM 1780 C CA . ALA B 1 14 ? 38.214 24.453 48.234 1.00 12.26 15 ALA B CA 1
ATOM 1781 C C . ALA B 1 14 ? 39.222 23.332 48.027 1.00 12.77 15 ALA B C 1
ATOM 1782 O O . ALA B 1 14 ? 39.615 22.656 48.980 1.00 13.17 15 ALA B O 1
ATOM 1784 N N . VAL B 1 15 ? 39.632 23.130 46.778 1.00 10.49 16 VAL B N 1
ATOM 1785 C CA . VAL B 1 15 ? 40.614 22.098 46.460 1.00 12.29 16 VAL B CA 1
ATOM 1786 C C . VAL B 1 15 ? 41.974 22.513 47.023 1.00 11.60 16 VAL B C 1
ATOM 1787 O O . VAL B 1 15 ? 42.673 21.709 47.640 1.00 12.17 16 VAL B O 1
ATOM 1791 N N . ALA B 1 16 ? 42.340 23.774 46.813 1.00 10.93 17 ALA B N 1
ATOM 1792 C CA . ALA B 1 16 ? 43.615 24.291 47.301 1.00 12.10 17 ALA B CA 1
ATOM 1793 C C . ALA B 1 16 ? 43.714 24.189 48.827 1.00 12.19 17 ALA B C 1
ATOM 1794 O O . ALA B 1 16 ? 44.788 23.937 49.371 1.00 11.95 17 ALA B O 1
ATOM 1796 N N . ARG B 1 17 ? 42.585 24.376 49.508 1.00 11.57 18 ARG B N 1
ATOM 1797 C CA . ARG B 1 17 ? 42.545 24.305 50.968 1.00 11.47 18 ARG B CA 1
ATOM 1798 C C . ARG B 1 17 ? 42.969 22.909 51.439 1.00 11.23 18 ARG B C 1
ATOM 1799 O O . ARG B 1 17 ? 43.763 22.770 52.368 1.00 11.68 18 ARG B O 1
ATOM 1807 N N . VAL B 1 18 ? 42.452 21.878 50.780 1.00 11.23 19 VAL B N 1
ATOM 1808 C CA . VAL B 1 18 ? 42.785 20.500 51.132 1.00 10.04 19 VAL B CA 1
ATOM 1809 C C . VAL B 1 18 ? 44.249 20.189 50.822 1.00 11.37 19 VAL B C 1
ATOM 1810 O O . VAL B 1 18 ? 44.948 19.578 51.631 1.00 9.99 19 VAL B O 1
ATOM 1814 N N . ALA B 1 19 ? 44.710 20.620 49.654 1.00 11.81 20 ALA B N 1
ATOM 1815 C CA . ALA B 1 19 ? 46.092 20.388 49.257 1.00 12.95 20 ALA B CA 1
ATOM 1816 C C . ALA B 1 19 ? 47.046 21.021 50.265 1.00 13.05 20 ALA B C 1
ATOM 1817 O O . ALA B 1 19 ? 48.025 20.402 50.681 1.00 13.61 20 ALA B O 1
ATOM 1819 N N . ALA B 1 20 ? 46.746 22.254 50.664 1.00 12.68 21 ALA B N 1
ATOM 1820 C CA . ALA B 1 20 ? 47.579 22.976 51.619 1.00 13.03 21 ALA B CA 1
ATOM 1821 C C . ALA B 1 20 ? 47.673 22.212 52.934 1.00 13.90 21 ALA B C 1
ATOM 1822 O O . ALA B 1 20 ? 48.742 22.128 53.541 1.00 12.17 21 ALA B O 1
ATOM 1824 N N . CYS B 1 21 ? 46.550 21.646 53.363 1.00 11.50 22 CYS B N 1
ATOM 1825 C CA . CYS B 1 21 ? 46.507 20.891 54.609 1.00 13.60 22 CYS B CA 1
ATOM 1826 C C . CYS B 1 21 ? 47.331 19.607 54.504 1.00 12.94 22 CYS B C 1
ATOM 1827 O O . CYS B 1 21 ? 48.036 19.237 55.441 1.00 12.00 22 CYS B O 1
ATOM 1830 N N . LEU B 1 22 ? 47.239 18.925 53.367 1.00 12.45 23 LEU B N 1
ATOM 1831 C CA . LEU B 1 22 ? 48.007 17.699 53.173 1.00 12.77 23 LEU B CA 1
ATOM 1832 C C . LEU B 1 22 ? 49.500 18.018 53.171 1.00 14.14 23 LEU B C 1
ATOM 1833 O O . LEU B 1 22 ? 50.306 17.259 53.713 1.00 14.44 23 LEU B O 1
ATOM 1838 N N . LEU B 1 23 ? 49.868 19.149 52.573 1.00 14.26 24 LEU B N 1
ATOM 1839 C CA . LEU B 1 23 ? 51.273 19.549 52.528 1.00 15.17 24 LEU B CA 1
ATOM 1840 C C . LEU B 1 23 ? 51.799 19.884 53.924 1.00 15.32 24 LEU B C 1
ATOM 1841 O O . LEU B 1 23 ? 52.897 19.468 54.294 1.00 15.18 24 LEU B O 1
ATOM 1846 N N . GLU B 1 24 ? 51.015 20.624 54.706 1.00 15.42 25 GLU B N 1
ATOM 1847 C CA . GLU B 1 24 ? 51.418 20.980 56.068 1.00 15.12 25 GLU B CA 1
ATOM 1848 C C . GLU B 1 24 ? 51.604 19.726 56.924 1.00 15.01 25 GLU B C 1
ATOM 1849 O O . GLU B 1 24 ? 52.499 19.662 57.772 1.00 16.57 25 GLU B O 1
ATOM 1855 N N . LYS B 1 25 ? 50.754 18.728 56.702 1.00 13.07 26 LYS B N 1
ATOM 1856 C CA . LYS B 1 25 ? 50.821 17.493 57.481 1.00 13.62 26 LYS B CA 1
ATOM 1857 C C . LYS B 1 25 ? 51.743 16.429 56.889 1.00 14.74 26 LYS B C 1
ATOM 1858 O O . LYS B 1 25 ? 51.808 15.304 57.392 1.00 16.46 26 LYS B O 1
ATOM 1864 N N . ASP B 1 26 ? 52.451 16.786 55.824 1.00 16.91 27 ASP B N 1
ATOM 1865 C CA . ASP B 1 26 ? 53.380 15.870 55.161 1.00 19.13 27 ASP B CA 1
ATOM 1866 C C . ASP B 1 26 ? 52.756 14.513 54.822 1.00 18.83 27 ASP B C 1
ATOM 1867 O O . ASP B 1 26 ? 53.354 13.460 55.053 1.00 18.81 27 ASP B O 1
ATOM 1872 N N . VAL B 1 27 ? 51.544 14.550 54.277 1.00 17.22 28 VAL B N 1
ATOM 1873 C CA . VAL B 1 27 ? 50.840 13.339 53.877 1.00 17.40 28 VAL B CA 1
ATOM 1874 C C . VAL B 1 27 ? 50.941 13.239 52.355 1.00 18.04 28 VAL B C 1
ATOM 1875 O O . VAL B 1 27 ? 50.414 14.088 51.640 1.00 18.85 28 VAL B O 1
ATOM 1879 N N . PRO B 1 28 ? 51.638 12.211 51.841 1.00 18.68 29 PRO B N 1
ATOM 1880 C CA . PRO B 1 28 ? 51.782 12.048 50.389 1.00 19.19 29 PRO B CA 1
ATOM 1881 C C . PRO B 1 28 ? 50.428 12.014 49.696 1.00 16.94 29 PRO B C 1
ATOM 1882 O O . PRO B 1 28 ? 49.528 11.302 50.130 1.00 18.91 29 PRO B O 1
ATOM 1886 N N . PHE B 1 29 ? 50.279 12.780 48.621 1.00 17.16 30 PHE B N 1
ATOM 1887 C CA . PHE B 1 29 ? 49.011 12.803 47.909 1.00 17.20 30 PHE B CA 1
ATOM 1888 C C . PHE B 1 29 ? 49.171 13.070 46.425 1.00 17.62 30 PHE B C 1
ATOM 1889 O O . PHE B 1 29 ? 50.209 13.553 45.974 1.00 16.51 30 PHE B O 1
ATOM 1897 N N . GLN B 1 30 ? 48.129 12.732 45.674 1.00 18.26 31 GLN B N 1
ATOM 1898 C CA . GLN B 1 30 ? 48.095 12.944 44.234 1.00 19.33 31 GLN B CA 1
ATOM 1899 C C . GLN B 1 30 ? 46.786 13.672 43.941 1.00 20.63 31 GLN B C 1
ATOM 1900 O O . GLN B 1 30 ? 45.769 13.419 44.594 1.00 20.11 31 GLN B O 1
ATOM 1906 N N . VAL B 1 31 ? 46.816 14.585 42.980 1.00 19.53 32 VAL B N 1
ATOM 1907 C CA . VAL B 1 31 ? 45.623 15.335 42.611 1.00 22.01 32 VAL B CA 1
ATOM 1908 C C . VAL B 1 31 ? 45.032 14.745 41.340 1.00 23.36 32 VAL B C 1
ATOM 1909 O O . VAL B 1 31 ? 45.669 14.743 40.285 1.00 24.48 32 VAL B O 1
ATOM 1913 N N . GLU B 1 32 ? 43.815 14.230 41.453 1.00 22.41 33 GLU B N 1
ATOM 1914 C CA . GLU B 1 32 ? 43.140 13.634 40.313 1.00 24.34 33 GLU B CA 1
ATOM 1915 C C . GLU B 1 32 ? 42.255 14.670 39.637 1.00 23.79 33 GLU B C 1
ATOM 1916 O O . GLU B 1 32 ? 41.315 15.190 40.242 1.00 22.06 33 GLU B O 1
ATOM 1922 N N . PRO B 1 33 ? 42.551 14.993 38.368 1.00 24.44 34 PRO B N 1
ATOM 1923 C CA . PRO B 1 33 ? 41.740 15.981 37.656 1.00 24.61 34 PRO B CA 1
ATOM 1924 C C . PRO B 1 33 ? 40.302 15.523 37.434 1.00 24.86 34 PRO B C 1
ATOM 1925 O O . PRO B 1 33 ? 40.034 14.336 37.260 1.00 25.94 34 PRO B O 1
ATOM 1929 N N . VAL B 1 34 ? 39.382 16.480 37.462 1.00 25.07 35 VAL B N 1
ATOM 1930 C CA . VAL B 1 34 ? 37.964 16.215 37.248 1.00 25.50 35 VAL B CA 1
ATOM 1931 C C . VAL B 1 34 ? 37.519 17.158 36.139 1.00 25.53 35 VAL B C 1
ATOM 1932 O O . VAL B 1 34 ? 37.545 18.377 36.313 1.00 26.83 35 VAL B O 1
ATOM 1936 N N . ASP B 1 35 ? 37.117 16.598 35.001 1.00 25.03 36 ASP B N 1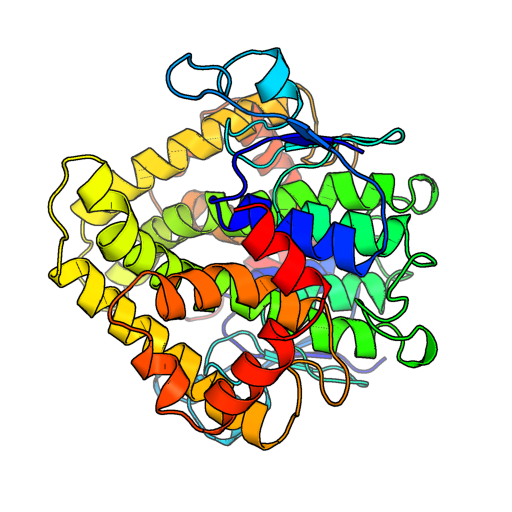
ATOM 1937 C CA . ASP B 1 35 ? 36.697 17.418 33.869 1.00 25.51 36 ASP B CA 1
ATOM 1938 C C . ASP B 1 35 ? 35.322 18.029 34.087 1.00 23.57 36 ASP B C 1
ATOM 1939 O O . ASP B 1 35 ? 34.302 17.460 33.700 1.00 22.13 36 ASP B O 1
ATOM 1944 N N . MET B 1 36 ? 35.305 19.209 34.692 1.00 23.54 37 MET B N 1
ATOM 1945 C CA . MET B 1 36 ? 34.062 19.901 34.979 1.00 22.86 37 MET B CA 1
ATOM 1946 C C . MET B 1 36 ? 33.352 20.436 33.732 1.00 23.11 37 MET B C 1
ATOM 1947 O O . MET B 1 36 ? 32.146 20.676 33.759 1.00 23.39 37 MET B O 1
ATOM 1952 N N . SER B 1 37 ? 34.090 20.610 32.639 1.00 23.44 38 SER B N 1
ATOM 1953 C CA . SER B 1 37 ? 33.480 21.102 31.404 1.00 24.61 38 SER B CA 1
ATOM 1954 C C . SER B 1 37 ? 32.606 20.006 30.795 1.00 23.30 38 SER B C 1
ATOM 1955 O O . SER B 1 37 ? 31.666 20.289 30.051 1.00 25.39 38 SER B O 1
ATOM 1958 N N . LYS B 1 38 ? 32.928 18.754 31.109 1.00 22.67 39 LYS B N 1
ATOM 1959 C CA . LYS B 1 38 ? 32.163 17.609 30.622 1.00 21.06 39 LYS B CA 1
ATOM 1960 C C . LYS B 1 38 ? 31.180 17.144 31.696 1.00 20.74 39 LYS B C 1
ATOM 1961 O O . LYS B 1 38 ? 30.512 16.123 31.541 1.00 20.46 39 LYS B O 1
ATOM 1967 N N . GLY B 1 39 ? 31.112 17.894 32.792 1.00 19.09 40 GLY B N 1
ATOM 1968 C CA . GLY B 1 39 ? 30.202 17.554 33.872 1.00 17.65 40 GLY B CA 1
ATOM 1969 C C . GLY B 1 39 ? 30.567 16.312 34.663 1.00 16.83 40 GLY B C 1
ATOM 1970 O O . GLY B 1 39 ? 29.697 15.680 35.259 1.00 16.87 40 GLY B O 1
ATOM 1971 N N . GLU B 1 40 ? 31.848 15.958 34.680 1.00 16.65 41 GLU B N 1
ATOM 1972 C CA . GLU B 1 40 ? 32.294 14.776 35.410 1.00 18.17 41 GLU B CA 1
ATOM 1973 C C . GLU B 1 40 ? 31.944 14.846 36.897 1.00 17.63 41 GLU B C 1
ATOM 1974 O O . GLU B 1 40 ? 31.634 13.831 37.515 1.00 18.92 41 GLU B O 1
ATOM 1980 N N . HIS B 1 41 ? 31.979 16.046 37.466 1.00 17.17 42 HIS B N 1
ATOM 1981 C CA . HIS B 1 41 ? 31.667 16.218 38.884 1.00 17.73 42 HIS B CA 1
ATOM 1982 C C . HIS B 1 41 ? 30.189 15.983 39.207 1.00 17.95 42 HIS B C 1
ATOM 1983 O O . HIS B 1 41 ? 29.800 15.963 40.378 1.00 18.15 42 HIS B O 1
ATOM 1990 N N . LYS B 1 42 ? 29.373 15.795 38.174 1.00 17.49 43 LYS B N 1
ATOM 1991 C CA . LYS B 1 42 ? 27.940 15.559 38.357 1.00 17.94 43 LYS B CA 1
ATOM 1992 C C . LYS B 1 42 ? 27.540 14.125 38.000 1.00 17.21 43 LYS B C 1
ATOM 1993 O O . LYS B 1 42 ? 26.376 13.747 38.128 1.00 16.73 43 LYS B O 1
ATOM 1999 N N . SER B 1 43 ? 28.506 13.333 37.550 1.00 16.39 44 SER B N 1
ATOM 2000 C CA . SER B 1 43 ? 28.253 11.948 37.162 1.00 17.69 44 SER B CA 1
ATOM 2001 C C . SER B 1 43 ? 27.947 11.056 38.365 1.00 18.21 44 SER B C 1
ATOM 2002 O O . SER B 1 43 ? 28.428 11.302 39.471 1.00 16.10 44 SER B O 1
ATOM 2005 N N . PRO B 1 44 ? 27.145 9.995 38.158 1.00 18.47 45 PRO B N 1
ATOM 2006 C CA . PRO B 1 44 ? 26.790 9.079 39.248 1.00 18.18 45 PRO B CA 1
ATOM 2007 C C . PRO B 1 44 ? 28.012 8.532 39.987 1.00 19.11 45 PRO B C 1
ATOM 2008 O O . PRO B 1 44 ? 27.968 8.315 41.198 1.00 18.43 45 PRO B O 1
ATOM 2012 N N . SER B 1 45 ? 29.101 8.313 39.256 1.00 19.79 46 SER B N 1
ATOM 2013 C CA . SER B 1 45 ? 30.330 7.796 39.849 1.00 21.39 46 SER B CA 1
ATOM 2014 C C . SER B 1 45 ? 30.942 8.813 40.811 1.00 19.73 46 SER B C 1
ATOM 2015 O O . SER B 1 45 ? 31.382 8.459 41.909 1.00 17.74 46 SER B O 1
ATOM 2018 N N . PHE B 1 46 ? 30.962 10.078 40.407 1.00 17.43 47 PHE B N 1
ATOM 2019 C CA . PHE B 1 46 ? 31.534 11.103 41.271 1.00 16.54 47 PHE B CA 1
ATOM 2020 C C . PHE B 1 46 ? 30.644 11.392 42.477 1.00 15.74 47 PHE B C 1
ATOM 2021 O O . PHE B 1 46 ? 31.139 11.705 43.560 1.00 14.55 47 PHE B O 1
ATOM 2029 N N . LEU B 1 47 ? 29.332 11.277 42.293 1.00 16.56 48 LEU B N 1
ATOM 2030 C CA . LEU B 1 47 ? 28.386 11.542 43.374 1.00 17.53 48 LEU B CA 1
ATOM 2031 C C . LEU B 1 47 ? 28.525 10.562 44.536 1.00 18.73 48 LEU B C 1
ATOM 2032 O O . LEU B 1 47 ? 28.070 10.837 45.645 1.00 17.10 48 LEU B O 1
ATOM 2037 N N . LYS B 1 48 ? 29.148 9.416 44.285 1.00 19.30 49 LYS B N 1
ATOM 2038 C CA . LYS B 1 48 ? 29.350 8.433 45.342 1.00 20.46 49 LYS B CA 1
ATOM 2039 C C . LYS B 1 48 ? 30.449 8.925 46.282 1.00 20.21 49 LYS B C 1
ATOM 2040 O O . LYS B 1 48 ? 30.516 8.512 47.441 1.00 21.39 49 LYS B O 1
ATOM 2046 N N . LEU B 1 49 ? 31.299 9.818 45.772 1.00 19.19 50 LEU B N 1
ATOM 2047 C CA . LEU B 1 49 ? 32.398 10.397 46.548 1.00 17.29 50 LEU B CA 1
ATOM 2048 C C . LEU B 1 49 ? 31.998 11.756 47.113 1.00 17.24 50 LEU B C 1
ATOM 2049 O O . LEU B 1 49 ? 32.385 12.122 48.225 1.00 18.66 50 LEU B O 1
ATOM 2054 N N . GLN B 1 50 ? 31.233 12.506 46.328 1.00 14.83 51 GLN B N 1
ATOM 2055 C CA . GLN B 1 50 ? 30.786 13.844 46.720 1.00 13.78 51 GLN B CA 1
ATOM 2056 C C . GLN B 1 50 ? 29.305 13.947 46.341 1.00 15.31 51 GLN B C 1
ATOM 2057 O O . GLN B 1 50 ? 28.966 14.240 45.193 1.00 15.25 51 GLN B O 1
ATOM 2063 N N . PRO B 1 51 ? 28.403 13.709 47.312 1.00 14.79 52 PRO B N 1
ATOM 2064 C CA . PRO B 1 51 ? 26.945 13.748 47.126 1.00 14.86 52 PRO B CA 1
ATOM 2065 C C . PRO B 1 51 ? 26.350 15.019 46.525 1.00 15.92 52 PRO B C 1
ATOM 2066 O O . PRO B 1 51 ? 25.268 14.980 45.937 1.00 14.37 52 PRO B O 1
ATOM 2070 N N . PHE B 1 52 ? 27.053 16.138 46.672 1.00 14.42 53 PHE B N 1
ATOM 2071 C CA . PHE B 1 52 ? 26.578 17.419 46.163 1.00 14.09 53 PHE B CA 1
ATOM 2072 C C . PHE B 1 52 ? 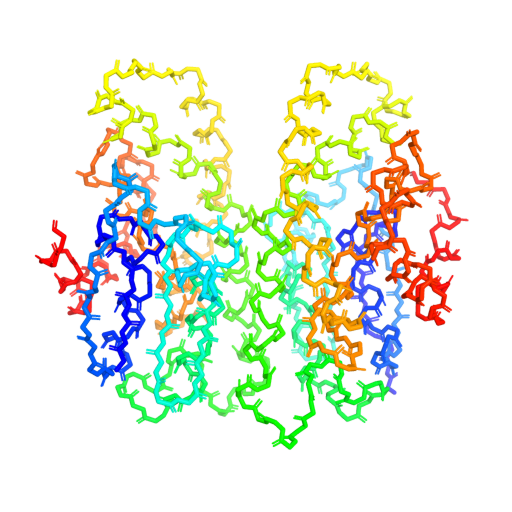27.075 17.745 44.764 1.00 15.33 53 PHE B C 1
ATOM 2073 O O . PHE B 1 52 ? 26.758 18.801 44.217 1.00 16.53 53 PHE B O 1
ATOM 2081 N N . GLY B 1 53 ? 27.851 16.839 44.183 1.00 14.50 54 GLY B N 1
ATOM 2082 C CA . GLY B 1 53 ? 28.369 17.084 42.850 1.00 15.20 54 GLY B CA 1
ATOM 2083 C C . GLY B 1 53 ? 29.271 18.303 42.812 1.00 16.06 54 GLY B C 1
ATOM 2084 O O . GLY B 1 53 ? 29.169 19.130 41.904 1.00 16.54 54 GLY B O 1
ATOM 2085 N N . GLN B 1 54 ? 30.154 18.418 43.803 1.00 16.23 55 GLN B N 1
ATOM 2086 C CA . GLN B 1 54 ? 31.093 19.532 43.878 1.00 16.52 55 GLN B CA 1
ATOM 2087 C C . GLN B 1 54 ? 32.503 19.019 44.185 1.00 16.43 55 GLN B C 1
ATOM 2088 O O . GLN B 1 54 ? 32.680 17.879 44.609 1.00 16.42 55 GLN B O 1
ATOM 2094 N N . VAL B 1 55 ? 33.503 19.862 43.955 1.00 15.76 56 VAL B N 1
ATOM 2095 C CA . VAL B 1 55 ? 34.889 19.505 44.238 1.00 15.48 56 VAL B CA 1
ATOM 2096 C C . VAL B 1 55 ? 35.339 20.329 45.443 1.00 14.95 56 VAL B C 1
ATOM 2097 O O . VAL B 1 55 ? 34.833 21.420 45.678 1.00 16.63 56 VAL B O 1
ATOM 2101 N N . PRO B 1 56 ? 36.306 19.825 46.218 1.00 15.68 57 PRO B N 1
ATOM 2102 C CA . PRO B 1 56 ? 37.007 18.552 46.045 1.00 15.52 57 PRO B CA 1
ATOM 2103 C C . PRO B 1 56 ? 36.308 17.354 46.670 1.00 17.30 57 PRO B C 1
ATOM 2104 O O . PRO B 1 56 ? 35.353 17.489 47.439 1.00 15.35 57 PRO B O 1
ATOM 2108 N N . ALA B 1 57 ? 36.809 16.180 46.308 1.00 17.20 58 ALA B N 1
ATOM 2109 C CA . ALA B 1 57 ? 36.359 14.912 46.849 1.00 17.52 58 ALA B CA 1
ATOM 2110 C C . ALA B 1 57 ? 37.676 14.411 47.442 1.00 17.68 58 ALA B C 1
ATOM 2111 O O . ALA B 1 57 ? 38.748 14.809 46.975 1.00 16.97 58 ALA B O 1
ATOM 2113 N N . PHE B 1 58 ? 37.613 13.565 48.463 1.00 16.79 59 PHE B N 1
ATOM 2114 C CA . PHE B 1 58 ? 38.829 13.061 49.100 1.00 17.30 59 PHE B CA 1
ATOM 2115 C C . PHE B 1 58 ? 38.725 11.583 49.448 1.00 17.28 59 PHE B C 1
ATOM 2116 O O . PHE B 1 58 ? 37.687 11.124 49.920 1.00 16.20 59 PHE B O 1
ATOM 2124 N N . LYS B 1 59 ? 39.812 10.850 49.225 1.00 17.89 60 LYS B N 1
ATOM 2125 C CA . LYS B 1 59 ? 39.845 9.429 49.537 1.00 17.75 60 LYS B CA 1
ATOM 2126 C C . LYS B 1 59 ? 41.234 8.972 49.972 1.00 18.81 60 LYS B C 1
ATOM 2127 O O . LYS B 1 59 ? 42.239 9.344 49.361 1.00 18.94 60 LYS B O 1
ATOM 2133 N N . ASP B 1 60 ? 41.287 8.191 51.048 1.00 18.60 61 ASP B N 1
ATOM 2134 C CA . ASP B 1 60 ? 42.552 7.644 51.522 1.00 19.25 61 ASP B CA 1
ATOM 2135 C C . ASP B 1 60 ? 42.340 6.140 51.707 1.00 19.18 61 ASP B C 1
ATOM 2136 O O . ASP B 1 60 ? 41.350 5.599 51.212 1.00 18.22 61 ASP B O 1
ATOM 2141 N N . SER B 1 61 ? 43.246 5.466 52.406 1.00 20.29 62 SER B N 1
ATOM 2142 C CA . SER B 1 61 ? 43.135 4.018 52.583 1.00 21.63 62 SER B CA 1
ATOM 2143 C C . SER B 1 61 ? 42.012 3.542 53.499 1.00 21.39 62 SER B C 1
ATOM 2144 O O . SER B 1 61 ? 41.655 2.359 53.491 1.00 21.16 62 SER B O 1
ATOM 2147 N N . LEU B 1 62 ? 41.447 4.450 54.282 1.00 18.68 63 LEU B N 1
ATOM 2148 C CA . LEU B 1 62 ? 40.404 4.058 55.213 1.00 18.28 63 LEU B CA 1
ATOM 2149 C C . LEU B 1 62 ? 38.994 4.540 5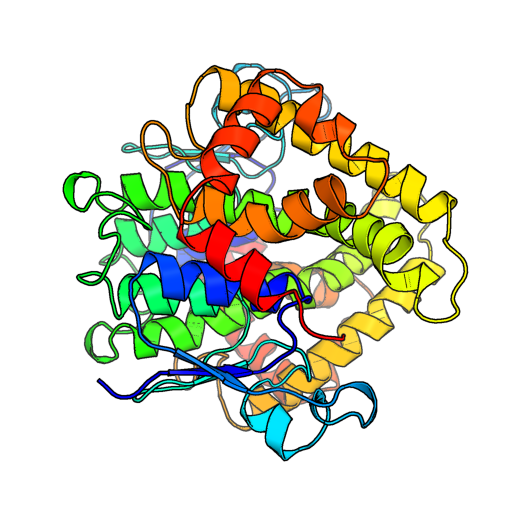4.909 1.00 18.03 63 LEU B C 1
ATOM 2150 O O . LEU B 1 62 ? 38.024 3.896 55.307 1.00 18.36 63 LEU B O 1
ATOM 2155 N N . THR B 1 63 ? 38.865 5.658 54.203 1.00 16.87 64 THR B N 1
ATOM 2156 C CA . THR B 1 63 ? 37.533 6.190 53.938 1.00 17.69 64 THR B CA 1
ATOM 2157 C C . THR B 1 63 ? 37.551 7.296 52.889 1.00 17.86 64 THR B C 1
ATOM 2158 O O . THR B 1 63 ? 38.597 7.619 52.326 1.00 16.55 64 THR B O 1
ATOM 2162 N N . THR B 1 64 ? 36.375 7.858 52.626 1.00 17.36 65 THR B N 1
ATOM 2163 C CA . THR B 1 64 ? 36.231 8.972 51.693 1.00 18.17 65 THR B CA 1
ATOM 2164 C C . THR B 1 64 ? 35.546 10.065 52.515 1.00 16.43 65 THR B C 1
ATOM 2165 O O . THR B 1 64 ? 34.712 9.770 53.374 1.00 16.47 65 THR B O 1
ATOM 2169 N N . VAL B 1 65 ? 35.906 11.319 52.268 1.00 15.23 66 VAL B N 1
ATOM 2170 C CA . VAL B 1 65 ? 35.313 12.439 53.000 1.00 12.91 66 VAL B CA 1
ATOM 2171 C C . VAL B 1 65 ? 35.032 13.583 52.028 1.00 13.93 66 VAL B C 1
ATOM 2172 O O . VAL B 1 65 ? 35.747 13.740 51.040 1.00 14.38 66 VAL B O 1
ATOM 2176 N N . PHE B 1 66 ? 33.980 14.359 52.285 1.00 12.78 67 PHE B N 1
ATOM 2177 C CA . PHE B 1 66 ? 33.683 15.513 51.436 1.00 12.58 67 PHE B CA 1
ATOM 2178 C C . PHE B 1 66 ? 33.540 16.763 52.307 1.00 12.50 67 PHE B C 1
ATOM 2179 O O . PHE B 1 66 ? 33.404 16.654 53.528 1.00 12.86 67 PHE B O 1
ATOM 2187 N N . GLU B 1 67 ? 33.580 17.930 51.664 1.00 12.00 68 GLU B N 1
ATOM 2188 C CA . GLU B 1 67 ? 33.538 19.250 52.316 1.00 12.72 68 GLU B CA 1
ATOM 2189 C C . GLU B 1 67 ? 34.966 19.555 52.777 1.00 11.26 68 GLU B C 1
ATOM 2190 O O . GLU B 1 67 ? 35.486 18.931 53.704 1.00 10.26 68 GLU B O 1
ATOM 2196 N N . SER B 1 68 ? 35.595 20.522 52.113 1.00 9.99 69 SER B N 1
ATOM 2197 C CA . SER B 1 68 ? 36.980 20.881 52.397 1.00 10.90 69 SER B CA 1
ATOM 2198 C C . SER B 1 68 ? 37.378 21.006 53.864 1.00 11.72 69 SER B C 1
ATOM 2199 O O . SER B 1 68 ? 38.436 20.523 54.258 1.00 10.56 69 SER B O 1
ATOM 2202 N N . ARG B 1 69 ? 36.546 21.640 54.682 1.00 12.23 70 ARG B N 1
ATOM 2203 C CA . ARG B 1 69 ? 36.901 21.809 56.084 1.00 11.89 70 ARG B CA 1
ATOM 2204 C C . ARG B 1 69 ? 36.779 20.522 56.905 1.00 11.35 70 ARG B C 1
ATOM 2205 O O . ARG B 1 69 ? 37.503 20.339 57.888 1.00 11.65 70 ARG B O 1
ATOM 2213 N N . ALA B 1 70 ? 35.888 19.625 56.494 1.00 9.08 71 ALA B N 1
ATOM 2214 C CA . ALA B 1 70 ? 35.733 18.346 57.184 1.00 9.91 71 ALA B CA 1
ATOM 2215 C C . ALA B 1 70 ? 36.938 17.491 56.783 1.00 9.73 71 ALA B C 1
ATOM 2216 O O . ALA B 1 70 ? 37.513 16.774 57.602 1.00 10.56 71 ALA B O 1
ATOM 2218 N N . ILE B 1 71 ? 37.311 17.569 55.508 1.00 9.94 72 ILE B N 1
ATOM 2219 C CA . ILE B 1 71 ? 38.461 16.823 55.007 1.00 10.09 72 ILE B CA 1
ATOM 2220 C C . ILE B 1 71 ? 39.705 17.261 55.775 1.00 11.47 72 ILE B C 1
ATOM 2221 O O . ILE B 1 71 ? 40.506 16.429 56.202 1.00 11.72 72 ILE B O 1
ATOM 2226 N N . CYS B 1 72 ? 39.866 18.571 55.952 1.00 12.19 73 CYS B N 1
ATOM 2227 C CA . CYS B 1 72 ? 41.018 19.098 56.677 1.00 11.55 73 CYS B CA 1
ATOM 2228 C C . CYS B 1 72 ? 41.054 18.607 58.120 1.00 11.88 73 CYS B C 1
ATOM 2229 O O . CYS B 1 72 ? 42.109 18.222 58.624 1.00 11.51 73 CYS B O 1
ATOM 2232 N N . ARG B 1 73 ? 39.908 18.621 58.792 1.00 11.89 74 ARG B N 1
ATOM 2233 C CA . ARG B 1 73 ? 39.868 18.161 60.174 1.00 13.26 74 ARG B CA 1
ATOM 2234 C C . ARG B 1 73 ? 40.238 16.683 60.252 1.00 13.43 74 ARG B C 1
ATOM 2235 O O . ARG B 1 73 ? 40.925 16.256 61.179 1.00 13.77 74 ARG B O 1
ATOM 2243 N N . TYR B 1 74 ? 39.788 15.907 59.270 1.00 13.90 75 TYR B N 1
ATOM 2244 C CA . TYR B 1 74 ? 40.085 14.479 59.224 1.00 13.34 75 TYR B CA 1
ATOM 2245 C C . TYR B 1 74 ? 41.592 14.266 59.073 1.00 14.05 75 TYR B C 1
ATOM 2246 O O . TYR B 1 74 ? 42.199 13.474 59.795 1.00 13.63 75 TYR B O 1
ATOM 2255 N N . ILE B 1 75 ? 42.193 14.977 58.126 1.00 13.05 76 ILE B N 1
ATOM 2256 C CA . ILE B 1 75 ? 43.628 14.859 57.893 1.00 13.64 76 ILE B CA 1
ATOM 2257 C C . ILE B 1 75 ? 44.429 15.193 59.156 1.00 13.85 76 ILE B C 1
ATOM 2258 O O . ILE B 1 75 ? 45.330 14.451 59.544 1.00 15.23 76 ILE B O 1
ATOM 2263 N N . CYS B 1 76 ? 44.091 16.300 59.806 1.00 13.53 77 CYS B N 1
ATOM 2264 C CA . CYS B 1 76 ? 44.799 16.711 61.014 1.00 15.85 77 CYS B CA 1
ATOM 2265 C C . CYS B 1 76 ? 44.717 15.728 62.173 1.00 17.19 77 CYS B C 1
ATOM 2266 O O . CYS B 1 76 ? 45.667 15.598 62.941 1.00 17.77 77 CYS B O 1
ATOM 2269 N N . ASP B 1 77 ? 43.593 15.038 62.316 1.00 16.72 78 ASP B N 1
ATOM 2270 C CA . ASP B 1 77 ? 43.467 14.101 63.424 1.00 19.41 78 ASP B CA 1
ATOM 2271 C C . ASP B 1 77 ? 43.947 12.694 63.083 1.00 17.53 78 ASP B C 1
ATOM 2272 O O . ASP B 1 77 ? 44.531 12.012 63.924 1.00 17.90 78 ASP B O 1
ATOM 2277 N N . GLN B 1 78 ? 43.719 12.268 61.846 1.00 14.81 79 GLN B N 1
ATOM 2278 C CA . GLN B 1 78 ? 44.128 10.936 61.411 1.00 17.43 79 GLN B CA 1
ATOM 2279 C C . GLN B 1 78 ? 45.646 10.836 61.266 1.00 17.88 79 GLN B C 1
ATOM 2280 O O . GLN B 1 78 ? 46.244 9.801 61.569 1.00 17.41 79 GLN B O 1
ATOM 2286 N N . TYR B 1 79 ? 46.261 11.922 60.809 1.00 16.70 80 TYR B N 1
ATOM 2287 C CA . TYR B 1 79 ? 47.705 11.975 60.596 1.00 18.28 80 TYR B CA 1
ATOM 2288 C C . TYR B 1 79 ? 48.352 13.001 61.531 1.00 18.67 80 TYR B C 1
ATOM 2289 O O . TYR B 1 79 ? 49.293 13.696 61.157 1.00 19.83 80 TYR B O 1
ATOM 2298 N N . ALA B 1 80 ? 47.842 13.072 62.756 1.00 19.46 81 ALA B N 1
ATOM 2299 C CA . ALA B 1 80 ? 48.326 14.015 63.758 1.00 20.51 81 ALA B CA 1
ATOM 2300 C C . ALA B 1 80 ? 49.841 14.033 63.966 1.00 23.61 81 ALA B C 1
ATOM 2301 O O . ALA B 1 80 ? 50.443 15.104 64.071 1.00 21.19 81 ALA B O 1
ATOM 2303 N N . ASP B 1 81 ? 50.460 12.857 64.021 1.00 23.06 82 ASP B N 1
ATOM 2304 C CA . ASP B 1 81 ? 51.903 12.777 64.243 1.00 25.90 82 ASP B CA 1
ATOM 2305 C C . ASP B 1 81 ? 52.779 13.082 63.033 1.00 25.36 82 ASP B C 1
ATOM 2306 O O . ASP B 1 81 ? 54.005 13.073 63.139 1.00 26.72 82 ASP B O 1
ATOM 2311 N N . SER B 1 82 ? 52.161 13.362 61.892 1.00 23.40 83 SER B N 1
ATOM 2312 C CA . SER B 1 82 ? 52.916 13.652 60.678 1.00 22.18 83 SER B CA 1
ATOM 2313 C C . SER B 1 82 ? 53.090 15.153 60.426 1.00 21.00 83 SER B C 1
ATOM 2314 O O . SER B 1 82 ? 52.297 15.968 60.895 1.00 18.85 83 SER B O 1
ATOM 2317 N N . GLY B 1 83 ? 54.142 15.505 59.689 1.00 19.60 84 GLY B N 1
ATOM 2318 C CA . GLY B 1 83 ? 54.412 16.898 59.362 1.00 17.55 84 GLY B CA 1
ATOM 2319 C C . GLY B 1 83 ? 54.307 17.880 60.514 1.00 17.68 84 GLY B C 1
ATOM 2320 O O . GLY B 1 83 ? 54.892 17.673 61.579 1.00 18.11 84 GLY B O 1
ATOM 2321 N N . ASN B 1 84 ? 53.567 18.964 60.291 1.00 16.49 85 ASN B N 1
ATOM 2322 C CA . ASN B 1 84 ? 53.360 19.996 61.306 1.00 15.81 85 ASN B CA 1
ATOM 2323 C C . ASN B 1 84 ? 52.452 19.412 62.385 1.00 17.80 85 ASN B C 1
ATOM 2324 O O . ASN B 1 84 ? 51.238 19.333 62.207 1.00 16.39 85 ASN B O 1
ATOM 2329 N N . LYS B 1 85 ? 53.044 19.015 63.508 1.00 17.95 86 LYS B N 1
ATOM 2330 C CA . LYS B 1 85 ? 52.291 18.405 64.597 1.00 20.39 86 LYS B CA 1
ATOM 2331 C C . LYS B 1 85 ? 51.372 19.336 65.385 1.00 20.39 86 LYS B C 1
ATOM 2332 O O . LYS B 1 85 ? 50.552 18.869 66.179 1.00 21.28 86 LYS B O 1
ATOM 2338 N N . THR B 1 86 ? 51.496 20.642 65.171 1.00 18.24 87 THR B N 1
ATOM 2339 C CA . THR B 1 86 ? 50.664 21.593 65.901 1.00 19.06 87 THR B CA 1
ATOM 2340 C C . THR B 1 86 ? 49.630 22.309 65.037 1.00 17.87 87 THR B C 1
ATOM 2341 O O . THR B 1 86 ? 49.046 23.305 65.465 1.00 19.09 87 THR B O 1
ATOM 2345 N N . LEU B 1 87 ? 49.387 21.797 63.833 1.00 18.05 88 LEU B N 1
ATOM 2346 C CA . LEU B 1 87 ? 48.427 22.427 62.934 1.00 17.36 88 LEU B CA 1
ATOM 2347 C C . LEU B 1 87 ? 47.052 22.603 63.585 1.00 17.78 88 LEU B C 1
ATOM 2348 O O . LEU B 1 87 ? 46.352 23.575 63.312 1.00 17.87 88 LEU B O 1
ATOM 2353 N N . MET B 1 88 ? 46.656 21.669 64.442 1.00 18.55 89 MET B N 1
ATOM 2354 C CA . MET B 1 88 ? 45.371 21.799 65.120 1.00 19.80 89 MET B CA 1
ATOM 2355 C C . MET B 1 88 ? 45.577 22.090 66.601 1.00 20.45 89 MET B C 1
ATOM 2356 O O . MET B 1 88 ? 44.728 21.767 67.438 1.00 20.16 89 MET B O 1
ATOM 2361 N N . GLY B 1 89 ? 46.712 22.706 66.914 1.00 19.69 90 GLY B N 1
ATOM 2362 C CA . GLY B 1 89 ? 47.012 23.068 68.287 1.00 22.10 90 GLY B CA 1
ATOM 2363 C C . GLY B 1 89 ? 48.035 22.191 68.982 1.00 22.00 90 GLY B C 1
ATOM 2364 O O . GLY B 1 89 ? 48.299 21.067 68.561 1.00 22.56 90 GLY B O 1
ATOM 2365 N N . ARG B 1 90 ? 48.619 22.726 70.048 1.00 23.73 91 ARG B N 1
ATOM 2366 C CA . ARG B 1 90 ? 49.607 22.002 70.836 1.00 26.14 91 ARG B CA 1
ATOM 2367 C C . ARG B 1 90 ? 48.897 21.048 71.785 1.00 26.32 91 ARG B C 1
ATOM 2368 O O . ARG B 1 90 ? 47.938 21.430 72.453 1.00 24.03 91 ARG B O 1
ATOM 2376 N N . LYS B 1 91 ? 49.371 19.808 71.839 1.00 28.61 92 LYS B N 1
ATOM 2377 C CA . LYS B 1 91 ? 48.777 18.800 72.713 1.00 30.04 92 LYS B CA 1
ATOM 2378 C C . LYS B 1 91 ? 48.617 19.345 74.129 1.00 29.90 92 LYS B C 1
ATOM 2379 O O . LYS B 1 91 ? 47.608 19.101 74.794 1.00 29.96 92 LYS B O 1
ATOM 2385 N N . GLU B 1 92 ? 49.624 20.087 74.577 1.00 28.98 93 GLU B N 1
ATOM 2386 C CA . GLU B 1 92 ? 49.639 20.664 75.914 1.00 29.01 93 GLU B CA 1
ATOM 2387 C C . GLU B 1 92 ? 48.442 21.566 76.207 1.00 28.58 93 GLU B C 1
ATOM 2388 O O . GLU B 1 92 ? 48.007 21.669 77.353 1.00 27.94 93 GLU B O 1
ATOM 2394 N N . ASP B 1 93 ? 47.913 22.218 75.175 1.00 25.56 94 ASP B N 1
ATOM 2395 C CA . ASP B 1 93 ? 46.781 23.120 75.353 1.00 25.40 94 ASP B CA 1
ATOM 2396 C C . ASP B 1 93 ? 45.421 22.419 75.300 1.00 23.20 94 ASP B C 1
ATOM 2397 O O . ASP B 1 93 ? 44.384 23.042 75.533 1.00 23.32 94 ASP B O 1
ATOM 2402 N N . GLY B 1 94 ? 45.439 21.126 74.994 1.00 21.78 95 GLY B N 1
ATOM 2403 C CA . GLY B 1 94 ? 44.218 20.336 74.941 1.00 20.69 95 GLY B CA 1
ATOM 2404 C C . GLY B 1 94 ? 43.031 20.906 74.185 1.00 22.17 95 GLY B C 1
ATOM 2405 O O . GLY B 1 94 ? 43.191 21.592 73.175 1.00 18.15 95 GLY B O 1
ATOM 2406 N N . VAL B 1 95 ? 41.832 20.615 74.688 1.00 20.65 96 VAL B N 1
ATOM 2407 C CA . VAL B 1 95 ? 40.590 21.067 74.066 1.00 21.48 96 VAL B CA 1
ATOM 2408 C C . VAL B 1 95 ? 40.409 22.579 74.072 1.00 20.21 96 VAL B C 1
ATOM 2409 O O . VAL B 1 95 ? 39.790 23.134 73.165 1.00 19.98 96 VAL B O 1
ATOM 2413 N N . VAL B 1 96 ? 40.939 23.249 75.091 1.00 18.34 97 VAL B N 1
ATOM 2414 C CA . VAL B 1 96 ? 40.827 24.698 75.161 1.00 18.12 97 VAL B CA 1
ATOM 2415 C C . VAL B 1 96 ? 41.633 25.298 74.012 1.00 18.78 97 VAL B C 1
ATOM 2416 O O . VAL B 1 96 ? 41.226 26.289 73.401 1.00 18.68 97 VAL B O 1
ATOM 2420 N N . GLY B 1 97 ? 42.773 24.679 73.713 1.00 17.12 98 GLY B N 1
ATOM 2421 C CA . GLY B 1 97 ? 43.607 25.153 72.624 1.00 15.85 98 GLY B CA 1
ATOM 2422 C C . GLY B 1 97 ? 42.935 24.940 71.277 1.00 16.26 98 GLY B C 1
ATOM 2423 O O . GLY B 1 97 ? 43.042 25.782 70.380 1.00 14.78 98 GLY B O 1
ATOM 2424 N N . ARG B 1 98 ? 42.243 23.814 71.127 1.00 14.55 99 ARG B N 1
ATOM 2425 C CA . ARG B 1 98 ? 41.554 23.520 69.874 1.00 16.11 99 ARG B CA 1
ATOM 2426 C C . ARG B 1 98 ? 40.424 24.519 69.636 1.00 14.28 99 ARG B C 1
ATOM 2427 O O . ARG B 1 98 ? 40.193 24.947 68.507 1.00 13.35 99 ARG B O 1
ATOM 2435 N N . ALA B 1 99 ? 39.722 24.891 70.702 1.00 13.87 100 ALA B N 1
ATOM 2436 C CA . ALA B 1 99 ? 38.617 25.845 70.585 1.00 14.40 100 ALA B CA 1
ATOM 2437 C C . ALA B 1 99 ? 39.112 27.206 70.094 1.00 14.05 100 ALA B C 1
ATOM 2438 O O . ALA B 1 99 ? 38.419 27.891 69.336 1.00 14.64 100 ALA B O 1
ATOM 2440 N N . ALA B 1 100 ? 40.310 27.592 70.527 1.00 13.76 101 ALA B N 1
ATOM 2441 C CA . ALA B 1 100 ? 40.901 28.870 70.134 1.00 13.73 101 ALA B CA 1
ATOM 2442 C C . ALA B 1 100 ? 41.153 28.903 68.631 1.00 14.23 101 ALA B C 1
ATOM 2443 O O . ALA B 1 100 ? 41.242 29.975 68.037 1.00 14.30 101 ALA B O 1
ATOM 2445 N N . ILE B 1 101 ? 41.269 27.720 68.030 1.00 11.90 102 ILE B N 1
ATOM 2446 C CA . ILE B 1 101 ? 41.493 27.580 66.592 1.00 12.31 102 ILE B CA 1
ATOM 2447 C C . ILE B 1 101 ? 40.152 27.454 65.860 1.00 12.27 102 ILE B C 1
ATOM 2448 O O . ILE B 1 101 ? 39.904 28.126 64.854 1.00 11.45 102 ILE B O 1
ATOM 2453 N N . GLU B 1 102 ? 39.286 26.592 66.379 1.00 12.94 103 GLU B N 1
ATOM 2454 C CA . GLU B 1 102 ? 37.973 26.357 65.787 1.00 13.26 103 GLU B CA 1
ATOM 2455 C C . GLU B 1 102 ? 37.101 27.595 65.592 1.00 11.71 103 GLU B C 1
ATOM 2456 O O . GLU B 1 102 ? 36.409 27.717 64.577 1.00 10.05 103 GLU B O 1
ATOM 2462 N N . LYS B 1 103 ? 37.122 28.519 66.546 1.00 10.67 104 LYS B N 1
ATOM 2463 C CA . LYS B 1 103 ? 36.286 29.701 66.415 1.00 10.20 104 LYS B CA 1
ATOM 2464 C C . LYS B 1 103 ? 36.646 30.515 65.176 1.00 9.66 104 LYS B C 1
ATOM 2465 O O . LYS B 1 103 ? 35.770 31.095 64.540 1.00 10.40 104 LYS B O 1
ATOM 2471 N N . TRP B 1 104 ? 37.924 30.538 64.815 1.00 9.89 105 TRP B N 1
ATOM 2472 C CA . TRP B 1 104 ? 38.334 31.294 63.642 1.00 9.68 105 TRP B CA 1
ATOM 2473 C C . TRP B 1 104 ? 38.138 30.493 62.356 1.00 10.76 105 TRP B C 1
ATOM 2474 O O . TRP B 1 104 ? 38.007 31.074 61.281 1.00 10.92 105 TRP B O 1
ATOM 2485 N N . ILE B 1 105 ? 38.117 29.166 62.465 1.00 10.54 106 ILE B N 1
ATOM 2486 C CA . ILE B 1 105 ? 37.862 28.336 61.289 1.00 10.46 106 ILE B CA 1
ATOM 2487 C C . ILE B 1 105 ? 36.403 28.621 60.946 1.00 11.21 106 ILE B C 1
ATOM 2488 O O . ILE B 1 105 ? 36.029 28.729 59.784 1.00 9.19 106 ILE B O 1
ATOM 2493 N N . GLU B 1 106 ? 35.577 28.756 61.980 1.00 10.24 107 GLU B N 1
ATOM 2494 C CA . GLU B 1 106 ? 34.167 29.047 61.773 1.00 11.41 107 GLU B CA 1
ATOM 2495 C C . GLU B 1 106 ? 33.977 30.457 61.220 1.00 11.96 107 GLU B C 1
ATOM 2496 O O . GLU B 1 106 ? 33.098 30.690 60.390 1.00 13.15 107 GLU B O 1
ATOM 2502 N N . ALA B 1 107 ? 34.791 31.400 61.689 1.00 11.47 108 ALA B N 1
ATOM 2503 C CA . ALA B 1 107 ? 34.701 32.770 61.198 1.00 12.26 108 ALA B CA 1
ATOM 2504 C C . ALA B 1 107 ? 35.000 32.752 59.698 1.00 11.51 108 ALA B C 1
ATOM 2505 O O . ALA B 1 107 ? 34.376 33.468 58.916 1.00 9.56 108 ALA B O 1
ATOM 2507 N N . GLU B 1 108 ? 35.957 31.927 59.295 1.00 10.81 109 GLU B N 1
ATOM 2508 C CA . GLU B 1 108 ? 36.303 31.830 57.876 1.00 11.64 109 GLU B CA 1
ATOM 2509 C C . GLU B 1 108 ? 35.132 31.303 57.055 1.00 12.60 109 GLU B C 1
ATOM 2510 O O . GLU B 1 108 ? 34.743 31.897 56.047 1.00 11.92 109 GLU B O 1
ATOM 2516 N N . GLY B 1 109 ? 34.571 30.183 57.496 1.00 13.76 110 GLY B N 1
ATOM 2517 C CA . GLY B 1 109 ? 33.480 29.577 56.759 1.00 12.93 110 GLY B CA 1
ATOM 2518 C C . GLY B 1 109 ? 32.159 30.314 56.794 1.00 14.44 110 GLY B C 1
ATOM 2519 O O . GLY B 1 109 ? 31.372 30.207 55.856 1.00 15.27 110 GLY B O 1
ATOM 2520 N N . GLN B 1 110 ? 31.916 31.072 57.857 1.00 11.80 111 GLN B N 1
ATOM 2521 C CA . GLN B 1 110 ? 30.648 31.783 57.994 1.00 12.95 111 GLN B CA 1
ATOM 2522 C C . GLN B 1 110 ? 30.662 33.272 57.679 1.00 13.28 111 GLN B C 1
ATOM 2523 O O . GLN B 1 110 ? 29.667 33.803 57.183 1.00 14.40 111 GLN B O 1
ATOM 2529 N N . SER B 1 111 ? 31.773 33.951 57.951 1.00 12.67 112 SER B N 1
ATOM 2530 C CA . SER B 1 111 ? 31.836 35.392 57.709 1.00 12.68 112 SER B CA 1
ATOM 2531 C C . SER B 1 111 ? 32.742 35.835 56.569 1.00 12.13 112 SER B C 1
ATOM 2532 O O . SER B 1 111 ? 32.361 36.681 55.759 1.00 12.46 112 SER B O 1
ATOM 2535 N N . PHE B 1 112 ? 33.941 35.267 56.526 1.00 10.41 113 PHE B N 1
ATOM 2536 C CA . PHE B 1 112 ? 34.931 35.611 55.509 1.00 10.16 113 PHE B CA 1
ATOM 2537 C C . PHE B 1 112 ? 34.683 35.009 54.121 1.00 11.16 113 PHE B C 1
ATOM 2538 O O . PHE B 1 112 ? 34.748 35.710 53.110 1.00 10.18 113 PHE B O 1
ATOM 2546 N N . ASN B 1 113 ? 34.394 33.716 54.067 1.00 9.93 114 ASN B N 1
ATOM 2547 C CA . ASN B 1 113 ? 34.221 33.045 52.779 1.00 12.52 114 ASN B CA 1
ATOM 2548 C C . ASN B 1 113 ? 33.134 33.548 51.825 1.00 12.27 114 ASN B C 1
ATOM 2549 O O . ASN B 1 113 ? 33.399 33.773 50.643 1.00 11.79 114 ASN B O 1
ATOM 2554 N N . PRO B 1 114 ? 31.904 33.747 52.318 1.00 12.10 115 PRO B N 1
ATOM 2555 C CA . PRO B 1 114 ? 30.847 34.216 51.416 1.00 13.02 115 PRO B CA 1
ATOM 2556 C C . PRO B 1 114 ? 31.169 35.456 50.567 1.00 13.20 115 PRO B C 1
ATOM 2557 O O . PRO B 1 114 ? 31.159 35.382 49.334 1.00 14.21 115 PRO B O 1
ATOM 2561 N N . PRO B 1 115 ? 31.477 36.602 51.205 1.00 12.85 116 PRO B N 1
ATOM 2562 C CA . PRO B 1 115 ? 31.781 37.804 50.418 1.00 13.13 116 PRO B CA 1
ATOM 2563 C C . PRO B 1 115 ? 33.088 37.748 49.631 1.00 13.16 116 PRO B C 1
ATOM 2564 O O . PRO B 1 115 ? 33.160 38.256 48.510 1.00 14.89 116 PRO B O 1
ATOM 2568 N N . SER B 1 116 ? 34.120 37.132 50.198 1.00 11.14 117 SER B N 1
ATOM 2569 C CA . SER B 1 116 ? 35.390 37.049 49.476 1.00 12.96 117 SER B CA 1
ATOM 2570 C C . SER B 1 116 ? 35.253 36.134 48.254 1.00 12.11 117 SER B C 1
ATOM 2571 O O . SER B 1 116 ? 35.816 36.420 47.193 1.00 14.27 117 SER B O 1
ATOM 2574 N N . LEU B 1 117 ? 34.501 35.045 48.391 1.00 12.39 118 LEU B N 1
ATOM 2575 C CA . LEU B 1 117 ? 34.307 34.118 47.274 1.00 12.61 118 LEU B CA 1
ATOM 2576 C C . LEU B 1 117 ? 33.469 34.772 46.171 1.00 13.58 118 LEU B C 1
ATOM 2577 O O . LEU B 1 117 ? 33.742 34.599 44.984 1.00 13.70 118 LEU B O 1
ATOM 2582 N N . ALA B 1 118 ? 32.448 35.526 46.565 1.00 13.47 119 ALA B N 1
ATOM 2583 C CA . ALA B 1 118 ? 31.596 36.203 45.595 1.00 15.35 119 ALA B CA 1
ATOM 2584 C C . ALA B 1 118 ? 32.447 37.173 44.783 1.00 16.73 119 ALA B C 1
ATOM 2585 O O . ALA B 1 118 ? 32.327 37.247 43.558 1.00 17.53 119 ALA B O 1
ATOM 2587 N N . MET B 1 119 ? 33.314 37.908 45.473 1.00 15.82 120 MET B N 1
ATOM 2588 C CA . MET B 1 119 ? 34.196 38.868 44.821 1.00 17.42 120 MET B CA 1
ATOM 2589 C C . MET B 1 119 ? 35.164 38.159 43.879 1.00 18.08 120 MET B C 1
ATOM 2590 O O . MET B 1 119 ? 35.340 38.569 42.728 1.00 17.71 120 MET B O 1
ATOM 2595 N N . ALA B 1 120 ? 35.786 37.091 44.369 1.00 16.56 121 ALA B N 1
ATOM 2596 C CA . ALA B 1 120 ? 36.739 36.332 43.566 1.00 18.63 121 ALA B CA 1
ATOM 2597 C C . ALA B 1 120 ? 36.099 35.790 42.288 1.00 17.83 121 ALA B C 1
ATOM 2598 O O . ALA B 1 120 ? 36.699 35.846 41.211 1.00 19.41 121 ALA B O 1
ATOM 2600 N N . PHE B 1 121 ? 34.885 35.262 42.399 1.00 18.35 122 PHE B N 1
ATOM 2601 C CA . PHE B 1 121 ? 34.209 34.723 41.226 1.00 19.85 122 PHE B CA 1
ATOM 2602 C C . PHE B 1 121 ? 33.982 35.803 40.172 1.00 19.23 122 PHE B C 1
ATOM 2603 O O . PHE B 1 121 ? 34.299 35.615 38.999 1.00 19.16 122 PHE B O 1
ATOM 2611 N N . GLN B 1 122 ? 33.430 36.933 40.601 1.00 18.14 123 GLN B N 1
ATOM 2612 C CA . GLN B 1 122 ? 33.144 38.043 39.696 1.00 18.74 123 GLN B CA 1
ATOM 2613 C C . GLN B 1 122 ? 34.378 38.647 39.033 1.00 18.27 123 GLN B C 1
ATOM 2614 O O . GLN B 1 122 ? 34.349 38.990 37.848 1.00 18.89 123 GLN B O 1
ATOM 2620 N N . LEU B 1 123 ? 35.459 38.774 39.795 1.00 17.27 124 LEU B N 1
ATOM 2621 C CA . LEU B 1 123 ? 36.677 39.397 39.290 1.00 17.69 124 LEU B CA 1
ATOM 2622 C C . LEU B 1 123 ? 37.760 38.487 38.723 1.00 19.65 124 LEU B C 1
ATOM 2623 O O . LEU B 1 123 ? 38.440 38.858 37.764 1.00 19.95 124 LEU B O 1
ATOM 2628 N N . ALA B 1 124 ? 37.925 37.305 39.308 1.00 19.28 125 ALA B N 1
ATOM 2629 C CA . ALA B 1 124 ? 38.972 36.388 38.871 1.00 19.99 125 ALA B CA 1
ATOM 2630 C C . ALA B 1 124 ? 38.545 35.231 37.976 1.00 20.94 125 ALA B C 1
ATOM 2631 O O . ALA B 1 124 ? 39.369 34.690 37.237 1.00 21.68 125 ALA B O 1
ATOM 2633 N N . PHE B 1 125 ? 37.276 34.840 38.041 1.00 20.23 126 PHE B N 1
ATOM 2634 C CA . PHE B 1 125 ? 36.810 33.722 37.228 1.00 21.28 126 PHE B CA 1
ATOM 2635 C C . PHE B 1 125 ? 35.887 34.105 36.075 1.00 21.10 126 PHE B C 1
ATOM 2636 O O . PHE B 1 125 ? 36.081 33.655 34.946 1.00 20.96 126 PHE B O 1
ATOM 2644 N N . ALA B 1 126 ? 34.885 34.928 36.366 1.00 19.74 127 ALA B N 1
ATOM 2645 C CA . ALA B 1 126 ? 33.914 35.355 35.362 1.00 21.63 127 ALA B CA 1
ATOM 2646 C C . ALA B 1 126 ? 34.528 35.851 34.051 1.00 22.28 127 ALA B C 1
ATOM 2647 O O . ALA B 1 126 ? 34.114 35.429 32.974 1.00 24.06 127 ALA B O 1
ATOM 2649 N N . PRO B 1 127 ? 35.521 36.752 34.124 1.00 23.83 128 PRO B N 1
ATOM 2650 C CA . PRO B 1 127 ? 36.170 37.290 32.922 1.00 24.26 128 PRO B CA 1
ATOM 2651 C C . PRO B 1 127 ? 36.734 36.236 31.967 1.00 25.22 128 PRO B C 1
ATOM 2652 O O . PRO B 1 127 ? 36.929 36.505 30.780 1.00 26.67 128 PRO B O 1
ATOM 2656 N N . PHE B 1 128 ? 36.996 35.042 32.483 1.00 22.57 129 PHE B N 1
ATOM 2657 C CA . PHE B 1 128 ? 37.557 33.971 31.667 1.00 23.44 129 PHE B CA 1
ATOM 2658 C C . PHE B 1 128 ? 36.512 32.936 31.287 1.00 23.78 129 PHE B C 1
ATOM 2659 O O . PHE B 1 128 ? 36.817 31.955 30.607 1.00 25.84 129 PHE B O 1
ATOM 2667 N N . MET B 1 129 ? 35.276 33.166 31.718 1.00 23.22 130 MET B N 1
ATOM 2668 C CA . MET B 1 129 ? 34.183 32.240 31.446 1.00 23.70 130 MET B CA 1
ATOM 2669 C C . MET B 1 129 ? 33.142 32.808 30.489 1.00 23.59 130 MET B C 1
ATOM 2670 O O . MET B 1 129 ? 32.046 32.263 30.367 1.00 24.55 130 MET B O 1
ATOM 2675 N N . GLY B 1 130 ? 33.480 33.899 29.813 1.00 22.39 131 GLY B N 1
ATOM 2676 C CA . GLY B 1 130 ? 32.539 34.499 28.883 1.00 22.39 131 GLY B CA 1
ATOM 2677 C C . GLY B 1 130 ? 31.367 35.155 29.591 1.00 22.21 131 GLY B C 1
ATOM 2678 O O . GLY B 1 130 ? 30.262 35.229 29.053 1.00 20.41 131 GLY B O 1
ATOM 2679 N N . ARG B 1 131 ? 31.607 35.626 30.809 1.00 23.03 132 ARG B N 1
ATOM 2680 C CA . ARG B 1 131 ? 30.568 36.289 31.588 1.00 24.03 132 ARG B CA 1
ATOM 2681 C C . ARG B 1 131 ? 30.993 37.707 31.927 1.00 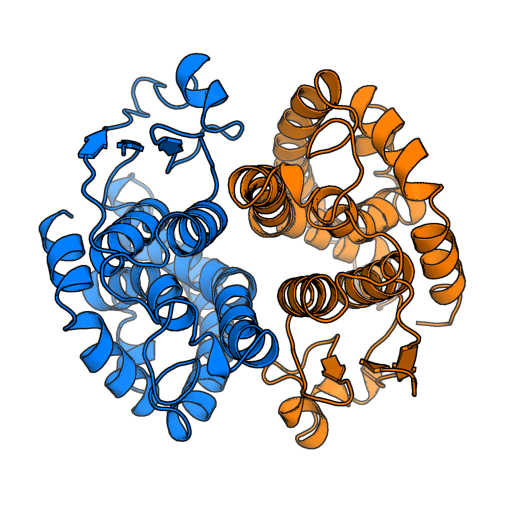23.79 132 ARG B C 1
ATOM 2682 O O . ARG B 1 131 ? 32.183 38.006 32.011 1.00 24.90 132 ARG B O 1
ATOM 2690 N N . ALA B 1 132 ? 30.016 38.584 32.119 1.00 22.66 133 ALA B N 1
ATOM 2691 C CA . ALA B 1 132 ? 30.313 39.963 32.468 1.00 23.16 133 ALA B CA 1
ATOM 2692 C C . ALA B 1 132 ? 30.386 40.068 33.986 1.00 23.54 133 ALA B C 1
ATOM 2693 O O . ALA B 1 132 ? 29.630 39.402 34.696 1.00 23.74 133 ALA B O 1
ATOM 2695 N N . THR B 1 133 ? 31.305 40.891 34.479 1.00 23.35 134 THR B N 1
ATOM 2696 C CA . THR B 1 133 ? 31.448 41.087 35.916 1.00 24.26 134 THR B CA 1
ATOM 2697 C C . THR B 1 133 ? 30.277 41.927 36.405 1.00 26.45 134 THR B C 1
ATOM 2698 O O . THR B 1 133 ? 29.959 42.961 35.819 1.00 26.51 134 THR B O 1
ATOM 2702 N N . ASP B 1 134 ? 29.625 41.473 37.470 1.00 26.88 135 ASP B N 1
ATOM 2703 C CA . ASP B 1 134 ? 28.497 42.204 38.034 1.00 28.06 135 ASP B CA 1
ATOM 2704 C C . ASP B 1 134 ? 29.056 43.131 39.110 1.00 29.68 135 ASP B C 1
ATOM 2705 O O . ASP B 1 134 ? 29.308 42.703 40.235 1.00 25.99 135 ASP B O 1
ATOM 2710 N N . MET B 1 135 ? 29.255 44.398 38.758 1.00 29.71 136 MET B N 1
ATOM 2711 C CA . MET B 1 135 ? 29.810 45.369 39.695 1.00 32.15 136 MET B CA 1
ATOM 2712 C C . MET B 1 135 ? 28.971 45.586 40.948 1.00 30.75 136 MET B C 1
ATOM 2713 O O . MET B 1 135 ? 29.507 45.936 41.999 1.00 31.89 136 MET B O 1
ATOM 2718 N N . ALA B 1 136 ? 27.661 45.386 40.840 1.00 28.83 137 ALA B N 1
ATOM 2719 C CA . ALA B 1 136 ? 26.774 45.558 41.987 1.00 27.23 137 ALA B CA 1
ATOM 2720 C C . ALA B 1 136 ? 27.075 44.477 43.021 1.00 25.67 137 ALA B C 1
ATOM 2721 O O . ALA B 1 136 ? 27.094 44.739 44.225 1.00 24.47 137 ALA B O 1
ATOM 2723 N N . VAL B 1 137 ? 27.311 43.262 42.539 1.00 23.29 138 VAL B N 1
ATOM 2724 C CA . VAL B 1 137 ? 27.625 42.134 43.409 1.00 22.32 138 VAL B CA 1
ATOM 2725 C C . VAL B 1 137 ? 28.987 42.352 44.059 1.00 20.92 138 VAL B C 1
ATOM 2726 O O . VAL B 1 137 ? 29.175 42.061 45.240 1.00 20.45 138 VAL B O 1
ATOM 2730 N N . VAL B 1 138 ? 29.939 42.861 43.283 1.00 20.85 139 VAL B N 1
ATOM 2731 C CA . VAL B 1 138 ? 31.271 43.123 43.806 1.00 19.96 139 VAL B CA 1
ATOM 2732 C C . VAL B 1 138 ? 31.193 44.164 44.924 1.00 20.32 139 VAL B C 1
ATOM 2733 O O . VAL B 1 138 ? 31.684 43.935 46.028 1.00 19.62 139 VAL B O 1
ATOM 2737 N N . GLU B 1 139 ? 30.559 45.300 44.639 1.00 20.54 140 GLU B N 1
ATOM 2738 C CA . GLU B 1 139 ? 30.439 46.372 45.623 1.00 21.09 140 GLU B CA 1
ATOM 2739 C C . GLU B 1 139 ? 29.771 45.934 46.923 1.00 19.63 140 GLU B C 1
ATOM 2740 O O . GLU B 1 139 ? 30.283 46.204 48.010 1.00 19.39 140 GLU B O 1
ATOM 2746 N N . GLN B 1 140 ? 28.632 45.262 46.812 1.00 19.63 141 GLN B N 1
ATOM 2747 C CA . GLN B 1 140 ? 27.906 44.804 47.989 1.00 19.03 141 GLN B CA 1
ATOM 2748 C C . GLN B 1 140 ? 28.736 43.864 48.850 1.00 17.76 141 GLN B C 1
ATOM 2749 O O . GLN B 1 140 ? 28.748 43.977 50.076 1.00 16.40 141 GLN B O 1
ATOM 2755 N N . ASN B 1 141 ? 29.438 42.936 48.210 1.00 15.61 142 ASN B N 1
ATOM 2756 C CA . ASN B 1 141 ? 30.255 41.991 48.956 1.00 15.54 142 ASN B CA 1
ATOM 2757 C C . ASN B 1 141 ? 31.544 42.603 49.495 1.00 15.92 142 ASN B C 1
ATOM 2758 O O . ASN B 1 141 ? 32.047 42.184 50.542 1.00 15.21 142 ASN B O 1
ATOM 2763 N N . GLU B 1 142 ? 32.074 43.608 48.806 1.00 14.29 143 GLU B N 1
ATOM 2764 C CA . GLU B 1 142 ? 33.288 44.248 49.292 1.00 16.91 143 GLU B CA 1
ATOM 2765 C C . GLU B 1 142 ? 32.998 44.922 50.634 1.00 16.67 143 GLU B C 1
ATOM 2766 O O . GLU B 1 142 ? 33.822 44.885 51.546 1.00 14.63 143 GLU B O 1
ATOM 2772 N N . ALA B 1 143 ? 31.817 45.529 50.750 1.00 16.69 144 ALA B N 1
ATOM 2773 C CA . ALA B 1 143 ? 31.426 46.205 51.987 1.00 15.79 144 ALA B CA 1
ATOM 2774 C C . ALA B 1 143 ? 31.333 45.189 53.121 1.00 16.39 144 ALA B C 1
ATOM 2775 O O . ALA B 1 143 ? 31.770 45.452 54.245 1.00 15.70 144 ALA B O 1
ATOM 2777 N N . LYS B 1 144 ? 30.754 44.030 52.821 1.00 15.09 145 LYS B N 1
ATOM 2778 C CA . LYS B 1 144 ? 30.618 42.968 53.810 1.00 15.08 145 LYS B CA 1
ATOM 2779 C C . LYS B 1 144 ? 31.998 42.450 54.207 1.00 14.80 145 LYS B C 1
ATOM 2780 O O . LYS B 1 144 ? 32.271 42.216 55.390 1.00 13.13 145 LYS B O 1
ATOM 2786 N N . LEU B 1 145 ? 32.872 42.281 53.218 1.00 12.76 146 LEU B N 1
ATOM 2787 C CA . LEU B 1 145 ? 34.222 41.797 53.485 1.00 14.32 146 LEU B CA 1
ATOM 2788 C C . LEU B 1 145 ? 35.019 42.769 54.355 1.00 14.09 146 LEU B C 1
ATOM 2789 O O . LEU B 1 145 ? 35.693 42.357 55.299 1.00 14.69 146 LEU B O 1
ATOM 2794 N N . VAL B 1 146 ? 34.941 44.059 54.042 1.00 13.66 147 VAL B N 1
ATOM 2795 C CA . VAL B 1 146 ? 35.668 45.065 54.814 1.00 14.93 147 VAL B CA 1
ATOM 2796 C C . VAL B 1 146 ? 35.310 44.992 56.298 1.00 14.61 147 VAL B C 1
ATOM 2797 O O . VAL B 1 146 ? 36.171 45.183 57.156 1.00 14.53 147 VAL B O 1
ATOM 2801 N N . LYS B 1 147 ? 34.044 44.711 56.599 1.00 15.71 148 LYS B N 1
ATOM 2802 C CA . LYS B 1 147 ? 33.612 44.605 57.990 1.00 17.49 148 LYS B CA 1
ATOM 2803 C C . LYS B 1 147 ? 34.336 43.455 58.687 1.00 16.00 148 LYS B C 1
ATOM 2804 O O . LYS B 1 147 ? 34.741 43.573 59.845 1.00 15.09 148 LYS B O 1
ATOM 2810 N N . VAL B 1 148 ? 34.492 42.340 57.979 1.00 13.98 149 VAL B N 1
ATOM 2811 C CA . VAL B 1 148 ? 35.175 41.183 58.543 1.00 13.16 149 VAL B CA 1
ATOM 2812 C C . VAL B 1 148 ? 36.661 41.488 58.692 1.00 14.36 149 VAL B C 1
ATOM 2813 O O . VAL B 1 148 ? 37.271 41.157 59.707 1.00 13.55 149 VAL B O 1
ATOM 2817 N N . LEU B 1 149 ? 37.240 42.133 57.684 1.00 11.85 150 LEU B N 1
ATOM 2818 C CA . LEU B 1 149 ? 38.658 42.452 57.737 1.00 13.18 150 LEU B CA 1
ATOM 2819 C C . LEU B 1 149 ? 38.982 43.435 58.865 1.00 13.44 150 LEU B C 1
ATOM 2820 O O . LEU B 1 149 ? 40.083 43.400 59.411 1.00 11.97 150 LEU B O 1
ATOM 2825 N N . ASP B 1 150 ? 38.027 44.298 59.218 1.00 13.87 151 ASP B N 1
ATOM 2826 C CA . ASP B 1 150 ? 38.242 45.252 60.306 1.00 15.22 151 ASP B CA 1
ATOM 2827 C C . ASP B 1 150 ? 38.398 44.464 61.607 1.00 15.06 151 ASP B C 1
ATOM 2828 O O . ASP B 1 150 ? 39.208 44.818 62.466 1.00 14.49 151 ASP B O 1
ATOM 2833 N N . VAL B 1 151 ? 37.612 43.399 61.748 1.00 14.44 152 VAL B N 1
ATOM 2834 C CA . VAL B 1 151 ? 37.683 42.556 62.941 1.00 13.04 152 VAL B CA 1
ATOM 2835 C C . VAL B 1 151 ? 39.020 41.822 62.973 1.00 13.18 152 VAL B C 1
ATOM 2836 O O . VAL B 1 151 ? 39.671 41.743 64.017 1.00 12.86 152 VAL B O 1
ATOM 2840 N N . TYR B 1 152 ? 39.425 41.295 61.820 1.00 12.15 153 TYR B N 1
ATOM 2841 C CA . TYR B 1 152 ? 40.690 40.572 61.699 1.00 12.70 153 TYR B CA 1
ATOM 2842 C C . TYR B 1 152 ? 41.896 41.475 61.944 1.00 13.01 153 TYR B C 1
ATOM 2843 O O . TYR B 1 152 ? 42.863 41.073 62.598 1.00 13.88 153 TYR B O 1
ATOM 2852 N N . GLU B 1 153 ? 41.838 42.691 61.408 1.00 13.36 154 GLU B N 1
ATOM 2853 C CA . GLU B 1 153 ? 42.929 43.646 61.564 1.00 14.07 154 GLU B CA 1
ATOM 2854 C C . GLU B 1 153 ? 43.171 43.905 63.046 1.00 14.68 154 GLU B C 1
ATOM 2855 O O . GLU B 1 153 ? 44.308 43.91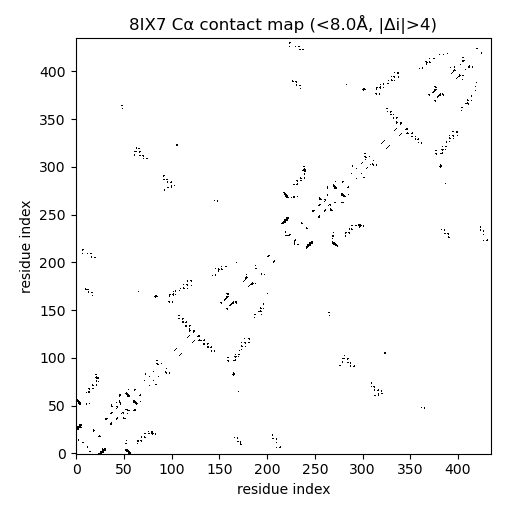6 63.507 1.00 14.46 154 GLU B O 1
ATOM 2861 N N . GLN B 1 154 ? 42.091 44.097 63.791 1.00 13.33 155 GLN B N 1
ATOM 2862 C CA . GLN B 1 154 ? 42.203 44.350 65.219 1.00 16.76 155 GLN B CA 1
ATOM 2863 C C . GLN B 1 154 ? 42.795 43.136 65.922 1.00 16.41 155 GLN B C 1
ATOM 2864 O O . GLN B 1 154 ? 43.724 43.255 66.721 1.00 17.24 155 GLN B O 1
ATOM 2870 N N . TRP B 1 155 ? 42.253 41.964 65.616 1.00 15.77 156 TRP B N 1
ATOM 2871 C CA . TRP B 1 155 ? 42.718 40.729 66.228 1.00 15.93 156 TRP B CA 1
ATOM 2872 C C . TRP B 1 155 ? 44.189 40.425 65.942 1.00 15.31 156 TRP B C 1
ATOM 2873 O O . TRP B 1 155 ? 44.944 40.046 66.842 1.00 14.47 156 TRP B O 1
ATOM 2884 N N . LEU B 1 156 ? 44.597 40.603 64.690 1.00 14.79 157 LEU B N 1
ATOM 2885 C CA . LEU B 1 156 ? 45.966 40.323 64.288 1.00 15.21 157 LEU B CA 1
ATOM 2886 C C . LEU B 1 156 ? 46.972 41.374 64.750 1.00 16.96 157 LEU B C 1
ATOM 2887 O O . LEU B 1 156 ? 48.159 41.285 64.442 1.00 18.31 157 LEU B O 1
ATOM 2892 N N . GLY B 1 157 ? 46.489 42.367 65.489 1.00 18.19 158 GLY B N 1
ATOM 2893 C CA . GLY B 1 157 ? 47.369 43.396 66.015 1.00 19.69 158 GLY B CA 1
ATOM 2894 C C . GLY B 1 157 ? 47.767 42.985 67.421 1.00 21.08 158 GLY B C 1
ATOM 2895 O O . GLY B 1 157 ? 48.687 43.546 68.019 1.00 22.38 158 GLY B O 1
ATOM 2896 N N . GLU B 1 158 ? 47.061 41.988 67.947 1.00 19.28 159 GLU B N 1
ATOM 2897 C CA . GLU B 1 158 ? 47.319 41.468 69.287 1.00 22.09 159 GLU B CA 1
ATOM 2898 C C . GLU B 1 158 ? 47.755 40.006 69.214 1.00 21.51 159 GLU B C 1
ATOM 2899 O O . GLU B 1 158 ? 48.132 39.409 70.224 1.00 20.95 159 GLU B O 1
ATOM 2905 N N . ASN B 1 159 ? 47.704 39.440 68.012 1.00 18.33 160 ASN B N 1
ATOM 2906 C CA . ASN B 1 159 ? 48.067 38.044 67.788 1.00 17.65 160 ASN B CA 1
ATOM 2907 C C . ASN B 1 159 ? 48.835 37.897 66.486 1.00 17.19 160 ASN B C 1
ATOM 2908 O O . ASN B 1 159 ? 48.432 38.447 65.463 1.00 16.51 160 ASN B O 1
ATOM 2913 N N . GLN B 1 160 ? 49.935 37.150 66.519 1.00 17.03 161 GLN B N 1
ATOM 2914 C CA . GLN B 1 160 ? 50.739 36.951 65.316 1.00 16.52 161 GLN B CA 1
ATOM 2915 C C . GLN B 1 160 ? 49.953 36.154 64.280 1.00 15.47 161 GLN B C 1
ATOM 2916 O O . GLN B 1 160 ? 49.986 36.465 63.087 1.00 14.82 161 GLN B O 1
ATOM 2922 N N . TYR B 1 161 ? 49.257 35.125 64.755 1.00 14.69 162 TYR B N 1
ATOM 2923 C CA . TYR B 1 161 ? 48.427 34.258 63.922 1.00 14.38 162 TYR B CA 1
ATOM 2924 C C . TYR B 1 161 ? 47.047 34.240 64.579 1.00 14.37 162 TYR B C 1
ATOM 2925 O O . TYR B 1 161 ? 46.882 34.741 65.692 1.00 14.66 162 TYR B O 1
ATOM 2934 N N . PHE B 1 162 ? 46.056 33.665 63.908 1.00 13.58 163 PHE B N 1
ATOM 2935 C CA . PHE B 1 162 ? 44.710 33.633 64.472 1.00 13.02 163 PHE B CA 1
ATOM 2936 C C . PHE B 1 162 ? 44.611 32.976 65.843 1.00 14.31 163 PHE B C 1
ATOM 2937 O O . PHE B 1 162 ? 43.837 33.426 66.686 1.00 14.30 163 PHE B O 1
ATOM 2945 N N . ALA B 1 163 ? 45.394 31.926 66.071 1.00 14.98 164 ALA B N 1
ATOM 2946 C CA . ALA B 1 163 ? 45.366 31.222 67.352 1.00 17.78 164 ALA B CA 1
ATOM 2947 C C . ALA B 1 163 ? 46.440 31.719 68.311 1.00 19.64 164 ALA B C 1
ATOM 2948 O O . ALA B 1 163 ? 46.646 31.144 69.384 1.00 22.06 164 ALA B O 1
ATOM 2950 N N . GLY B 1 164 ? 47.133 32.782 67.924 1.00 18.72 165 GLY B N 1
ATOM 2951 C CA . GLY B 1 164 ? 48.164 33.321 68.787 1.00 19.24 165 GLY B CA 1
ATOM 2952 C C . GLY B 1 164 ? 49.571 33.262 68.227 1.00 19.46 165 GLY B C 1
ATOM 2953 O O . GLY B 1 164 ? 49.831 33.731 67.119 1.00 18.43 165 GLY B O 1
ATOM 2954 N N . ASP B 1 165 ? 50.477 32.668 68.997 1.00 19.21 166 ASP B N 1
ATOM 2955 C CA . ASP B 1 165 ? 51.884 32.570 68.618 1.00 22.15 166 ASP B CA 1
ATOM 2956 C C . ASP B 1 165 ? 52.225 31.549 67.549 1.00 21.14 166 ASP B C 1
ATOM 2957 O O . ASP B 1 165 ? 53.311 31.595 66.973 1.00 21.79 166 ASP B O 1
ATOM 2962 N N . GLU B 1 166 ? 51.315 30.622 67.280 1.00 19.85 167 GLU B N 1
ATOM 2963 C CA . GLU B 1 166 ? 51.598 29.606 66.280 1.00 20.81 167 GLU B CA 1
ATOM 2964 C C . GLU B 1 166 ? 50.587 29.479 65.155 1.00 17.72 167 GLU B C 1
ATOM 2965 O O . GLU B 1 166 ? 49.384 29.640 65.351 1.00 15.94 167 GLU B O 1
ATOM 2971 N N . PHE B 1 167 ? 51.109 29.175 63.973 1.00 15.49 168 PHE B N 1
ATOM 2972 C CA . PHE B 1 167 ? 50.298 28.975 62.777 1.00 14.68 168 PHE B CA 1
ATOM 2973 C C . PHE B 1 167 ? 49.364 27.792 63.057 1.00 14.50 168 PHE B C 1
ATOM 2974 O O . PHE B 1 167 ? 49.747 26.849 63.754 1.00 15.47 168 PHE B O 1
ATOM 2982 N N . SER B 1 168 ? 48.145 27.838 62.524 1.00 13.25 169 SER B N 1
ATOM 2983 C CA . SER B 1 168 ? 47.197 26.746 62.727 1.00 12.65 169 SER B CA 1
ATOM 2984 C C . SER B 1 168 ? 46.266 26.608 61.531 1.00 11.94 169 SER B C 1
ATOM 2985 O O . SER B 1 168 ? 46.341 27.382 60.574 1.00 10.44 169 SER B O 1
ATOM 2988 N N . LEU B 1 169 ? 45.385 25.618 61.596 1.00 10.45 170 LEU B N 1
ATOM 2989 C CA . LEU B 1 169 ? 44.423 25.392 60.525 1.00 12.16 170 LEU B CA 1
ATOM 2990 C C . LEU B 1 169 ? 43.558 26.645 60.360 1.00 11.34 170 LEU B C 1
ATOM 2991 O O . LEU B 1 169 ? 43.016 26.893 59.282 1.00 11.26 170 LEU B O 1
ATOM 2996 N N . ALA B 1 170 ? 43.445 27.443 61.423 1.00 11.56 171 ALA B N 1
ATOM 2997 C CA . ALA B 1 170 ? 42.656 28.673 61.368 1.00 11.92 171 ALA B CA 1
ATOM 2998 C C . ALA B 1 170 ? 43.236 29.634 60.330 1.00 11.67 171 ALA B C 1
ATOM 2999 O O . ALA B 1 170 ? 42.499 30.296 59.607 1.00 11.93 171 ALA B O 1
ATOM 3001 N N . ASP B 1 171 ? 44.560 29.715 60.262 1.00 11.46 172 ASP B N 1
ATOM 3002 C CA . ASP B 1 171 ? 45.201 30.589 59.287 1.00 10.14 172 ASP B CA 1
ATOM 3003 C C . ASP B 1 171 ? 45.058 29.963 57.912 1.00 9.39 172 ASP B C 1
ATOM 3004 O O . ASP B 1 171 ? 44.681 30.623 56.942 1.00 9.33 172 ASP B O 1
ATOM 3009 N N . LEU B 1 172 ? 45.358 28.673 57.846 1.00 9.79 173 LEU B N 1
ATOM 3010 C CA . LEU B 1 172 ? 45.300 27.934 56.596 1.00 10.46 173 LEU B CA 1
ATOM 3011 C C . LEU B 1 172 ? 43.976 28.035 55.836 1.00 11.26 173 LEU B C 1
ATOM 3012 O O . LEU B 1 172 ? 43.977 28.251 54.623 1.00 11.90 173 LEU B O 1
ATOM 3017 N N . VAL B 1 173 ? 42.841 27.900 56.520 1.00 8.47 174 VAL B N 1
ATOM 3018 C CA . VAL B 1 173 ? 41.575 27.958 55.793 1.00 10.31 174 VAL B CA 1
ATOM 3019 C C . VAL B 1 173 ? 41.289 29.294 55.100 1.00 10.38 174 VAL B C 1
ATOM 3020 O O . VAL B 1 173 ? 40.524 29.338 54.134 1.00 11.45 174 VAL B O 1
ATOM 3024 N N . HIS B 1 174 ? 41.918 30.367 55.577 1.00 9.71 175 HIS B N 1
ATOM 3025 C CA . HIS B 1 174 ? 41.736 31.700 54.999 1.00 9.76 175 HIS B CA 1
ATOM 3026 C C . HIS B 1 174 ? 42.623 31.955 53.785 1.00 10.16 175 HIS B C 1
ATOM 3027 O O . HIS B 1 174 ? 42.364 32.864 52.991 1.00 11.64 175 HIS B O 1
ATOM 3034 N N . MET B 1 175 ? 43.670 31.155 53.634 1.00 10.45 176 MET B N 1
ATOM 3035 C CA . MET B 1 175 ? 44.620 31.382 52.554 1.00 11.12 176 MET B CA 1
ATOM 3036 C C . MET B 1 175 ? 44.165 31.295 51.094 1.00 10.47 176 MET B C 1
ATOM 3037 O O . MET B 1 175 ? 44.496 32.176 50.296 1.00 10.98 176 MET B O 1
ATOM 3042 N N . PRO B 1 176 ? 43.396 30.261 50.721 1.00 9.74 177 PRO B N 1
ATOM 3043 C CA . PRO B 1 176 ? 42.957 30.170 49.323 1.00 11.30 177 PRO B CA 1
ATOM 3044 C C . PRO B 1 176 ? 42.255 31.421 48.780 1.00 11.44 177 PRO B C 1
ATOM 3045 O O . PRO B 1 176 ? 42.626 31.931 47.724 1.00 12.30 177 PRO B O 1
ATOM 3049 N N . ASN B 1 177 ? 41.248 31.920 49.497 1.00 10.69 178 ASN B N 1
ATOM 3050 C CA . ASN B 1 177 ? 40.519 33.102 49.035 1.00 12.18 178 ASN B CA 1
ATOM 3051 C C . ASN B 1 177 ? 41.353 34.380 49.097 1.00 12.04 178 ASN B C 1
ATOM 3052 O O . ASN B 1 177 ? 41.215 35.259 48.243 1.00 12.00 178 ASN B O 1
ATOM 3057 N N . THR B 1 178 ? 42.219 34.488 50.099 1.00 10.59 179 THR B N 1
ATOM 3058 C CA . THR B 1 178 ? 43.069 35.668 50.219 1.00 11.29 179 THR B CA 1
ATOM 3059 C C . THR B 1 178 ? 44.026 35.712 49.027 1.00 14.18 179 THR B C 1
ATOM 3060 O O . THR B 1 178 ? 44.242 36.768 48.429 1.00 13.48 179 THR B O 1
ATOM 3064 N N . ASP B 1 179 ? 44.593 34.558 48.685 1.00 12.28 180 ASP B N 1
ATOM 3065 C CA . ASP B 1 179 ? 45.521 34.473 47.559 1.00 13.49 180 ASP B CA 1
ATOM 3066 C C . ASP B 1 179 ? 44.826 34.913 46.273 1.00 14.21 180 ASP B C 1
ATOM 3067 O O . ASP B 1 179 ? 45.394 35.659 45.472 1.00 14.54 180 ASP B O 1
ATOM 3072 N N . LEU B 1 180 ? 43.597 34.445 46.074 1.00 13.80 181 LEU B N 1
ATOM 3073 C CA . LEU B 1 180 ? 42.832 34.800 44.881 1.00 16.79 181 LEU B CA 1
ATOM 3074 C C . LEU B 1 180 ? 42.643 36.305 44.749 1.00 16.48 181 LEU B C 1
ATOM 3075 O O . LEU B 1 180 ? 42.856 36.884 43.678 1.00 16.93 181 LEU B O 1
ATOM 3080 N N . LEU B 1 181 ? 42.244 36.946 45.838 1.00 14.37 182 LEU B N 1
ATOM 3081 C CA . LEU B 1 181 ? 42.022 38.380 45.796 1.00 14.10 182 LEU B CA 1
ATOM 3082 C C . LEU B 1 181 ? 43.320 39.169 45.652 1.00 15.10 182 LEU B C 1
ATOM 3083 O O . LEU B 1 181 ? 43.381 40.137 44.896 1.00 16.61 182 LEU B O 1
ATOM 3088 N N . VAL B 1 182 ? 44.358 38.745 46.365 1.00 14.80 183 VAL B N 1
ATOM 3089 C CA . VAL B 1 182 ? 45.645 39.432 46.317 1.00 16.56 183 VAL B CA 1
ATOM 3090 C C . VAL B 1 182 ? 46.385 39.294 44.986 1.00 19.49 183 VAL B C 1
ATOM 3091 O O . VAL B 1 182 ? 46.959 40.264 44.488 1.00 18.77 183 VAL B O 1
ATOM 3095 N N . ARG B 1 183 ? 46.362 38.101 44.402 1.00 20.36 184 ARG B N 1
ATOM 3096 C CA . ARG B 1 183 ? 47.077 37.860 43.150 1.00 23.07 184 ARG B CA 1
ATOM 3097 C C . ARG B 1 183 ? 46.284 37.929 41.848 1.00 23.68 184 ARG B C 1
ATOM 3098 O O . ARG B 1 183 ? 46.869 38.140 40.780 1.00 24.77 184 ARG B O 1
ATOM 3106 N N . LYS B 1 184 ? 44.968 37.761 41.914 1.00 22.55 185 LYS B N 1
ATOM 3107 C CA . LYS B 1 184 ? 44.172 37.755 40.692 1.00 24.30 185 LYS B CA 1
ATOM 3108 C C . LYS B 1 184 ? 43.140 38.863 40.516 1.00 23.59 185 LYS B C 1
ATOM 3109 O O . LYS B 1 184 ? 42.310 38.796 39.607 1.00 26.00 185 LYS B O 1
ATOM 3115 N N . THR B 1 185 ? 43.183 39.875 41.374 1.00 22.22 186 THR B N 1
ATOM 3116 C CA . THR B 1 185 ? 42.242 40.988 41.273 1.00 21.29 186 THR B CA 1
ATOM 3117 C C . THR B 1 185 ? 42.941 42.272 41.689 1.00 21.36 186 THR B C 1
ATOM 3118 O O . THR B 1 185 ? 44.072 42.242 42.175 1.00 23.48 186 THR B O 1
ATOM 3122 N N . ASN B 1 186 ? 42.270 43.403 41.505 1.00 21.06 187 ASN B N 1
ATOM 3123 C CA . ASN B 1 186 ? 42.860 44.673 41.893 1.00 22.09 187 ASN B CA 1
ATOM 3124 C C . ASN B 1 186 ? 42.384 45.068 43.289 1.00 21.47 187 ASN B C 1
ATOM 3125 O O . ASN B 1 186 ? 42.426 46.239 43.662 1.00 20.67 187 ASN B O 1
ATOM 3130 N N . LYS B 1 187 ? 41.947 44.073 44.062 1.00 20.22 188 LYS B N 1
ATOM 3131 C CA . LYS B 1 187 ? 41.469 44.307 45.424 1.00 21.05 188 LYS B CA 1
ATOM 3132 C C . LYS B 1 187 ? 42.514 43.893 46.459 1.00 20.18 188 LYS B C 1
ATOM 3133 O O . LYS B 1 187 ? 42.223 43.824 47.653 1.00 21.08 188 LYS B O 1
ATOM 3139 N N . ALA B 1 188 ? 43.732 43.625 46.000 1.00 18.79 189 ALA B N 1
ATOM 3140 C CA . ALA B 1 188 ? 44.809 43.209 46.886 1.00 16.87 189 ALA B CA 1
ATOM 3141 C C . ALA B 1 188 ? 44.985 44.136 48.087 1.00 16.92 189 ALA B C 1
ATOM 3142 O O . ALA B 1 188 ? 45.261 43.676 49.197 1.00 16.53 189 ALA B O 1
ATOM 3144 N N . GLY B 1 189 ? 44.811 45.436 47.854 1.00 15.65 190 GLY B N 1
ATOM 3145 C CA . GLY B 1 189 ? 44.974 46.431 48.899 1.00 16.95 190 GLY B CA 1
ATOM 3146 C C . GLY B 1 189 ? 44.135 46.231 50.143 1.00 16.89 190 GLY B C 1
ATOM 3147 O O . GLY B 1 189 ? 44.488 46.728 51.217 1.00 17.34 190 GLY B O 1
ATOM 3148 N N . LEU B 1 190 ? 43.018 45.525 50.011 1.00 16.92 191 LEU B N 1
ATOM 3149 C CA . LEU B 1 190 ? 42.160 45.274 51.161 1.00 17.51 191 LEU B CA 1
ATOM 3150 C C . LEU B 1 190 ? 42.971 44.548 52.227 1.00 17.15 191 LEU B C 1
ATOM 3151 O O . LEU B 1 190 ? 42.721 44.685 53.429 1.00 17.25 191 LEU B O 1
ATOM 3156 N N . PHE B 1 191 ? 43.955 43.780 51.773 1.00 14.48 192 PHE B N 1
ATOM 3157 C CA . PHE B 1 191 ? 44.816 43.021 52.666 1.00 14.60 192 PHE B CA 1
ATOM 3158 C C . PHE B 1 191 ? 46.184 43.667 52.830 1.00 15.83 192 PHE B C 1
ATOM 3159 O O . PHE B 1 191 ? 46.623 43.939 53.943 1.00 15.55 192 PHE B O 1
ATOM 3167 N N . THR B 1 192 ? 46.854 43.917 51.709 1.00 16.64 193 THR B N 1
ATOM 3168 C CA . THR B 1 192 ? 48.205 44.462 51.739 1.00 16.73 193 THR B CA 1
ATOM 3169 C C . THR B 1 192 ? 48.388 45.899 52.217 1.00 17.98 193 THR B C 1
ATOM 3170 O O . THR B 1 192 ? 49.510 46.309 52.507 1.00 19.24 193 THR B O 1
ATOM 3174 N N . GLU B 1 193 ? 47.307 46.670 52.299 1.00 19.52 194 GLU B N 1
ATOM 3175 C CA . GLU B 1 193 ? 47.424 48.044 52.769 1.00 21.81 194 GLU B CA 1
ATOM 3176 C C . GLU B 1 193 ? 46.971 48.205 54.214 1.00 21.98 194 GLU B C 1
ATOM 3177 O O . GLU B 1 193 ? 46.901 49.318 54.735 1.00 22.88 194 GLU B O 1
ATOM 3183 N N . ARG B 1 194 ? 46.658 47.086 54.858 1.00 20.92 195 ARG B N 1
ATOM 3184 C CA . ARG B 1 194 ? 46.262 47.106 56.259 1.00 20.59 195 ARG B CA 1
ATOM 3185 C C . ARG B 1 194 ? 47.417 46.456 57.008 1.00 19.80 195 ARG B C 1
ATOM 3186 O O . ARG B 1 194 ? 47.702 45.276 56.829 1.00 18.24 195 ARG B O 1
ATOM 3194 N N . LYS B 1 195 ? 48.084 47.259 57.833 1.00 19.42 196 LYS B N 1
ATOM 3195 C CA . LYS B 1 195 ? 49.249 46.838 58.598 1.00 18.76 196 LYS B CA 1
ATOM 3196 C C . LYS B 1 195 ? 49.302 45.401 59.101 1.00 18.00 196 LYS B C 1
ATOM 3197 O O . LYS B 1 195 ? 50.190 44.638 58.719 1.00 16.74 196 LYS B O 1
ATOM 3203 N N . ASN B 1 196 ? 48.360 45.028 59.959 1.00 16.94 197 ASN B N 1
ATOM 3204 C CA . ASN B 1 196 ? 48.367 43.688 60.526 1.00 16.28 197 ASN B CA 1
ATOM 3205 C C . ASN B 1 196 ? 48.048 42.567 59.544 1.00 15.58 197 ASN B C 1
ATOM 3206 O O . ASN B 1 196 ? 48.695 41.520 59.575 1.00 15.13 197 ASN B O 1
ATOM 3211 N N . LEU B 1 197 ? 47.060 42.778 58.680 1.00 14.50 198 LEU B N 1
ATOM 3212 C CA . LEU B 1 197 ? 46.702 41.771 57.685 1.00 15.17 198 LEU B CA 1
ATOM 3213 C C . LEU B 1 197 ? 47.847 41.603 56.691 1.00 14.85 198 LEU B C 1
ATOM 3214 O O . LEU B 1 197 ? 48.129 40.493 56.244 1.00 15.78 198 LEU B O 1
ATOM 3219 N N . ALA B 1 198 ? 48.508 42.708 56.353 1.00 15.01 199 ALA B N 1
ATOM 3220 C CA . ALA B 1 198 ? 49.636 42.671 55.421 1.00 15.88 199 ALA B CA 1
ATOM 3221 C C . ALA B 1 198 ? 50.776 41.825 55.988 1.00 15.90 199 ALA B C 1
ATOM 3222 O O . ALA B 1 198 ? 51.397 41.037 55.270 1.00 14.80 199 ALA B O 1
ATOM 3224 N N . ARG B 1 199 ? 51.053 42.003 57.276 1.00 14.46 200 ARG B N 1
ATOM 3225 C CA . ARG B 1 199 ? 52.110 41.256 57.950 1.00 15.17 200 ARG B CA 1
ATOM 3226 C C . ARG B 1 199 ? 51.754 39.772 57.949 1.00 15.68 200 ARG B C 1
ATOM 3227 O O . ARG B 1 199 ? 52.575 38.916 57.617 1.00 15.69 200 ARG B O 1
ATOM 3235 N N . TRP B 1 200 ? 50.513 39.480 58.320 1.00 13.36 201 TRP B N 1
ATOM 3236 C CA . TRP B 1 200 ? 50.029 38.110 58.378 1.00 14.22 201 TRP B CA 1
ATOM 3237 C C . TRP B 1 200 ? 50.122 37.425 57.017 1.00 13.41 201 TRP B C 1
ATOM 3238 O O . TRP B 1 200 ? 50.643 36.315 56.907 1.00 13.50 201 TRP B O 1
ATOM 3249 N N . TRP B 1 201 ? 49.629 38.084 55.974 1.00 14.48 202 TRP B N 1
ATOM 3250 C CA . TRP B 1 201 ? 49.672 37.480 54.651 1.00 14.66 202 TRP B CA 1
ATOM 3251 C C . TRP B 1 201 ? 51.098 37.257 54.162 1.00 15.41 202 TRP B C 1
ATOM 3252 O O . TRP B 1 201 ? 51.402 36.213 53.585 1.00 15.12 202 TRP B O 1
ATOM 3263 N N . ASP B 1 202 ? 51.967 38.241 54.377 1.00 14.84 203 ASP B N 1
ATOM 3264 C CA . ASP B 1 202 ? 53.354 38.119 53.947 1.00 18.96 203 ASP B CA 1
ATOM 3265 C C . ASP B 1 202 ? 54.013 36.903 54.592 1.00 18.09 203 ASP B C 1
ATOM 3266 O O . ASP B 1 202 ? 54.789 36.192 53.950 1.00 18.17 203 ASP B O 1
ATOM 3271 N N . GLU B 1 203 ? 53.688 36.659 55.858 1.00 17.43 204 GLU B N 1
ATOM 3272 C CA . GLU B 1 203 ? 54.262 35.537 56.589 1.00 17.74 204 GLU B CA 1
ATOM 3273 C C . GLU B 1 203 ? 53.685 34.177 56.189 1.00 15.63 204 GLU B C 1
ATOM 3274 O O . GLU B 1 203 ? 54.428 33.264 55.837 1.00 14.59 204 GLU B O 1
ATOM 3280 N N . VAL B 1 204 ? 52.365 34.035 56.224 1.00 13.68 205 VAL B N 1
ATOM 3281 C CA . VAL B 1 204 ? 51.776 32.745 55.889 1.00 14.24 205 VAL B CA 1
ATOM 3282 C C . VAL B 1 204 ? 51.939 32.333 54.428 1.00 13.99 205 VAL B C 1
ATOM 3283 O O . VAL B 1 204 ? 52.140 31.154 54.138 1.00 14.97 205 VAL B O 1
ATOM 3287 N N . SER B 1 205 ? 51.879 33.294 53.510 1.00 13.70 206 SER B N 1
ATOM 3288 C CA . SER B 1 205 ? 52.006 32.982 52.092 1.00 13.07 206 SER B CA 1
ATOM 3289 C C . SER B 1 205 ? 53.425 32.551 51.727 1.00 14.34 206 SER B C 1
ATOM 3290 O O . SER B 1 205 ? 53.657 32.033 50.634 1.00 15.27 206 SER B O 1
ATOM 3293 N N . ALA B 1 206 ? 54.365 32.760 52.644 1.00 14.19 207 ALA B N 1
ATOM 3294 C CA . ALA B 1 206 ? 55.757 32.378 52.412 1.00 16.30 207 ALA B CA 1
ATOM 3295 C C . ALA B 1 206 ? 56.043 30.945 52.873 1.00 17.66 207 ALA B C 1
ATOM 3296 O O . ALA B 1 206 ? 57.114 30.402 52.595 1.00 18.13 207 ALA B O 1
ATOM 3298 N N . ARG B 1 207 ? 55.098 30.331 53.580 1.00 16.41 208 ARG B N 1
ATOM 3299 C CA . ARG B 1 207 ? 55.296 28.961 54.048 1.00 14.93 208 ARG B CA 1
ATOM 3300 C C . ARG B 1 207 ? 55.448 28.032 52.842 1.00 15.00 208 ARG B C 1
ATOM 3301 O O 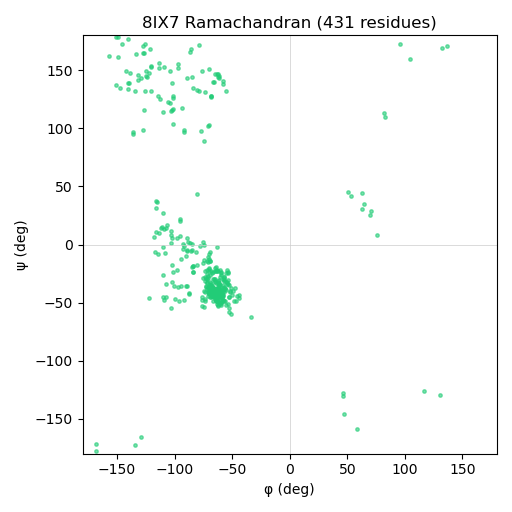. ARG B 1 207 ? 54.804 28.228 51.808 1.00 13.74 208 ARG B O 1
ATOM 3309 N N . PRO B 1 208 ? 56.311 27.008 52.954 1.00 15.48 209 PRO B N 1
ATOM 3310 C CA . PRO B 1 208 ? 56.521 26.075 51.844 1.00 16.14 209 PRO B CA 1
ATOM 3311 C C . PRO B 1 208 ? 55.261 25.368 51.354 1.00 15.60 209 PRO B C 1
ATOM 3312 O O . PRO B 1 208 ? 55.161 25.022 50.177 1.00 14.50 209 PRO B O 1
ATOM 3316 N N . SER B 1 209 ? 54.301 25.154 52.250 1.00 14.65 210 SER B N 1
ATOM 3317 C CA . SER B 1 209 ? 53.061 24.498 51.865 1.00 14.22 210 SER B CA 1
ATOM 3318 C C . SER B 1 209 ? 52.323 25.352 50.839 1.00 14.37 210 SER B C 1
ATOM 3319 O O . SER B 1 209 ? 51.905 24.858 49.788 1.00 14.66 210 SER B O 1
ATOM 3322 N N . TRP B 1 210 ? 52.173 26.642 51.128 1.00 14.13 211 TRP B N 1
ATOM 3323 C CA . TRP B 1 210 ? 51.474 27.509 50.193 1.00 14.58 211 TRP B CA 1
ATOM 3324 C C . TRP B 1 210 ? 52.271 27.734 48.913 1.00 16.00 211 TRP B C 1
ATOM 3325 O O . TRP B 1 210 ? 51.700 27.818 47.826 1.00 15.41 211 TRP B O 1
ATOM 3336 N N . LYS B 1 211 ? 53.591 27.828 49.030 1.00 17.37 212 LYS B N 1
ATOM 3337 C CA . LYS B 1 211 ? 54.413 28.022 47.843 1.00 17.81 212 LYS B CA 1
ATOM 3338 C C . LYS B 1 211 ? 54.184 26.856 46.885 1.00 17.99 212 LYS B C 1
ATOM 3339 O O . LYS B 1 211 ? 54.093 27.044 45.671 1.00 17.88 212 LYS B O 1
ATOM 3345 N N . LYS B 1 212 ? 54.072 25.650 47.431 1.00 16.29 213 LYS B N 1
ATOM 3346 C CA . LYS B 1 212 ? 53.834 24.490 46.585 1.00 17.87 213 LYS B CA 1
ATOM 3347 C C . LYS B 1 212 ? 52.429 24.532 45.979 1.00 17.00 213 LYS B C 1
ATOM 3348 O O . LYS B 1 212 ? 52.239 24.164 44.818 1.00 17.07 213 LYS B O 1
ATOM 3354 N N . VAL B 1 213 ? 51.442 24.980 46.752 1.00 15.76 214 VAL B N 1
ATOM 3355 C CA . VAL B 1 213 ? 50.083 25.072 46.227 1.00 16.12 214 VAL B CA 1
ATOM 3356 C C . VAL B 1 213 ? 50.068 25.992 45.002 1.00 16.29 214 VAL B C 1
ATOM 3357 O O . VAL B 1 213 ? 49.461 25.676 43.977 1.00 18.31 214 VAL B O 1
ATOM 3361 N N . VAL B 1 214 ? 50.742 27.130 45.112 1.00 15.66 215 VAL B N 1
ATOM 3362 C CA . VAL B 1 214 ? 50.801 28.076 44.004 1.00 17.08 215 VAL B CA 1
ATOM 3363 C C . VAL B 1 214 ? 51.423 27.412 42.774 1.00 17.66 215 VAL B C 1
ATOM 3364 O O . VAL B 1 214 ? 50.955 27.605 41.650 1.00 17.07 215 VAL B O 1
ATOM 3368 N N . GLU B 1 215 ? 52.468 26.620 42.994 1.00 19.46 216 GLU B N 1
ATOM 3369 C CA . GLU B 1 215 ? 53.134 25.917 41.900 1.00 22.17 216 GLU B CA 1
ATOM 3370 C C . GLU B 1 215 ? 52.164 24.938 41.247 1.00 21.19 216 GLU B C 1
ATOM 3371 O O . GLU B 1 215 ? 52.129 24.805 40.026 1.00 20.38 216 GLU B O 1
ATOM 3377 N N . LEU B 1 216 ? 51.376 24.251 42.067 1.00 20.34 217 LEU B N 1
ATOM 3378 C CA . LEU B 1 216 ? 50.407 23.289 41.557 1.00 21.22 217 LEU B CA 1
ATOM 3379 C C . LEU B 1 216 ? 49.286 23.967 40.775 1.00 21.66 217 LEU B C 1
ATOM 3380 O O . LEU B 1 216 ? 48.656 23.347 39.915 1.00 22.79 217 LEU B O 1
ATOM 3385 N N . GLN B 1 217 ? 49.041 25.239 41.068 1.00 22.16 218 GLN B N 1
ATOM 3386 C CA . GLN B 1 217 ? 47.991 25.981 40.383 1.00 23.56 218 GLN B CA 1
ATOM 3387 C C . GLN B 1 217 ? 48.438 26.509 39.024 1.00 25.57 218 GLN B C 1
ATOM 3388 O O . GLN B 1 217 ? 47.632 27.059 38.276 1.00 25.54 218 GLN B O 1
ATOM 3394 N N . ASN B 1 218 ? 49.720 26.347 38.705 1.00 29.86 219 ASN B N 1
ATOM 3395 C CA . ASN B 1 218 ? 50.234 26.812 37.418 1.00 34.41 219 ASN B CA 1
ATOM 3396 C C . ASN B 1 218 ? 49.921 25.810 36.314 1.00 36.44 219 ASN B C 1
ATOM 3397 O O . ASN B 1 218 ? 50.766 25.498 35.475 1.00 37.90 219 ASN B O 1
ATOM 3402 N N . VAL B 1 219 ? 48.692 25.310 36.334 1.00 37.37 220 VAL B N 1
ATOM 3403 C CA . VAL B 1 219 ? 48.213 24.348 35.353 1.00 38.90 220 VAL B CA 1
ATOM 3404 C C . VAL B 1 219 ? 46.983 24.974 34.699 1.00 39.85 220 VAL B C 1
ATOM 3405 O O . VAL B 1 219 ? 46.261 25.738 35.338 1.00 39.84 220 VAL B O 1
ATOM 3409 N N . PRO B 1 220 ? 46.737 24.683 33.413 1.00 40.42 221 PRO B N 1
ATOM 3410 C CA . PRO B 1 220 ? 45.556 25.281 32.783 1.00 41.44 221 PRO B CA 1
ATOM 3411 C C . PRO B 1 220 ? 44.269 24.925 33.528 1.00 42.42 221 PRO B C 1
ATOM 3412 O O . PRO B 1 220 ? 44.107 23.803 34.004 1.00 40.60 221 PRO B O 1
ATOM 3416 N N . ARG B 1 221 ? 43.359 25.888 33.640 1.00 44.56 222 ARG B N 1
ATOM 3417 C CA . ARG B 1 221 ? 42.102 25.646 34.336 1.00 46.96 222 ARG B CA 1
ATOM 3418 C C . ARG B 1 221 ? 40.914 25.775 33.391 1.00 47.23 222 ARG B C 1
ATOM 3419 O O . ARG B 1 221 ? 40.376 24.712 33.018 1.00 48.48 222 ARG B O 1
#

Radius of gyration: 20.99 Å; Cα contacts (8 Å, |Δi|>4): 687; chains: 2; bounding box: 52×46×55 Å

Foldseek 3Di:
DEKEEALLPLLSVLQLLLCVQQVNDYDYHYQDVVVPSLVDPVNCVQPVVSDDIWDDDPPGTDDGSVVSSVCSCVVSCVGHNNQQQHDVVCPPVLNVLQVVLLVCCVPQQPPLLVQLLCLFQNQVVVVHHRDVVSNVVSVVSNLVSLVVVLVCLVQAVESSHPDHHSSLSSNPSSLCSPCPRGPNVCSQCVRVSSVSNNVVVCPDPSNVVSVVSD/DDAWEKEEALLDLLSVLLLLLCVQQVGHHDYHYAPVVVLSLVDPVNCVQPVVSDDIWTGDPPGTDDDSVVSSVCCCVVSCVGHNNQQQHDVVCPPVLNVLQVVLLVCCVPQQCPLLVQLLCLQQPQVVVVHHRDVVSNVVSVVSNLVSVVVVLVCLVQAVESSHPDHHSSLSSNPSSLCSPLPRGPNVCSQCVRVRSVSNCVVVCPDPSNVVSVVSNPDDD

Sequence (435 aa):
VTVYGPMISPAVARVAACLLEKDVPFQVEPVDMSKGEHKSPSFLKLQPFGQVPAFKDSLTTVFESRAICRYICDQYADSGNKTLMGRKEDGVVGRAAIEKWIEAEGQSFNPPSLAMAFQLAFAPFMGRATDMAVVEQNEAKLVKVLDVYEQWLGENQYFAGDEFSLADLVHMPNTDLLVRKTNKAGLFTERKNLARWWDEVSARPSWKKVVELQAAPVTVYGPMISPAVARVAACLLEKDVPFQVEPVDMSKGEHKSPSFLKLQPFGQVPAFKDSLTTVFESRAICRYICDQYADSGNKTLMGRKEDGVVGRAAIEKWIEAEGQSFNPPSLAMAFQLAFAPFMGRATDMAVVEQNEAKLVKVLDVYEQWLGENQYFAGDEFSLADLVHMPNTDLLVRKTNKAGLFTERKNLARWWDEVSARPSWKKVVELQNVPR